Protein AF-0000000078661444 (afdb_homodimer)

Sequence (580 aa):
MQLLGPTSNTFISQRLRLHYVDWGNADKPPLLLVHGGRDHCRSWDWTAEALREDWHIIALDHRGHGDSQWTQDGNYRTMDLVYDVAQLIHQLDLAPVTIVSHSWGANTSLRYAGLFPENVRKIVAIEGLFPTPEREALMKDVPFARRVREFIVEKRKAAGRLPRRYATLEDAYARMKGENPYLTDAQARHLTLHGINRNEDGTFSWKFDPHLNVDGAPYDISTDQRNELWGAITCPTLLLNGADSWAGNPDRNGMAQHFRNAQVVEFENAGHWLHHDQFDRFIATLRDFLMQLLGPTSNTFISQRLRLHYVDWGNADKPPLLLVHGGRDHCRSWDWTAEALREDWHIIALDHRGHGDSQWTQDGNYRTMDLVYDVAQLIHQLDLAPVTIVSHSWGANTSLRYAGLFPENVRKIVAIEGLFPTPEREALMKDVPFARRVREFIVEKRKAAGRLPRRYATLEDAYARMKGENPYLTDAQARHLTLHGINRNEDGTFSWKFDPHLNVDGAPYDISTDQRNELWGAITCPTLLLNGADSWAGNPDRNGMAQHFRNAQVVEFENAGHWLHHDQFDRFIATLRDFL

Structure (mmCIF, N/CA/C/O backbone):
data_AF-0000000078661444-model_v1
#
loop_
_entity.id
_entity.type
_entity.pdbx_description
1 polymer 'Alpha/beta hydrolase'
#
loop_
_atom_site.group_PDB
_atom_site.id
_atom_site.type_symbol
_atom_site.label_atom_id
_atom_site.label_alt_id
_atom_site.label_comp_id
_atom_site.label_asym_id
_atom_site.label_entity_id
_atom_site.label_seq_id
_atom_site.pdbx_PDB_ins_code
_atom_site.Cartn_x
_atom_site.Cartn_y
_atom_site.Cartn_z
_atom_site.occupancy
_atom_site.B_iso_or_equiv
_atom_site.auth_seq_id
_atom_site.auth_comp_id
_atom_site.auth_asym_id
_atom_site.auth_atom_id
_atom_site.pdbx_PDB_model_num
ATOM 1 N N . MET A 1 1 ? 12.898 -42.562 -4.539 1 42.09 1 MET A N 1
ATOM 2 C CA . MET A 1 1 ? 13.211 -41.812 -3.311 1 42.09 1 MET A CA 1
ATOM 3 C C . MET A 1 1 ? 11.945 -41.25 -2.689 1 42.09 1 MET A C 1
ATOM 5 O O . MET A 1 1 ? 11.094 -40.688 -3.398 1 42.09 1 MET A O 1
ATOM 9 N N . GLN A 1 2 ? 11.492 -41.594 -1.511 1 50.75 2 GLN A N 1
ATOM 10 C CA . GLN A 1 2 ? 10.289 -41.156 -0.814 1 50.75 2 GLN A CA 1
ATOM 11 C C . GLN A 1 2 ? 10.219 -39.625 -0.735 1 50.75 2 GLN A C 1
ATOM 13 O O . GLN A 1 2 ? 11.18 -38.969 -0.32 1 50.75 2 GLN A O 1
ATOM 18 N N . LEU A 1 3 ? 9.242 -39.031 -1.426 1 58.25 3 LEU A N 1
ATOM 19 C CA . LEU A 1 3 ? 9.148 -37.594 -1.503 1 58.25 3 LEU A CA 1
ATOM 20 C C . LEU A 1 3 ? 8.945 -37 -0.118 1 58.25 3 LEU A C 1
ATOM 22 O O . LEU A 1 3 ? 7.93 -37.25 0.535 1 58.25 3 LEU A O 1
ATOM 26 N N . LEU A 1 4 ? 9.875 -36.719 0.776 1 59.12 4 LEU A N 1
ATOM 27 C CA . LEU A 1 4 ? 9.742 -36.125 2.094 1 59.12 4 LEU A CA 1
ATOM 28 C C . LEU A 1 4 ? 9.242 -34.688 1.98 1 59.12 4 LEU A C 1
ATOM 30 O O . LEU A 1 4 ? 8.984 -34.031 2.992 1 59.12 4 LEU A O 1
ATOM 34 N N . GLY A 1 5 ? 8.867 -34.281 0.729 1 70.25 5 GLY A N 1
ATOM 35 C CA . GLY A 1 5 ? 8.641 -32.875 0.548 1 70.25 5 GLY A CA 1
ATOM 36 C C . GLY A 1 5 ? 7.258 -32.531 0.019 1 70.25 5 GLY A C 1
ATOM 37 O O . GLY A 1 5 ? 6.418 -33.438 -0.115 1 70.25 5 GLY A O 1
ATOM 38 N N . PRO A 1 6 ? 6.887 -31.312 0.163 1 90.5 6 PRO A N 1
ATOM 39 C CA . PRO A 1 6 ? 7.75 -30.125 0.129 1 90.5 6 PRO A CA 1
ATOM 40 C C . PRO A 1 6 ? 8.133 -29.641 1.523 1 90.5 6 PRO A C 1
ATOM 42 O O . PRO A 1 6 ? 7.434 -29.922 2.498 1 90.5 6 PRO A O 1
ATOM 45 N N . THR A 1 7 ? 9.281 -28.922 1.656 1 93.62 7 THR A N 1
ATOM 46 C CA . THR A 1 7 ? 9.75 -28.328 2.9 1 93.62 7 THR A CA 1
ATOM 47 C C . THR A 1 7 ? 9.273 -26.875 3.012 1 93.62 7 THR A C 1
ATOM 49 O O . THR A 1 7 ? 9.406 -26.094 2.064 1 93.62 7 THR A O 1
ATOM 52 N N . SER A 1 8 ? 8.719 -26.578 4.145 1 95.81 8 SER A N 1
ATOM 53 C CA . SER A 1 8 ? 8.273 -25.219 4.445 1 95.81 8 SER A CA 1
ATOM 54 C C . SER A 1 8 ? 9.453 -24.328 4.801 1 95.81 8 SER A C 1
ATOM 56 O O . SER A 1 8 ? 10.32 -24.719 5.582 1 95.81 8 SER A O 1
ATOM 58 N N . ASN A 1 9 ? 9.516 -23.141 4.172 1 97.06 9 ASN A N 1
ATOM 59 C CA . ASN A 1 9 ? 10.562 -22.141 4.41 1 97.06 9 ASN A CA 1
ATOM 60 C C . ASN A 1 9 ? 9.969 -20.75 4.559 1 97.06 9 ASN A C 1
ATOM 62 O O . ASN A 1 9 ? 8.805 -20.516 4.227 1 97.06 9 ASN A O 1
ATOM 66 N N . THR A 1 10 ? 10.758 -19.891 5.172 1 97.56 10 THR A N 1
ATOM 67 C CA . THR A 1 10 ? 10.359 -18.484 5.312 1 97.56 10 THR A CA 1
ATOM 68 C C . THR A 1 10 ? 11.445 -17.562 4.77 1 97.56 10 THR A C 1
ATOM 70 O O . THR A 1 10 ? 12.617 -17.938 4.695 1 97.56 10 THR A O 1
ATOM 73 N N . PHE A 1 11 ? 11.086 -16.438 4.293 1 97.25 11 PHE A N 1
ATOM 74 C CA . PHE A 1 11 ? 11.984 -15.344 3.93 1 97.25 11 PHE A CA 1
ATOM 75 C C . PHE A 1 11 ? 11.367 -13.992 4.289 1 97.25 11 PHE A C 1
ATOM 77 O O . PHE A 1 11 ? 10.156 -13.891 4.496 1 97.25 11 PHE A O 1
ATOM 84 N N . ILE A 1 12 ? 12.219 -13.016 4.488 1 96.94 12 ILE A N 1
ATOM 85 C CA . ILE A 1 12 ? 11.742 -11.688 4.871 1 96.94 12 ILE A CA 1
ATOM 86 C C . ILE A 1 12 ? 11.695 -10.781 3.645 1 96.94 12 ILE A C 1
ATOM 88 O O . ILE A 1 12 ? 12.656 -10.719 2.877 1 96.94 12 ILE A O 1
ATOM 92 N N . SER A 1 13 ? 10.609 -10.219 3.404 1 96.94 13 SER A N 1
ATOM 93 C CA . SER A 1 13 ? 10.414 -9.211 2.369 1 96.94 13 SER A CA 1
ATOM 94 C C . SER A 1 13 ? 9.633 -8.016 2.908 1 96.94 13 SER A C 1
ATOM 96 O O . SER A 1 13 ? 8.539 -8.172 3.455 1 96.94 13 SER A O 1
ATOM 98 N N . GLN A 1 14 ? 10.211 -6.812 2.779 1 94.25 14 GLN A N 1
ATOM 99 C CA . GLN A 1 14 ? 9.562 -5.59 3.242 1 94.25 14 GLN A CA 1
ATOM 100 C C . GLN A 1 14 ? 9.078 -5.738 4.68 1 94.25 14 GLN A C 1
ATOM 102 O O . GLN A 1 14 ? 7.926 -5.41 4.988 1 94.25 14 GLN A O 1
ATOM 107 N N . ARG A 1 15 ? 9.867 -6.371 5.52 1 93.88 15 ARG A N 1
ATOM 108 C CA . ARG A 1 15 ? 9.719 -6.555 6.961 1 93.88 15 ARG A CA 1
ATOM 109 C C . ARG A 1 15 ? 8.648 -7.594 7.277 1 93.88 15 ARG A C 1
ATOM 111 O O . ARG A 1 15 ? 8.297 -7.793 8.438 1 93.88 15 ARG A O 1
ATOM 118 N N . LEU A 1 16 ? 8.109 -8.234 6.191 1 96.94 16 LEU A N 1
ATOM 119 C CA . LEU A 1 16 ? 7.125 -9.289 6.414 1 96.94 16 LEU A CA 1
ATOM 120 C C . LEU A 1 16 ? 7.773 -10.664 6.344 1 96.94 16 LEU A C 1
ATOM 122 O O . LEU A 1 16 ? 8.633 -10.914 5.492 1 96.94 16 LEU A O 1
ATOM 126 N N . ARG A 1 17 ? 7.391 -11.516 7.262 1 97.56 17 ARG A N 1
ATOM 127 C CA . ARG A 1 17 ? 7.762 -12.922 7.172 1 97.56 17 ARG A CA 1
ATOM 128 C C . ARG A 1 17 ? 6.887 -13.656 6.168 1 97.56 17 ARG A C 1
ATOM 130 O O . ARG A 1 17 ? 5.711 -13.922 6.438 1 97.56 17 ARG A O 1
ATOM 137 N N . LEU A 1 18 ? 7.449 -14.023 4.996 1 98.62 18 LEU A N 1
ATOM 138 C CA . LEU A 1 18 ? 6.695 -14.688 3.938 1 98.62 18 LEU A CA 1
ATOM 139 C C . LEU A 1 18 ? 7.113 -16.141 3.811 1 98.62 18 LEU A C 1
ATOM 141 O O . LEU A 1 18 ? 8.164 -16.547 4.316 1 98.62 18 LEU A O 1
ATOM 145 N N . HIS A 1 19 ? 6.227 -16.891 3.197 1 98.69 19 HIS A N 1
ATOM 146 C CA . HIS A 1 19 ? 6.359 -18.344 3.195 1 98.69 19 HIS A CA 1
ATOM 147 C C . HIS A 1 19 ? 6.512 -18.891 1.777 1 98.69 19 HIS A C 1
ATOM 149 O O . HIS A 1 19 ? 5.941 -18.328 0.834 1 98.69 19 HIS A O 1
ATOM 155 N N . TYR A 1 20 ? 7.352 -19.875 1.601 1 98.5 20 TYR A N 1
ATOM 156 C CA . TYR A 1 20 ? 7.402 -20.688 0.386 1 98.5 20 TYR A CA 1
ATOM 157 C C . TYR A 1 20 ? 7.703 -22.141 0.713 1 98.5 20 TYR A C 1
ATOM 159 O O . TYR A 1 20 ? 8.195 -22.453 1.8 1 98.5 20 TYR A O 1
ATOM 167 N N . VAL A 1 21 ? 7.359 -23.016 -0.177 1 97.88 21 VAL A N 1
ATOM 168 C CA . VAL A 1 21 ? 7.762 -24.406 -0.027 1 97.88 21 VAL A CA 1
ATOM 169 C C . VAL A 1 21 ? 8.797 -24.766 -1.091 1 97.88 21 VAL A C 1
ATOM 171 O O . VAL A 1 21 ? 8.781 -24.219 -2.195 1 97.88 21 VAL A O 1
ATOM 174 N N . ASP A 1 22 ? 9.719 -25.609 -0.732 1 96.88 22 ASP A N 1
ATOM 175 C CA . ASP A 1 22 ? 10.781 -26.125 -1.581 1 96.88 22 ASP A CA 1
ATOM 176 C C . ASP A 1 22 ? 10.609 -27.625 -1.818 1 96.88 22 ASP A C 1
ATOM 178 O O . ASP A 1 22 ? 10.578 -28.406 -0.867 1 96.88 22 ASP A O 1
ATOM 182 N N . TRP A 1 23 ? 10.469 -28.047 -3.074 1 95.56 23 TRP A N 1
ATOM 183 C CA . TRP A 1 23 ? 10.203 -29.438 -3.432 1 95.56 23 TRP A CA 1
ATOM 184 C C . TRP A 1 23 ? 11.508 -30.188 -3.672 1 95.56 23 TRP A C 1
ATOM 186 O O . TRP A 1 23 ? 11.492 -31.344 -4.109 1 95.56 23 TRP A O 1
ATOM 196 N N . GLY A 1 24 ? 12.625 -29.516 -3.422 1 91.06 24 GLY A N 1
ATOM 197 C CA . GLY A 1 24 ? 13.93 -30.141 -3.533 1 91.06 24 GLY A CA 1
ATOM 198 C C . GLY A 1 24 ? 14.492 -30.109 -4.941 1 91.06 24 GLY A C 1
ATOM 199 O O . GLY A 1 24 ? 14.117 -29.25 -5.742 1 91.06 24 GLY A O 1
ATOM 200 N N . ASN A 1 25 ? 15.656 -30.953 -5.176 1 91.44 25 ASN A N 1
ATOM 201 C CA . ASN A 1 25 ? 16.328 -31 -6.469 1 91.44 25 ASN A CA 1
ATOM 202 C C . ASN A 1 25 ? 17.047 -29.688 -6.781 1 91.44 25 ASN A C 1
ATOM 204 O O . ASN A 1 25 ? 16.859 -29.125 -7.855 1 91.44 25 ASN A O 1
ATOM 208 N N . ALA A 1 26 ? 17.875 -29.328 -5.863 1 91.06 26 ALA A N 1
ATOM 209 C CA . ALA A 1 26 ? 18.516 -28.016 -5.914 1 91.06 26 ALA A CA 1
ATOM 210 C C . ALA A 1 26 ? 19.469 -27.922 -7.094 1 91.06 26 ALA A C 1
ATOM 212 O O . ALA A 1 26 ? 19.859 -26.828 -7.5 1 91.06 26 ALA A O 1
ATOM 213 N N . ASP A 1 27 ? 19.797 -29.031 -7.664 1 93.5 27 ASP A N 1
ATOM 214 C CA . ASP A 1 27 ? 20.75 -29.047 -8.773 1 93.5 27 ASP A CA 1
ATOM 215 C C . ASP A 1 27 ? 20.031 -28.859 -10.109 1 93.5 27 ASP A C 1
ATOM 217 O O . ASP A 1 27 ? 20.672 -28.656 -11.141 1 93.5 27 ASP A O 1
ATOM 221 N N . LYS A 1 28 ? 18.75 -29.016 -10.086 1 96.69 28 LYS A N 1
ATOM 222 C CA . LYS A 1 28 ? 17.953 -28.844 -11.297 1 96.69 28 LYS A CA 1
ATOM 223 C C . LYS A 1 28 ? 17.594 -27.375 -11.523 1 96.69 28 LYS A C 1
ATOM 225 O O . LYS A 1 28 ? 17.719 -26.562 -10.609 1 96.69 28 LYS A O 1
ATOM 230 N N . PRO A 1 29 ? 17.25 -27.062 -12.781 1 97.88 29 PRO A N 1
ATOM 231 C CA . PRO A 1 29 ? 16.859 -25.672 -13.055 1 97.88 29 PRO A CA 1
ATOM 232 C C . PRO A 1 29 ? 15.672 -25.219 -12.211 1 97.88 29 PRO A C 1
ATOM 234 O O . PRO A 1 29 ? 14.734 -26 -11.992 1 97.88 29 PRO A O 1
ATOM 237 N N . PRO A 1 30 ? 15.711 -23.969 -11.695 1 98.25 30 PRO A N 1
ATOM 238 C CA . PRO A 1 30 ? 14.641 -23.5 -10.812 1 98.25 30 PRO A CA 1
ATOM 239 C C . PRO A 1 30 ? 13.336 -23.234 -11.562 1 98.25 30 PRO A C 1
ATOM 241 O O . PRO A 1 30 ? 13.359 -22.734 -12.688 1 98.25 30 PRO A O 1
ATOM 244 N N . LEU A 1 31 ? 12.219 -23.656 -11.016 1 98.69 31 LEU A N 1
ATOM 245 C CA . LEU A 1 31 ? 10.852 -23.375 -11.43 1 98.69 31 LEU A CA 1
ATOM 246 C C . LEU A 1 31 ? 10.055 -22.75 -10.289 1 98.69 31 LEU A C 1
ATOM 248 O O . LEU A 1 31 ? 9.875 -23.375 -9.242 1 98.69 31 LEU A O 1
ATOM 252 N N . LEU A 1 32 ? 9.641 -21.484 -10.461 1 98.88 32 LEU A N 1
ATOM 253 C CA . LEU A 1 32 ? 8.844 -20.781 -9.453 1 98.88 32 LEU A CA 1
ATOM 254 C C . LEU A 1 32 ? 7.359 -20.875 -9.781 1 98.88 32 LEU A C 1
ATOM 256 O O . LEU A 1 32 ? 6.938 -20.531 -10.891 1 98.88 32 LEU A O 1
ATOM 260 N N . LEU A 1 33 ? 6.574 -21.406 -8.859 1 98.88 33 LEU A N 1
ATOM 261 C CA . LEU A 1 33 ? 5.121 -21.469 -8.984 1 98.88 33 LEU A CA 1
ATOM 262 C C . LEU A 1 33 ? 4.457 -20.406 -8.125 1 98.88 33 LEU A C 1
ATOM 264 O O . LEU A 1 33 ? 4.715 -20.312 -6.926 1 98.88 33 LEU A O 1
ATOM 268 N N . VAL A 1 34 ? 3.623 -19.547 -8.758 1 98.88 34 VAL A N 1
ATOM 269 C CA . VAL A 1 34 ? 3.021 -18.406 -8.086 1 98.88 34 VAL A CA 1
ATOM 270 C C . VAL A 1 34 ? 1.501 -18.484 -8.195 1 98.88 34 VAL A C 1
ATOM 272 O O . VAL A 1 34 ? 0.947 -18.422 -9.297 1 98.88 34 VAL A O 1
ATOM 275 N N . HIS A 1 35 ? 0.777 -18.531 -7.051 1 98.44 35 HIS A N 1
ATOM 276 C CA . HIS A 1 35 ? -0.667 -18.719 -7.035 1 98.44 35 HIS A CA 1
ATOM 277 C C . HIS A 1 35 ? -1.408 -17.406 -7.156 1 98.44 35 HIS A C 1
ATOM 279 O O . HIS A 1 35 ? -0.79 -16.328 -7.125 1 98.44 35 HIS A O 1
ATOM 285 N N . GLY A 1 36 ? -2.74 -17.5 -7.328 1 97.06 36 GLY A N 1
ATOM 286 C CA . GLY A 1 36 ? -3.588 -16.328 -7.469 1 97.06 36 GLY A CA 1
ATOM 287 C C . GLY A 1 36 ? -4.203 -15.867 -6.16 1 97.06 36 GLY A C 1
ATOM 288 O O . GLY A 1 36 ? -3.785 -16.312 -5.086 1 97.06 36 GLY A O 1
ATOM 289 N N . GLY A 1 37 ? -5.125 -14.93 -6.246 1 95.81 37 GLY A N 1
ATOM 290 C CA . GLY A 1 37 ? -5.777 -14.383 -5.07 1 95.81 37 GLY A CA 1
ATOM 291 C C . GLY A 1 37 ? -6.57 -15.414 -4.289 1 95.81 37 GLY A C 1
ATOM 292 O O . GLY A 1 37 ? -7.254 -16.25 -4.875 1 95.81 37 GLY A O 1
ATOM 293 N N . ARG A 1 38 ? -6.551 -15.344 -2.965 1 94.75 38 ARG A N 1
ATOM 294 C CA . ARG A 1 38 ? -7.297 -16.156 -2.006 1 94.75 38 ARG A CA 1
ATOM 295 C C . ARG A 1 38 ? -6.941 -17.625 -2.143 1 94.75 38 ARG A C 1
ATOM 297 O O . ARG A 1 38 ? -7.777 -18.5 -1.891 1 94.75 38 ARG A O 1
ATOM 304 N N . ASP A 1 39 ? -5.758 -17.859 -2.59 1 96.06 39 ASP A N 1
ATOM 305 C CA . ASP A 1 39 ? -5.203 -19.203 -2.758 1 96.06 39 ASP A CA 1
ATOM 306 C C . ASP A 1 39 ? -3.957 -19.391 -1.894 1 96.06 39 ASP A C 1
ATOM 308 O O . ASP A 1 39 ? -3.74 -18.641 -0.937 1 96.06 39 ASP A O 1
ATOM 312 N N . HIS A 1 40 ? -3.227 -20.484 -2.109 1 97.81 40 HIS A N 1
ATOM 313 C CA . HIS A 1 40 ? -2.016 -20.781 -1.354 1 97.81 40 HIS A CA 1
ATOM 314 C C . HIS A 1 40 ? -1.069 -21.656 -2.162 1 97.81 40 HIS A C 1
ATOM 316 O O . HIS A 1 40 ? -1.472 -22.25 -3.164 1 97.81 40 HIS A O 1
ATOM 322 N N . CYS A 1 41 ? 0.138 -21.781 -1.723 1 98.38 41 CYS A N 1
ATOM 323 C CA . CYS A 1 41 ? 1.189 -22.406 -2.527 1 98.38 41 CYS A CA 1
ATOM 324 C C . CYS A 1 41 ? 0.93 -23.891 -2.723 1 98.38 41 CYS A C 1
ATOM 326 O O . CYS A 1 41 ? 1.334 -24.469 -3.732 1 98.38 41 CYS A O 1
ATOM 328 N N . ARG A 1 42 ? 0.199 -24.531 -1.815 1 96.62 42 ARG A N 1
ATOM 329 C CA . ARG A 1 42 ? -0.041 -25.969 -1.88 1 96.62 42 ARG A CA 1
ATOM 330 C C . ARG A 1 42 ? -1.078 -26.312 -2.945 1 96.62 42 ARG A C 1
ATOM 332 O O . ARG A 1 42 ? -1.332 -27.484 -3.225 1 96.62 42 ARG A O 1
ATOM 339 N N . SER A 1 43 ? -1.62 -25.266 -3.529 1 96.25 43 SER A N 1
ATOM 340 C CA . SER A 1 43 ? -2.51 -25.469 -4.668 1 96.25 43 SER A CA 1
ATOM 341 C C . SER A 1 43 ? -1.738 -25.969 -5.887 1 96.25 43 SER A C 1
ATOM 343 O O . SER A 1 43 ? -2.332 -26.484 -6.836 1 96.25 43 SER A O 1
ATOM 345 N N . TRP A 1 44 ? -0.425 -25.891 -5.816 1 97.31 44 TRP A N 1
ATOM 346 C CA . TRP A 1 44 ? 0.434 -26.297 -6.926 1 97.31 44 TRP A CA 1
ATOM 347 C C . TRP A 1 44 ? 0.969 -27.703 -6.727 1 97.31 44 TRP A C 1
ATOM 349 O O . TRP A 1 44 ? 1.761 -28.203 -7.531 1 97.31 44 TRP A O 1
ATOM 359 N N . ASP A 1 45 ? 0.508 -28.422 -5.711 1 95.69 45 ASP A N 1
ATOM 360 C CA . ASP A 1 45 ? 1.155 -29.672 -5.312 1 95.69 45 ASP A CA 1
ATOM 361 C C . ASP A 1 45 ? 1.133 -30.688 -6.449 1 95.69 45 ASP A C 1
ATOM 363 O O . ASP A 1 45 ? 2.135 -31.359 -6.711 1 95.69 45 ASP A O 1
ATOM 367 N N . TRP A 1 46 ? 0.075 -30.812 -7.164 1 94.81 46 TRP A N 1
ATOM 368 C CA . TRP A 1 46 ? -0.016 -31.781 -8.242 1 94.81 46 TRP A CA 1
ATOM 369 C C . TRP A 1 46 ? 0.905 -31.406 -9.398 1 94.81 46 TRP A C 1
ATOM 371 O O . TRP A 1 46 ? 1.536 -32.281 -10.008 1 94.81 46 TRP A O 1
ATOM 381 N N . THR A 1 47 ? 0.913 -30.109 -9.68 1 96.56 47 THR A N 1
ATOM 382 C CA . THR A 1 47 ? 1.832 -29.625 -10.703 1 96.56 47 THR A CA 1
ATOM 383 C C . THR A 1 47 ? 3.279 -29.875 -10.289 1 96.56 47 THR A C 1
ATOM 385 O O . THR A 1 47 ? 4.086 -30.359 -11.094 1 96.56 47 THR A O 1
ATOM 388 N N . ALA A 1 48 ? 3.58 -29.594 -9.039 1 96.5 48 ALA A N 1
ATOM 389 C CA . ALA A 1 48 ? 4.93 -29.812 -8.523 1 96.5 48 ALA A CA 1
ATOM 390 C C . ALA A 1 48 ? 5.324 -31.281 -8.594 1 96.5 48 ALA A C 1
ATOM 392 O O . 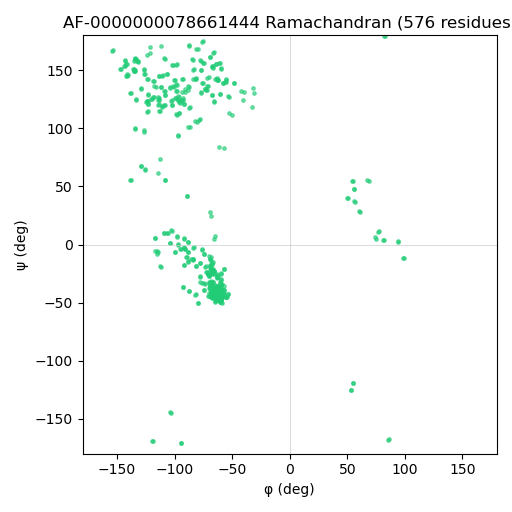ALA A 1 48 ? 6.434 -31.609 -9.023 1 96.5 48 ALA A O 1
ATOM 393 N N . GLU A 1 49 ? 4.445 -32.125 -8.227 1 93.94 49 GLU A N 1
ATOM 394 C CA . GLU A 1 49 ? 4.719 -33.562 -8.266 1 93.94 49 GLU A CA 1
ATOM 395 C C . GLU A 1 49 ? 4.984 -34.031 -9.688 1 93.94 49 GLU A C 1
ATOM 397 O O . GLU A 1 49 ? 5.859 -34.875 -9.914 1 93.94 49 GLU A O 1
ATOM 402 N N . ALA A 1 50 ? 4.262 -33.469 -10.578 1 95.44 50 ALA A N 1
ATOM 403 C CA . ALA A 1 50 ? 4.379 -33.875 -11.977 1 95.44 50 ALA A CA 1
ATOM 404 C C . ALA A 1 50 ? 5.707 -33.406 -12.57 1 95.44 50 ALA A C 1
ATOM 406 O O . ALA A 1 50 ? 6.25 -34.062 -13.469 1 95.44 50 ALA A O 1
ATOM 407 N N . LEU A 1 51 ? 6.293 -32.344 -12.008 1 96.25 51 LEU A N 1
ATOM 408 C CA . LEU A 1 51 ? 7.422 -31.703 -12.688 1 96.25 51 LEU A CA 1
ATOM 409 C C . LEU A 1 51 ? 8.703 -31.844 -11.867 1 96.25 51 LEU A C 1
ATOM 411 O O . LEU A 1 51 ? 9.797 -31.578 -12.367 1 96.25 51 LEU A O 1
ATOM 415 N N . ARG A 1 52 ? 8.633 -32.312 -10.703 1 92.94 52 ARG A N 1
ATOM 416 C CA . ARG A 1 52 ? 9.703 -32.219 -9.719 1 92.94 52 ARG A CA 1
ATOM 417 C C . ARG A 1 52 ? 10.922 -33.031 -10.141 1 92.94 52 ARG A C 1
ATOM 419 O O . ARG A 1 52 ? 12.023 -32.812 -9.617 1 92.94 52 ARG A O 1
ATOM 426 N N . GLU A 1 53 ? 10.781 -33.969 -10.992 1 92.81 53 GLU A N 1
ATOM 427 C CA . GLU A 1 53 ? 11.922 -34.781 -11.398 1 92.81 53 GLU A CA 1
ATOM 428 C C . GLU A 1 53 ? 12.898 -33.969 -12.25 1 92.81 53 GLU A C 1
ATOM 430 O O . GLU A 1 53 ? 14.102 -34.25 -12.242 1 92.81 53 GLU A O 1
ATOM 435 N N . ASP A 1 54 ? 12.469 -33 -12.844 1 95.75 54 ASP A N 1
ATOM 436 C CA . ASP A 1 54 ? 13.297 -32.25 -13.805 1 95.75 54 ASP A CA 1
ATOM 437 C C . ASP A 1 54 ? 13.555 -30.828 -13.336 1 95.75 54 ASP A C 1
ATOM 439 O O . ASP A 1 54 ? 14.344 -30.109 -13.938 1 95.75 54 ASP A O 1
ATOM 443 N N . TRP A 1 55 ? 12.938 -30.438 -12.258 1 97.12 55 TRP A N 1
ATOM 444 C CA . TRP A 1 55 ? 12.992 -29.047 -11.844 1 97.12 55 TRP A CA 1
ATOM 445 C C . TRP A 1 55 ? 13.266 -28.922 -10.352 1 97.12 55 TRP A C 1
ATOM 447 O O . TRP A 1 55 ? 12.906 -29.828 -9.578 1 97.12 55 TRP A O 1
ATOM 457 N N . HIS A 1 56 ? 13.914 -27.875 -9.984 1 96.94 56 HIS A N 1
ATOM 458 C CA . HIS A 1 56 ? 13.898 -27.375 -8.617 1 96.94 56 HIS A CA 1
ATOM 459 C C . HIS A 1 56 ? 12.727 -26.438 -8.383 1 96.94 56 HIS A C 1
ATOM 461 O O . HIS A 1 56 ? 12.789 -25.266 -8.727 1 96.94 56 HIS A O 1
ATOM 467 N N . ILE A 1 57 ? 11.719 -26.984 -7.75 1 97.81 57 ILE A N 1
ATOM 468 C CA . ILE A 1 57 ? 10.445 -26.281 -7.707 1 97.81 57 ILE A CA 1
ATOM 469 C C . ILE A 1 57 ? 10.32 -25.516 -6.391 1 97.81 57 ILE A C 1
ATOM 471 O O . ILE A 1 57 ? 10.469 -26.094 -5.312 1 97.81 57 ILE A O 1
ATOM 475 N N . ILE A 1 58 ? 10.094 -24.219 -6.488 1 98.31 58 ILE A N 1
ATOM 476 C CA . ILE A 1 58 ? 9.758 -23.312 -5.391 1 98.31 58 ILE A CA 1
ATOM 477 C C . ILE A 1 58 ? 8.336 -22.797 -5.574 1 98.31 58 ILE A C 1
ATOM 479 O O . ILE A 1 58 ? 7.973 -22.328 -6.66 1 98.31 58 ILE A O 1
ATOM 483 N N . ALA A 1 59 ? 7.469 -22.938 -4.562 1 98.69 59 ALA A N 1
ATOM 484 C CA . ALA A 1 59 ? 6.125 -22.359 -4.602 1 98.69 59 ALA A CA 1
ATOM 485 C C . ALA A 1 59 ? 5.93 -21.344 -3.486 1 98.69 59 ALA A C 1
ATOM 487 O O . ALA A 1 59 ? 6.086 -21.656 -2.307 1 98.69 59 ALA A O 1
ATOM 488 N N . LEU A 1 60 ? 5.512 -20.172 -3.865 1 98.31 60 LEU A N 1
ATOM 489 C CA . LEU A 1 60 ? 5.441 -19.031 -2.955 1 98.31 60 LEU A CA 1
ATOM 490 C C . LEU A 1 60 ? 4.02 -18.828 -2.449 1 98.31 60 LEU A C 1
ATOM 492 O O . LEU A 1 60 ? 3.055 -19.031 -3.191 1 98.31 60 LEU A O 1
ATOM 496 N N . ASP A 1 61 ? 3.877 -18.453 -1.139 1 98.81 61 ASP A N 1
ATOM 497 C CA . ASP A 1 61 ? 2.65 -17.828 -0.651 1 98.81 61 ASP A CA 1
ATOM 498 C C . ASP A 1 61 ? 2.738 -16.297 -0.727 1 98.81 61 ASP A C 1
ATOM 500 O O . ASP A 1 61 ? 3.615 -15.695 -0.109 1 98.81 61 ASP A O 1
ATOM 504 N N . HIS A 1 62 ? 1.813 -15.703 -1.47 1 98.5 62 HIS A N 1
ATOM 505 C CA . HIS A 1 62 ? 1.746 -14.25 -1.465 1 98.5 62 HIS A CA 1
ATOM 506 C C . HIS A 1 62 ? 1.491 -13.711 -0.06 1 98.5 62 HIS A C 1
ATOM 508 O O . HIS A 1 62 ? 0.878 -14.391 0.766 1 98.5 62 HIS A O 1
ATOM 514 N N . ARG A 1 63 ? 1.983 -12.477 0.197 1 98.44 63 ARG A N 1
ATOM 515 C CA . ARG A 1 63 ? 1.543 -11.805 1.413 1 98.44 63 ARG A CA 1
ATOM 516 C C . ARG A 1 63 ? 0.024 -11.852 1.549 1 98.44 63 ARG A C 1
ATOM 518 O O . ARG A 1 63 ? -0.697 -11.734 0.556 1 98.44 63 ARG A O 1
ATOM 525 N N . GLY A 1 64 ? -0.414 -12.102 2.801 1 97.69 64 GLY A N 1
ATOM 526 C CA . GLY A 1 64 ? -1.846 -12.156 3.051 1 97.69 64 GLY A CA 1
ATOM 527 C C . GLY A 1 64 ? -2.461 -13.492 2.697 1 97.69 64 GLY A C 1
ATOM 528 O O . GLY A 1 64 ? -3.678 -13.672 2.787 1 97.69 64 GLY A O 1
ATOM 529 N N . HIS A 1 65 ? -1.646 -14.461 2.281 1 98.06 65 HIS A N 1
ATOM 530 C CA . HIS A 1 65 ? -2.137 -15.773 1.864 1 98.06 65 HIS A CA 1
ATOM 531 C C . HIS A 1 65 ? -1.34 -16.891 2.521 1 98.06 65 HIS A C 1
ATOM 533 O O . HIS A 1 65 ? -0.177 -16.703 2.885 1 98.06 65 HIS A O 1
ATOM 539 N N . GLY A 1 66 ? -1.97 -18.078 2.604 1 97.81 66 GLY A N 1
ATOM 540 C CA . GLY A 1 66 ? -1.263 -19.25 3.096 1 97.81 66 GLY A CA 1
ATOM 541 C C . GLY A 1 66 ? -0.6 -19.031 4.441 1 97.81 66 GLY A C 1
ATOM 542 O O . GLY A 1 66 ? -1.244 -18.578 5.387 1 97.81 66 GLY A O 1
ATOM 543 N N . ASP A 1 67 ? 0.687 -19.297 4.461 1 97.56 67 ASP A N 1
ATOM 544 C CA . ASP A 1 67 ? 1.4 -19.188 5.73 1 97.56 67 ASP A CA 1
ATOM 545 C C . ASP A 1 67 ? 2.287 -17.953 5.758 1 97.56 67 ASP A C 1
ATOM 547 O O . ASP A 1 67 ? 3.154 -17.812 6.621 1 97.56 67 ASP A O 1
ATOM 551 N N . SER A 1 68 ? 2.074 -17.094 4.711 1 98.5 68 SER A N 1
ATOM 552 C CA . SER A 1 68 ? 2.721 -15.781 4.73 1 98.5 68 SER A CA 1
ATOM 553 C C . SER A 1 68 ? 2.004 -14.828 5.676 1 98.5 68 SER A C 1
ATOM 555 O O . SER A 1 68 ? 0.788 -14.922 5.855 1 98.5 68 SER A O 1
ATOM 557 N N . GLN A 1 69 ? 2.773 -13.938 6.219 1 98.06 69 GLN A N 1
ATOM 558 C CA . GLN A 1 69 ? 2.215 -12.922 7.105 1 98.06 69 GLN A CA 1
ATOM 559 C C . GLN A 1 69 ? 1.242 -12.016 6.355 1 98.06 69 GLN A C 1
ATOM 561 O O . GLN A 1 69 ? 1.447 -11.719 5.18 1 98.06 69 GLN A O 1
ATOM 566 N N . TRP A 1 70 ? 0.201 -11.68 7.055 1 96.44 70 TRP A N 1
ATOM 567 C CA . TRP A 1 70 ? -0.725 -10.664 6.562 1 96.44 70 TRP A CA 1
ATOM 568 C C . TRP A 1 70 ? -0.193 -9.258 6.84 1 96.44 70 TRP A C 1
ATOM 570 O O . TRP A 1 70 ? 0.525 -9.047 7.82 1 96.44 70 TRP A O 1
ATOM 580 N N . THR A 1 71 ? -0.436 -8.344 5.902 1 95.69 71 THR A N 1
ATOM 581 C CA . THR A 1 71 ? -0.142 -6.953 6.242 1 95.69 71 THR A CA 1
ATOM 582 C C . THR A 1 71 ? -1.023 -6.48 7.395 1 95.69 71 THR A C 1
ATOM 584 O O . THR A 1 71 ? -2.203 -6.836 7.469 1 95.69 71 THR A O 1
ATOM 587 N N . GLN A 1 72 ? -0.437 -5.68 8.242 1 94.31 72 GLN A N 1
ATOM 588 C CA . GLN A 1 72 ? -1.172 -5.223 9.422 1 94.31 72 GLN A CA 1
ATOM 589 C C . GLN A 1 72 ? -2.305 -4.277 9.023 1 94.31 72 GLN A C 1
ATOM 591 O O . GLN A 1 72 ? -3.369 -4.285 9.648 1 94.31 72 GLN A O 1
ATOM 596 N N . ASP A 1 73 ? -2.107 -3.484 7.961 1 94 73 ASP A N 1
ATOM 597 C CA . ASP A 1 73 ? -3.094 -2.469 7.605 1 94 73 ASP A CA 1
ATOM 598 C C . ASP A 1 73 ? -4.121 -3.021 6.617 1 94 73 ASP A C 1
ATOM 600 O O . ASP A 1 73 ? -5.051 -2.316 6.223 1 94 73 ASP A O 1
ATOM 604 N N . GLY A 1 74 ? -3.951 -4.23 6.172 1 92.88 74 GLY A N 1
ATOM 605 C CA . GLY A 1 74 ? -4.926 -4.863 5.301 1 92.88 74 GLY A CA 1
ATOM 606 C C . GLY A 1 74 ? -4.844 -4.383 3.863 1 92.88 74 GLY A C 1
ATOM 607 O O . GLY A 1 74 ? -5.754 -4.621 3.07 1 92.88 74 GLY A O 1
ATOM 608 N N . ASN A 1 75 ? -3.779 -3.656 3.551 1 94.12 75 ASN A N 1
ATOM 609 C CA . ASN A 1 75 ? -3.594 -3.195 2.18 1 94.12 75 ASN A CA 1
ATOM 610 C C . ASN A 1 75 ? -2.666 -4.121 1.398 1 94.12 75 ASN A C 1
ATOM 612 O O . ASN A 1 75 ? -1.57 -4.445 1.862 1 94.12 75 ASN A O 1
ATOM 616 N N . TYR A 1 76 ? -3.131 -4.574 0.231 1 94.81 76 TYR A N 1
ATOM 617 C CA . TYR A 1 76 ? -2.361 -5.461 -0.635 1 94.81 76 TYR A CA 1
ATOM 618 C C . TYR A 1 76 ? -2.271 -4.902 -2.049 1 94.81 76 TYR A C 1
ATOM 620 O O . TYR A 1 76 ? -3.156 -5.137 -2.875 1 94.81 76 TYR A O 1
ATOM 628 N N . ARG A 1 77 ? -1.177 -4.242 -2.322 1 94.06 77 ARG A N 1
ATOM 629 C CA . ARG A 1 77 ? -0.955 -3.691 -3.654 1 94.06 77 ARG A CA 1
ATOM 630 C C . ARG A 1 77 ? -0.181 -4.672 -4.531 1 94.06 77 ARG A C 1
ATOM 632 O O . ARG A 1 77 ? 0.743 -5.336 -4.059 1 94.06 77 ARG A O 1
ATOM 639 N N . THR A 1 78 ? -0.565 -4.699 -5.809 1 95.88 78 THR A N 1
ATOM 640 C CA . THR A 1 78 ? 0.085 -5.641 -6.715 1 95.88 78 THR A CA 1
ATOM 641 C C . THR A 1 78 ? 1.587 -5.375 -6.785 1 95.88 78 THR A C 1
ATOM 643 O O . THR A 1 78 ? 2.389 -6.312 -6.781 1 95.88 78 THR A O 1
ATOM 646 N N . MET A 1 79 ? 1.972 -4.129 -6.777 1 96.56 79 MET A N 1
ATOM 647 C CA . MET A 1 79 ? 3.387 -3.803 -6.926 1 96.56 79 MET A CA 1
ATOM 648 C C . MET A 1 79 ? 4.172 -4.191 -5.68 1 96.56 79 MET A C 1
ATOM 650 O O . MET A 1 79 ? 5.383 -4.414 -5.746 1 96.56 79 MET A O 1
ATOM 654 N N . ASP A 1 80 ? 3.518 -4.258 -4.516 1 96.12 80 ASP A N 1
ATOM 655 C CA . ASP A 1 80 ? 4.188 -4.777 -3.326 1 96.12 80 ASP A CA 1
ATOM 656 C C . ASP A 1 80 ? 4.438 -6.281 -3.449 1 96.12 80 ASP A C 1
ATOM 658 O O . ASP A 1 80 ? 5.445 -6.789 -2.959 1 96.12 80 ASP A O 1
ATOM 662 N N . LEU A 1 81 ? 3.477 -6.965 -4.09 1 97.56 81 LEU A N 1
ATOM 663 C CA . LEU A 1 81 ? 3.662 -8.391 -4.355 1 97.56 81 LEU A CA 1
ATOM 664 C C . LEU A 1 81 ? 4.801 -8.609 -5.344 1 97.56 81 LEU A C 1
ATOM 666 O O . LEU A 1 81 ? 5.547 -9.586 -5.227 1 97.56 81 LEU A O 1
ATOM 670 N N . VAL A 1 82 ? 4.891 -7.707 -6.332 1 98.31 82 VAL A N 1
ATOM 671 C CA . VAL A 1 82 ? 5.984 -7.785 -7.293 1 98.31 82 VAL A CA 1
ATOM 672 C C . VAL A 1 82 ? 7.324 -7.691 -6.562 1 98.31 82 VAL A C 1
ATOM 674 O O . VAL A 1 82 ? 8.25 -8.445 -6.859 1 98.31 82 VAL A O 1
ATOM 677 N N . TYR A 1 83 ? 7.406 -6.766 -5.602 1 97.56 83 TYR A N 1
ATOM 678 C CA . TYR A 1 83 ? 8.609 -6.645 -4.785 1 97.56 83 TYR A CA 1
ATOM 679 C C . TYR A 1 83 ? 8.914 -7.949 -4.062 1 97.56 83 TYR A C 1
ATOM 681 O O . TYR A 1 83 ? 10.078 -8.352 -3.963 1 97.56 83 TYR A O 1
ATOM 689 N N . ASP A 1 84 ? 7.887 -8.609 -3.523 1 98.56 84 ASP A N 1
ATOM 690 C CA . ASP A 1 84 ? 8.07 -9.859 -2.793 1 98.56 84 ASP A CA 1
ATOM 691 C C . ASP A 1 84 ? 8.641 -10.945 -3.699 1 98.56 84 ASP A C 1
ATOM 693 O O . ASP A 1 84 ? 9.531 -11.703 -3.289 1 98.56 84 ASP A O 1
ATOM 697 N N . VAL A 1 85 ? 8.141 -11.008 -4.922 1 98.81 85 VAL A N 1
ATOM 698 C CA . VAL A 1 85 ? 8.656 -11.969 -5.887 1 98.81 85 VAL A CA 1
ATOM 699 C C . VAL A 1 85 ? 10.117 -11.664 -6.199 1 98.81 85 VAL A C 1
ATOM 701 O O . VAL A 1 85 ? 10.969 -12.562 -6.207 1 98.81 85 VAL A O 1
ATOM 704 N N . ALA A 1 86 ? 10.414 -10.391 -6.434 1 98.56 86 ALA A N 1
ATOM 705 C CA . ALA A 1 86 ? 11.781 -9.961 -6.703 1 98.56 86 ALA A CA 1
ATOM 706 C C . ALA A 1 86 ? 12.719 -10.352 -5.559 1 98.56 86 ALA A C 1
ATOM 708 O O . ALA A 1 86 ? 13.828 -10.82 -5.793 1 98.56 86 ALA A O 1
ATOM 709 N N . GLN A 1 87 ? 12.203 -10.164 -4.355 1 98.06 87 GLN A N 1
ATOM 710 C CA . GLN A 1 87 ? 13.016 -10.438 -3.174 1 98.06 87 GLN A CA 1
ATOM 711 C C . GLN A 1 87 ? 13.281 -11.93 -3.027 1 98.06 87 GLN A C 1
ATOM 713 O O . GLN A 1 87 ? 14.391 -12.344 -2.682 1 98.06 87 GLN A O 1
ATOM 718 N N . LEU A 1 88 ? 12.266 -12.758 -3.266 1 98.56 88 LEU A N 1
ATOM 719 C CA . LEU A 1 88 ? 12.43 -14.211 -3.182 1 98.56 88 LEU A CA 1
ATOM 720 C C . LEU A 1 88 ? 13.477 -14.695 -4.18 1 98.56 88 LEU A C 1
ATOM 722 O O . LEU A 1 88 ? 14.391 -15.438 -3.816 1 98.56 88 LEU A O 1
ATOM 726 N N . ILE A 1 89 ? 13.344 -14.25 -5.434 1 98.5 89 ILE A N 1
ATOM 727 C CA . ILE A 1 89 ? 14.242 -14.672 -6.504 1 98.5 89 ILE A CA 1
ATOM 728 C C . ILE A 1 89 ? 15.664 -14.227 -6.191 1 98.5 89 ILE A C 1
ATOM 730 O O . ILE A 1 89 ? 16.625 -14.984 -6.391 1 98.5 89 ILE A O 1
ATOM 734 N N . HIS A 1 90 ? 15.773 -13.008 -5.664 1 97.31 90 HIS A N 1
ATOM 735 C CA . HIS A 1 90 ? 17.078 -12.461 -5.297 1 97.31 90 HIS A CA 1
ATOM 736 C C . HIS A 1 90 ? 17.703 -13.266 -4.16 1 97.31 90 HIS A C 1
ATOM 738 O O . HIS A 1 90 ? 18.859 -13.68 -4.258 1 97.31 90 HIS A O 1
ATOM 744 N N . GLN A 1 91 ? 16.984 -13.516 -3.115 1 96.44 91 GLN A N 1
ATOM 745 C CA . GLN A 1 91 ? 17.5 -14.133 -1.902 1 96.44 91 GLN A CA 1
ATOM 746 C C . GLN A 1 91 ? 17.875 -15.594 -2.146 1 96.44 91 GLN A C 1
ATOM 748 O O . GLN A 1 91 ? 18.844 -16.094 -1.571 1 96.44 91 GLN A O 1
ATOM 753 N N . LEU A 1 92 ? 17.156 -16.312 -3.029 1 97.31 92 LEU A N 1
ATOM 754 C CA . LEU A 1 92 ? 17.406 -17.719 -3.271 1 97.31 92 LEU A CA 1
ATOM 755 C C . LEU A 1 92 ? 18.297 -17.922 -4.5 1 97.31 92 LEU A C 1
ATOM 757 O O . LEU A 1 92 ? 18.547 -19.047 -4.906 1 97.31 92 LEU A O 1
ATOM 761 N N . ASP A 1 93 ? 18.672 -16.781 -5.113 1 96.94 93 ASP A N 1
ATOM 762 C CA . ASP A 1 93 ? 19.531 -16.812 -6.297 1 96.94 93 ASP A CA 1
ATOM 763 C C . ASP A 1 93 ? 18.938 -17.70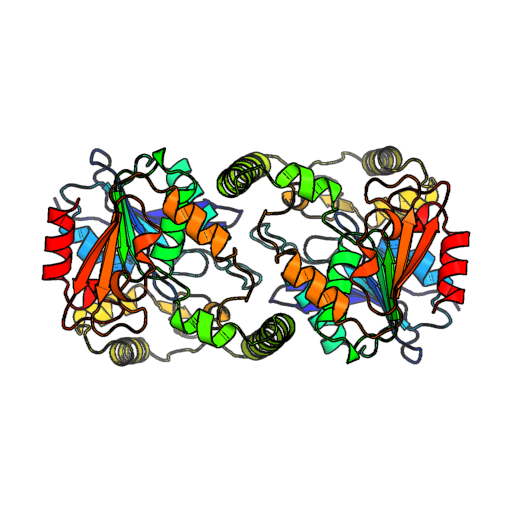3 -7.379 1 96.94 93 ASP A C 1
ATOM 765 O O . ASP A 1 93 ? 19.594 -18.609 -7.879 1 96.94 93 ASP A O 1
ATOM 769 N N . LEU A 1 94 ? 17.688 -17.438 -7.762 1 97.88 94 LEU A N 1
ATOM 770 C CA . LEU A 1 94 ? 16.969 -18.312 -8.68 1 97.88 94 LEU A CA 1
ATOM 771 C C . LEU A 1 94 ? 17.156 -17.859 -10.125 1 97.88 94 LEU A C 1
ATOM 773 O O . LEU A 1 94 ? 16.891 -18.625 -11.055 1 97.88 94 LEU A O 1
ATOM 777 N N . ALA A 1 95 ? 17.578 -16.672 -10.414 1 97.81 95 ALA A N 1
ATOM 778 C CA . ALA A 1 95 ? 17.625 -16.109 -11.758 1 97.81 95 ALA A CA 1
ATOM 779 C C . ALA A 1 95 ? 18.719 -16.75 -12.602 1 97.81 95 ALA A C 1
ATOM 781 O O . ALA A 1 95 ? 19.797 -17.078 -12.086 1 97.81 95 ALA A O 1
ATOM 782 N N . PRO A 1 96 ? 18.578 -16.969 -13.828 1 98.31 96 PRO A N 1
ATOM 783 C CA . PRO A 1 96 ? 17.297 -16.828 -14.523 1 98.31 96 PRO A CA 1
ATOM 784 C C . PRO A 1 96 ? 16.328 -17.953 -14.172 1 98.31 96 PRO A C 1
ATOM 786 O O . PRO A 1 96 ? 16.703 -19.125 -14.133 1 98.31 96 PRO A O 1
ATOM 789 N N . VAL A 1 97 ? 15.102 -17.594 -13.875 1 98.75 97 VAL A N 1
ATOM 790 C CA . VAL A 1 97 ? 14.109 -18.531 -13.359 1 98.75 97 VAL A CA 1
ATOM 791 C C . VAL A 1 97 ? 12.992 -18.719 -14.383 1 98.75 97 VAL A C 1
ATOM 793 O O . VAL A 1 97 ? 12.727 -17.828 -15.188 1 98.75 97 VAL A O 1
ATOM 796 N N . THR A 1 98 ? 12.453 -19.938 -14.453 1 98.88 98 THR A N 1
ATOM 797 C CA . THR A 1 98 ? 11.188 -20.172 -15.133 1 98.88 98 THR A CA 1
ATOM 798 C C . THR A 1 98 ? 10.016 -19.984 -14.164 1 98.88 98 THR A C 1
ATOM 800 O O . THR A 1 98 ? 10.07 -20.422 -13.016 1 98.88 98 THR A O 1
ATOM 803 N N . ILE A 1 99 ? 8.961 -19.297 -14.617 1 98.94 99 ILE A N 1
ATOM 804 C CA . ILE A 1 99 ? 7.84 -18.984 -13.727 1 98.94 99 ILE A CA 1
ATOM 805 C C . ILE A 1 99 ? 6.547 -19.531 -14.32 1 98.94 99 ILE A C 1
ATOM 807 O O . ILE A 1 99 ? 6.273 -19.344 -15.508 1 98.94 99 ILE A O 1
ATOM 811 N N . VAL A 1 100 ? 5.785 -20.266 -13.578 1 98.94 100 VAL A N 1
ATOM 812 C CA . VAL A 1 100 ? 4.398 -20.625 -13.852 1 98.94 100 VAL A CA 1
ATOM 813 C C . VAL A 1 100 ? 3.479 -19.984 -12.82 1 98.94 100 VAL A C 1
ATOM 815 O O . VAL A 1 100 ? 3.66 -20.172 -11.609 1 98.94 100 VAL A O 1
ATOM 818 N N . SER A 1 101 ? 2.529 -19.234 -13.297 1 98.88 101 SER A N 1
ATOM 819 C CA . SER A 1 101 ? 1.771 -18.375 -12.391 1 98.88 101 SER A CA 1
ATOM 820 C C . SER A 1 101 ? 0.303 -18.297 -12.797 1 98.88 101 SER A C 1
ATOM 822 O O . SER A 1 101 ? -0.033 -18.484 -13.969 1 98.88 101 SER A O 1
ATOM 824 N N . HIS A 1 102 ? -0.53 -18.031 -11.805 1 98.44 102 HIS A N 1
ATOM 825 C CA . HIS A 1 102 ? -1.973 -18.047 -12.016 1 98.44 102 HIS A CA 1
ATOM 826 C C . HIS A 1 102 ? -2.617 -16.766 -11.5 1 98.44 102 HIS A C 1
ATOM 828 O O . HIS A 1 102 ? -2.318 -16.312 -10.391 1 98.44 102 HIS A O 1
ATOM 834 N N . SER A 1 103 ? -3.506 -16.172 -12.297 1 97.44 103 SER A N 1
ATOM 835 C CA . SER A 1 103 ? -4.398 -15.094 -11.898 1 97.44 103 SER A CA 1
ATOM 836 C C . SER A 1 103 ? -3.619 -13.922 -11.312 1 97.44 103 SER A C 1
ATOM 838 O O . SER A 1 103 ? -2.717 -13.383 -11.961 1 97.44 103 SER A O 1
ATOM 840 N N . TRP A 1 104 ? -3.842 -13.539 -10.047 1 96.75 104 TRP A N 1
ATOM 841 C CA . TRP A 1 104 ? -3.115 -12.438 -9.422 1 96.75 104 TRP A CA 1
ATOM 842 C C . TRP A 1 104 ? -1.617 -12.719 -9.398 1 96.75 104 TRP A C 1
ATOM 844 O O . TRP A 1 104 ? -0.806 -11.805 -9.555 1 96.75 104 TRP A O 1
ATOM 854 N N . GLY A 1 105 ? -1.297 -13.984 -9.227 1 98.31 105 GLY A N 1
ATOM 855 C CA . GLY A 1 105 ? 0.102 -14.375 -9.312 1 98.31 105 GLY A CA 1
ATOM 856 C C . GLY A 1 105 ? 0.693 -14.172 -10.695 1 98.31 105 GLY A C 1
ATOM 857 O O . GLY A 1 105 ? 1.855 -13.781 -10.828 1 98.31 105 GLY A O 1
ATOM 858 N N . ALA A 1 106 ? -0.113 -14.445 -11.703 1 98.62 106 ALA A N 1
ATOM 859 C CA . ALA A 1 106 ? 0.331 -14.211 -13.078 1 98.62 106 ALA A CA 1
ATOM 860 C C . ALA A 1 106 ? 0.494 -12.719 -13.352 1 98.62 106 ALA A C 1
ATOM 862 O O . ALA A 1 106 ? 1.466 -12.305 -13.984 1 98.62 106 ALA A O 1
ATOM 863 N N . ASN A 1 107 ? -0.492 -11.938 -12.883 1 97.75 107 ASN A N 1
ATOM 864 C CA . ASN A 1 107 ? -0.396 -10.484 -12.992 1 97.75 107 ASN A CA 1
ATOM 865 C C . ASN A 1 107 ? 0.891 -9.961 -12.359 1 97.75 107 ASN A C 1
ATOM 867 O O . ASN A 1 107 ? 1.61 -9.172 -12.977 1 97.75 107 ASN A O 1
ATOM 871 N N . THR A 1 108 ? 1.212 -10.43 -11.227 1 98.31 108 THR A N 1
ATOM 872 C CA . THR A 1 108 ? 2.402 -10.07 -10.469 1 98.31 108 THR A CA 1
ATOM 873 C C . THR A 1 108 ? 3.666 -10.531 -11.188 1 98.31 108 THR A C 1
ATOM 875 O O . THR A 1 108 ? 4.609 -9.75 -11.359 1 98.31 108 THR A O 1
ATOM 878 N N . SER A 1 109 ? 3.643 -11.742 -11.664 1 98.88 109 SER A N 1
ATOM 879 C CA . SER A 1 109 ? 4.82 -12.352 -12.281 1 98.88 109 SER A CA 1
ATOM 880 C C . SER A 1 109 ? 5.156 -11.688 -13.609 1 98.88 109 SER A C 1
ATOM 882 O O . SER A 1 109 ? 6.328 -11.539 -13.961 1 98.88 109 SER A O 1
ATOM 884 N N . LEU A 1 110 ? 4.141 -11.336 -14.375 1 98.75 110 LEU A N 1
ATOM 885 C CA . LEU A 1 110 ? 4.371 -10.648 -15.641 1 98.75 110 LEU A CA 1
ATOM 886 C C . LEU A 1 110 ? 5 -9.281 -15.414 1 98.75 110 LEU A C 1
ATOM 888 O O . LEU A 1 110 ? 5.883 -8.867 -16.172 1 98.75 110 LEU A O 1
ATOM 892 N N . ARG A 1 111 ? 4.543 -8.602 -14.391 1 98.56 111 ARG A N 1
ATOM 893 C CA . ARG A 1 111 ? 5.16 -7.324 -14.047 1 98.56 111 ARG A CA 1
ATOM 894 C C . ARG A 1 111 ? 6.621 -7.512 -13.648 1 98.56 111 ARG A C 1
ATOM 896 O O . ARG A 1 111 ? 7.488 -6.742 -14.07 1 98.56 111 ARG A O 1
ATOM 903 N N . TYR A 1 112 ? 6.895 -8.547 -12.898 1 98.81 112 TYR A N 1
ATOM 904 C CA . TYR A 1 112 ? 8.273 -8.844 -12.516 1 98.81 112 TYR A CA 1
ATOM 905 C C . TYR A 1 112 ? 9.133 -9.109 -13.75 1 98.81 112 TYR A C 1
ATOM 907 O O . TYR A 1 112 ? 10.234 -8.57 -13.875 1 98.81 112 TYR A O 1
ATOM 915 N N . ALA A 1 113 ? 8.602 -9.922 -14.625 1 98.81 113 ALA A N 1
ATOM 916 C CA . ALA A 1 113 ? 9.344 -10.289 -15.828 1 98.81 113 ALA A CA 1
ATOM 917 C C . ALA A 1 113 ? 9.648 -9.062 -16.688 1 98.81 113 ALA A C 1
ATOM 919 O O . ALA A 1 113 ? 10.688 -8.992 -17.344 1 98.81 113 ALA A O 1
ATOM 920 N N . GLY A 1 114 ? 8.711 -8.141 -16.703 1 98.44 114 GLY A N 1
ATOM 921 C CA . GLY A 1 114 ? 8.938 -6.898 -17.438 1 98.44 114 GLY A CA 1
ATOM 922 C C . GLY A 1 114 ? 9.977 -6.004 -16.781 1 98.44 114 GLY A C 1
ATOM 923 O O . GLY A 1 114 ? 10.695 -5.277 -17.469 1 98.44 114 GLY A O 1
ATOM 924 N N . LEU A 1 115 ? 10.07 -6.023 -15.469 1 98.38 115 LEU A N 1
ATOM 925 C CA . LEU A 1 115 ? 11.023 -5.219 -14.719 1 98.38 115 LEU A CA 1
ATOM 926 C C . LEU A 1 115 ? 12.43 -5.789 -14.844 1 98.38 115 LEU A C 1
ATOM 928 O O . LEU A 1 115 ? 13.406 -5.039 -14.922 1 98.38 115 LEU A O 1
ATOM 932 N N . PHE A 1 116 ? 12.531 -7.121 -14.828 1 98.31 116 PHE A N 1
ATOM 933 C CA . PHE A 1 116 ? 13.805 -7.82 -14.852 1 98.31 116 PHE A CA 1
ATOM 934 C C . PHE A 1 116 ? 13.82 -8.883 -15.945 1 98.31 116 PHE A C 1
ATOM 936 O O . PHE A 1 116 ? 13.961 -10.07 -15.664 1 98.31 116 PHE A O 1
ATOM 943 N N . PRO A 1 117 ? 13.789 -8.414 -17.219 1 98.19 117 PRO A N 1
ATOM 944 C CA . PRO A 1 117 ? 13.656 -9.375 -18.312 1 98.19 117 PRO A CA 1
ATOM 945 C C . PRO A 1 117 ? 14.805 -10.383 -18.344 1 98.19 117 PRO A C 1
ATOM 947 O O . PRO A 1 117 ? 14.609 -11.531 -18.75 1 98.19 117 PRO A O 1
ATOM 950 N N . GLU A 1 118 ? 15.945 -10.047 -17.828 1 98.19 118 GLU A N 1
ATOM 951 C CA . GLU A 1 118 ? 17.109 -10.914 -17.859 1 98.19 118 GLU A CA 1
ATOM 952 C C . GLU A 1 118 ? 17.016 -12.016 -16.812 1 98.19 118 GLU A C 1
ATOM 954 O O . GLU A 1 118 ? 17.75 -13.008 -16.875 1 98.19 118 GLU A O 1
ATOM 959 N N . ASN A 1 119 ? 16.141 -11.875 -15.859 1 98.69 119 ASN A N 1
ATOM 960 C CA . ASN A 1 119 ? 16.047 -12.812 -14.742 1 98.69 119 ASN A CA 1
ATOM 961 C C . ASN A 1 119 ? 15.062 -13.938 -15.023 1 98.69 119 ASN A C 1
ATOM 963 O O . ASN A 1 119 ? 14.883 -14.836 -14.195 1 98.69 119 ASN A O 1
ATOM 967 N N . VAL A 1 120 ? 14.383 -13.953 -16.156 1 98.81 120 VAL A N 1
ATOM 968 C CA . VAL A 1 120 ? 13.328 -14.93 -16.406 1 98.81 120 VAL A CA 1
ATOM 969 C C . VAL A 1 120 ? 13.625 -15.703 -17.688 1 98.81 120 VAL A C 1
ATOM 971 O O . VAL A 1 120 ? 13.82 -15.102 -18.75 1 98.81 120 VAL A O 1
ATOM 974 N N . ARG A 1 121 ? 13.688 -17.016 -17.562 1 98.56 121 ARG A N 1
ATOM 975 C CA . ARG A 1 121 ? 13.969 -17.875 -18.703 1 98.56 121 ARG A CA 1
ATOM 976 C C . ARG A 1 121 ? 12.727 -18.094 -19.562 1 98.56 121 ARG A C 1
ATOM 978 O O . ARG A 1 121 ? 12.797 -18.016 -20.781 1 98.56 121 ARG A O 1
ATOM 985 N N . LYS A 1 122 ? 11.648 -18.453 -19.016 1 98.75 122 LYS A N 1
ATOM 986 C CA . LYS A 1 122 ? 10.32 -18.641 -19.578 1 98.75 122 LYS A CA 1
ATOM 987 C C . LYS A 1 122 ? 9.234 -18.281 -18.578 1 98.75 122 LYS A C 1
ATOM 989 O O . LYS A 1 122 ? 9.445 -18.391 -17.359 1 98.75 122 LYS A O 1
ATOM 994 N N . ILE A 1 123 ? 8.086 -17.844 -19.078 1 98.81 123 ILE A N 1
ATOM 995 C CA . ILE A 1 123 ? 7.004 -17.516 -18.156 1 98.81 123 ILE A CA 1
ATOM 996 C C . ILE A 1 123 ? 5.676 -18.016 -18.719 1 98.81 123 ILE A C 1
ATOM 998 O O . ILE A 1 123 ? 5.41 -17.891 -19.922 1 98.81 123 ILE A O 1
ATOM 1002 N N . VAL A 1 124 ? 4.992 -18.688 -17.891 1 98.88 124 VAL A N 1
ATOM 1003 C CA . VAL A 1 124 ? 3.619 -19.109 -18.156 1 98.88 124 VAL A CA 1
ATOM 1004 C C . VAL A 1 124 ? 2.656 -18.328 -17.281 1 98.88 124 VAL A C 1
ATOM 1006 O O . VAL A 1 124 ? 2.766 -18.359 -16.047 1 98.88 124 VAL A O 1
ATOM 1009 N N . ALA A 1 125 ? 1.782 -17.625 -17.875 1 98.75 125 ALA A N 1
ATOM 1010 C CA . ALA A 1 125 ? 0.755 -16.859 -17.188 1 98.75 125 ALA A CA 1
ATOM 1011 C C . ALA A 1 125 ? -0.636 -17.422 -17.453 1 98.75 125 ALA A C 1
ATOM 1013 O O . ALA A 1 125 ? -1.111 -17.391 -18.594 1 98.75 125 ALA A O 1
ATOM 1014 N N . ILE A 1 126 ? -1.24 -17.922 -16.391 1 98.5 126 ILE A N 1
ATOM 1015 C CA . ILE A 1 126 ? -2.58 -18.5 -16.453 1 98.5 126 ILE A CA 1
ATOM 1016 C C . ILE A 1 126 ? -3.607 -17.469 -15.992 1 98.5 126 ILE A C 1
ATOM 1018 O O . ILE A 1 126 ? -3.643 -17.109 -14.812 1 98.5 126 ILE A O 1
ATOM 1022 N N . GLU A 1 127 ? -4.43 -16.984 -16.844 1 96.81 127 GLU A N 1
ATOM 1023 C CA . GLU A 1 127 ? -5.531 -16.109 -16.469 1 96.81 127 GLU A CA 1
ATOM 1024 C C . GLU A 1 127 ? -5.023 -14.883 -15.703 1 96.81 127 GLU A C 1
ATOM 1026 O O . GLU A 1 127 ? -5.555 -14.531 -14.648 1 96.81 127 GLU A O 1
ATOM 1031 N N . GLY A 1 128 ? -3.938 -14.203 -16.25 1 96.44 128 GLY A N 1
ATOM 1032 C CA . GLY A 1 128 ? -3.262 -13.219 -15.414 1 96.44 128 GLY A CA 1
ATOM 1033 C C . GLY A 1 128 ? -3.342 -11.812 -15.969 1 96.44 128 GLY A C 1
ATOM 1034 O O . GLY A 1 128 ? -2.703 -10.891 -15.453 1 96.44 128 GLY A O 1
ATOM 1035 N N . LEU A 1 129 ? -4.098 -11.609 -17.062 1 95.88 129 LEU A N 1
ATOM 1036 C CA . LEU A 1 129 ? -4.113 -10.312 -17.719 1 95.88 129 LEU A CA 1
ATOM 1037 C C . LEU A 1 129 ? -5.32 -9.492 -17.266 1 95.88 129 LEU A C 1
ATOM 1039 O O . LEU A 1 129 ? -6.426 -9.672 -17.781 1 95.88 129 LEU A O 1
ATOM 1043 N N . PHE A 1 130 ? -5.102 -8.648 -16.25 1 88.81 130 PHE A N 1
ATOM 1044 C CA . PHE A 1 130 ? -6.125 -7.77 -15.695 1 88.81 130 PHE A CA 1
ATOM 1045 C C . PHE A 1 130 ? -5.59 -6.355 -15.523 1 88.81 130 PHE A C 1
ATOM 1047 O O . PHE A 1 130 ? -4.383 -6.156 -15.375 1 88.81 130 PHE A O 1
ATOM 1054 N N . PRO A 1 131 ? -6.531 -5.504 -15.484 1 88.56 131 PRO A N 1
ATOM 1055 C CA . PRO A 1 131 ? -7.965 -5.613 -15.773 1 88.56 131 PRO A CA 1
ATOM 1056 C C . PRO A 1 131 ? -8.25 -5.891 -17.25 1 88.56 131 PRO A C 1
ATOM 1058 O O . PRO A 1 131 ? -7.453 -5.52 -18.109 1 88.56 131 PRO A O 1
ATOM 1061 N N . THR A 1 132 ? -9.391 -6.531 -17.484 1 90.12 132 THR A N 1
ATOM 1062 C CA . THR A 1 132 ? -9.781 -6.824 -18.859 1 90.12 132 THR A CA 1
ATOM 1063 C C . THR A 1 132 ? -10.266 -5.562 -19.562 1 90.12 132 THR A C 1
ATOM 1065 O O . THR A 1 132 ? -10.695 -4.605 -18.922 1 90.12 132 THR A O 1
ATOM 1068 N N . PRO A 1 133 ? -10.164 -5.598 -20.891 1 89.25 133 PRO A N 1
ATOM 1069 C CA . PRO A 1 133 ? -10.688 -4.445 -21.641 1 89.25 133 PRO A CA 1
ATOM 1070 C C . PRO A 1 133 ? -12.164 -4.188 -21.344 1 89.25 133 PRO A C 1
ATOM 1072 O O . PRO A 1 133 ? -12.602 -3.033 -21.328 1 89.25 133 PRO A O 1
ATOM 1075 N N . GLU A 1 134 ? -12.883 -5.223 -21.156 1 87.62 134 GLU A N 1
ATOM 1076 C CA . GLU A 1 134 ? -14.297 -5.082 -20.828 1 87.62 134 GLU A CA 1
ATOM 1077 C C . GLU A 1 134 ? -14.492 -4.324 -19.516 1 87.62 134 GLU A C 1
ATOM 1079 O O . GLU A 1 134 ? -15.328 -3.428 -19.422 1 87.62 134 GLU A O 1
ATOM 1084 N N . ARG A 1 135 ? -13.727 -4.688 -18.594 1 87 135 ARG A N 1
ATOM 1085 C CA . ARG A 1 135 ? -13.812 -4.016 -17.297 1 87 135 ARG A CA 1
ATOM 1086 C C . ARG A 1 135 ? -13.359 -2.564 -17.406 1 87 135 ARG A C 1
ATOM 1088 O O . ARG A 1 135 ? -13.953 -1.673 -16.797 1 87 135 ARG A O 1
ATOM 1095 N N . GLU A 1 136 ? -12.32 -2.369 -18.109 1 87.69 136 GLU A N 1
ATOM 1096 C CA . GLU A 1 136 ? -11.82 -1.01 -18.312 1 87.69 136 GLU A CA 1
ATOM 1097 C C . GLU A 1 136 ? -12.875 -0.136 -19 1 87.69 136 GLU A C 1
ATOM 1099 O O . GLU A 1 136 ? -13.039 1.032 -18.641 1 87.69 136 GLU A O 1
ATOM 1104 N N . ALA A 1 137 ? -13.531 -0.762 -19.938 1 88.75 137 ALA A N 1
ATOM 1105 C CA . ALA A 1 137 ? -14.578 -0.037 -20.656 1 88.75 137 ALA A CA 1
ATOM 1106 C C . ALA A 1 137 ? -15.727 0.336 -19.734 1 88.75 137 ALA A C 1
ATOM 1108 O O . ALA A 1 137 ? -16.297 1.427 -19.844 1 88.75 137 ALA A O 1
ATOM 1109 N N . LEU A 1 138 ? -16.016 -0.477 -18.828 1 87.19 138 LEU A N 1
ATOM 1110 C CA . LEU A 1 138 ? -17.094 -0.244 -17.875 1 87.19 138 LEU A CA 1
ATOM 1111 C C . LEU A 1 138 ? -16.734 0.881 -16.906 1 87.19 138 LEU A C 1
ATOM 1113 O O . LEU A 1 138 ? -17.609 1.626 -16.469 1 87.19 138 LEU A O 1
ATOM 1117 N N . MET A 1 139 ? -15.453 1.034 -16.719 1 87.5 139 MET A N 1
ATOM 1118 C CA . MET A 1 139 ? -15.016 1.993 -15.703 1 87.5 139 MET A CA 1
ATOM 1119 C C . MET A 1 139 ? -14.609 3.314 -16.344 1 87.5 139 MET A C 1
ATOM 1121 O O . MET A 1 139 ? -14.375 4.301 -15.648 1 87.5 139 MET A O 1
ATOM 1125 N N . LYS A 1 140 ? -14.594 3.297 -17.641 1 85.25 140 LYS A N 1
ATOM 1126 C CA . LYS A 1 140 ? -14.055 4.43 -18.375 1 85.25 140 LYS A CA 1
ATOM 1127 C C . LYS A 1 140 ? -14.812 5.715 -18.062 1 85.25 140 LYS A C 1
ATOM 1129 O O . LYS A 1 140 ? -14.211 6.789 -17.953 1 85.25 140 LYS A O 1
ATOM 1134 N N . ASP A 1 141 ? -16.094 5.582 -17.75 1 89.38 141 ASP A N 1
ATOM 1135 C CA . ASP A 1 141 ? -16.906 6.789 -17.562 1 89.38 141 ASP A CA 1
ATOM 1136 C C . ASP A 1 141 ? -17.172 7.055 -16.094 1 89.38 141 ASP A C 1
ATOM 1138 O O . ASP A 1 141 ? -17.859 8.008 -15.734 1 89.38 141 ASP A O 1
ATOM 1142 N N . VAL A 1 142 ? -16.641 6.238 -15.258 1 91.75 142 VAL A N 1
ATOM 1143 C CA . VAL A 1 142 ? -16.781 6.465 -13.828 1 91.75 142 VAL A CA 1
ATOM 1144 C C . VAL A 1 142 ? -15.672 7.379 -13.328 1 91.75 142 VAL A C 1
ATOM 1146 O O . VAL A 1 142 ? -14.492 7.035 -13.414 1 91.75 142 VAL A O 1
ATOM 1149 N N . PRO A 1 143 ? -16.078 8.547 -12.82 1 93.19 143 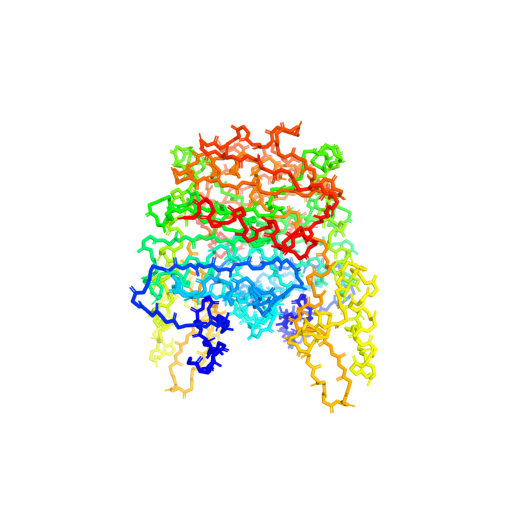PRO A N 1
ATOM 1150 C CA . PRO A 1 143 ? -15.055 9.469 -12.32 1 93.19 143 PRO A CA 1
ATOM 1151 C C . PRO A 1 143 ? -14.148 8.836 -11.273 1 93.19 143 PRO A C 1
ATOM 1153 O O . PRO A 1 143 ? -14.625 8.062 -10.43 1 93.19 143 PRO A O 1
ATOM 1156 N N . PHE A 1 144 ? -12.914 9.109 -11.328 1 94.56 144 PHE A N 1
ATOM 1157 C CA . PHE A 1 144 ? -11.914 8.555 -10.422 1 94.56 144 PHE A CA 1
ATOM 1158 C C . PHE A 1 144 ? -12.305 8.789 -8.969 1 94.56 144 PHE A C 1
ATOM 1160 O O . PHE A 1 144 ? -12.227 7.879 -8.141 1 94.56 144 PHE A O 1
ATOM 1167 N N . ALA A 1 145 ? -12.781 9.977 -8.695 1 95.94 145 ALA A N 1
ATOM 1168 C CA . ALA A 1 145 ? -13.172 10.328 -7.328 1 95.94 145 ALA A CA 1
ATOM 1169 C C . ALA A 1 145 ? -14.273 9.391 -6.82 1 95.94 145 ALA A C 1
ATOM 1171 O O . ALA A 1 145 ? -14.25 8.977 -5.664 1 95.94 145 ALA A O 1
ATOM 1172 N N . ARG A 1 146 ? -15.234 9.125 -7.684 1 95 146 ARG A N 1
ATOM 1173 C CA . ARG A 1 146 ? -16.312 8.227 -7.301 1 95 146 ARG A CA 1
ATOM 1174 C C . ARG A 1 146 ? -15.797 6.828 -6.996 1 95 146 ARG A C 1
ATOM 1176 O O . ARG A 1 146 ? -16.203 6.207 -6.016 1 95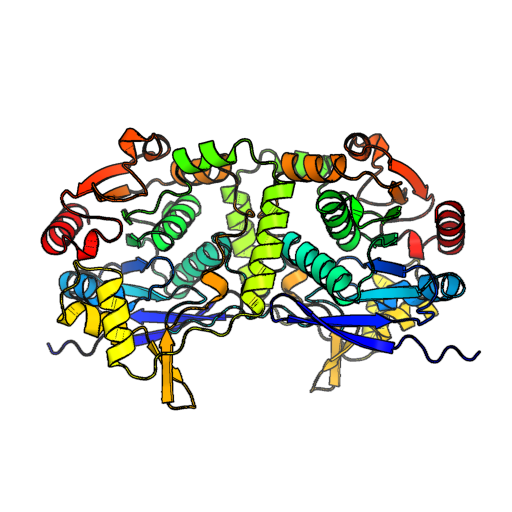 146 ARG A O 1
ATOM 1183 N N . ARG A 1 147 ? -14.867 6.336 -7.832 1 94.38 147 ARG A N 1
ATOM 1184 C CA . ARG A 1 147 ? -14.281 5.02 -7.613 1 94.38 147 ARG A CA 1
ATOM 1185 C C . ARG A 1 147 ? -13.594 4.945 -6.258 1 94.38 147 ARG A C 1
ATOM 1187 O O . ARG A 1 147 ? -13.742 3.963 -5.527 1 94.38 147 ARG A O 1
ATOM 1194 N N . VAL A 1 148 ? -12.844 5.965 -5.914 1 96.69 148 VAL A N 1
ATOM 1195 C CA . VAL A 1 148 ? -12.094 5.992 -4.66 1 96.69 148 VAL A CA 1
ATOM 1196 C C . VAL A 1 148 ? -13.062 6.082 -3.482 1 96.69 148 VAL A C 1
ATOM 1198 O O . VAL A 1 148 ? -12.906 5.371 -2.486 1 96.69 148 VAL A O 1
ATOM 1201 N N . ARG A 1 149 ? -14.109 6.918 -3.561 1 96.38 149 ARG A N 1
ATOM 1202 C CA . ARG A 1 149 ? -15.102 7.039 -2.49 1 96.38 149 ARG A CA 1
ATOM 1203 C C . ARG A 1 149 ? -15.789 5.707 -2.229 1 96.38 149 ARG A C 1
ATOM 1205 O O . ARG A 1 149 ? -15.969 5.312 -1.075 1 96.38 149 ARG A O 1
ATOM 1212 N N . GLU A 1 150 ? -16.188 5.09 -3.34 1 94.19 150 GLU A N 1
ATOM 1213 C CA . GLU A 1 150 ? -16.859 3.797 -3.213 1 94.19 150 GLU A CA 1
ATOM 1214 C C . GLU A 1 150 ? -15.93 2.764 -2.566 1 94.19 150 GLU A C 1
ATOM 1216 O O . GLU A 1 150 ? -16.375 1.956 -1.748 1 94.19 150 GLU A O 1
ATOM 1221 N N . PHE A 1 151 ? -14.695 2.834 -2.939 1 94.81 151 PHE A N 1
ATOM 1222 C CA . PHE A 1 151 ? -13.719 1.93 -2.342 1 94.81 151 PHE A CA 1
ATOM 1223 C C . PHE A 1 151 ? -13.602 2.174 -0.843 1 94.81 151 PHE A C 1
ATOM 1225 O O . PHE A 1 151 ? -13.586 1.227 -0.054 1 94.81 151 PHE A O 1
ATOM 1232 N N . ILE A 1 152 ? -13.5 3.424 -0.393 1 95.12 152 ILE A N 1
ATOM 1233 C CA . ILE A 1 152 ? -13.375 3.785 1.016 1 95.12 152 ILE A CA 1
ATOM 1234 C C . ILE A 1 152 ? -14.594 3.281 1.786 1 95.12 152 ILE A C 1
ATOM 1236 O O . ILE A 1 152 ? -14.461 2.699 2.865 1 95.12 152 ILE A O 1
ATOM 1240 N N . VAL A 1 153 ? -15.758 3.402 1.217 1 92.88 153 VAL A N 1
ATOM 1241 C CA . VAL A 1 153 ? -17 2.975 1.854 1 92.88 153 VAL A CA 1
ATOM 1242 C C . VAL A 1 153 ? -17.016 1.454 1.999 1 92.88 153 VAL A C 1
ATOM 1244 O O . VAL A 1 153 ? -17.359 0.927 3.057 1 92.88 153 VAL A O 1
ATOM 1247 N N . GLU A 1 154 ? -16.609 0.781 0.91 1 92.44 154 GLU A N 1
ATOM 1248 C CA . GLU A 1 154 ? -16.578 -0.678 0.937 1 92.44 154 GLU A CA 1
ATOM 1249 C C . GLU A 1 154 ? -15.594 -1.191 1.975 1 92.44 154 GLU A C 1
ATOM 1251 O O . GLU A 1 154 ? -15.875 -2.158 2.686 1 92.44 154 GLU A O 1
ATOM 1256 N N . LYS A 1 155 ? -14.453 -0.573 2.01 1 93.12 155 LYS A N 1
ATOM 1257 C CA . LYS A 1 155 ? -13.43 -0.979 2.969 1 93.12 155 LYS A CA 1
ATOM 1258 C C . LYS A 1 155 ? -13.906 -0.761 4.402 1 93.12 155 LYS A C 1
ATOM 1260 O O . LYS A 1 155 ? -13.68 -1.603 5.273 1 93.12 155 LYS A O 1
ATOM 1265 N N . ARG A 1 156 ? -14.531 0.34 4.676 1 91.19 156 ARG A N 1
ATOM 1266 C CA . ARG A 1 156 ? -15.078 0.639 5.996 1 91.19 156 ARG A CA 1
ATOM 1267 C C . ARG A 1 156 ? -16.109 -0.408 6.41 1 91.19 156 ARG A C 1
ATOM 1269 O O . ARG A 1 156 ? -16.109 -0.87 7.551 1 91.19 156 ARG A O 1
ATOM 1276 N N . LYS A 1 157 ? -16.938 -0.774 5.469 1 89.69 157 LYS A N 1
ATOM 1277 C CA . LYS A 1 157 ? -17.969 -1.787 5.738 1 89.69 157 LYS A CA 1
ATOM 1278 C C . LYS A 1 157 ? -17.328 -3.135 6.059 1 89.69 157 LYS A C 1
ATOM 1280 O O . LYS A 1 157 ? -17.797 -3.855 6.941 1 89.69 157 LYS A O 1
ATOM 1285 N N . ALA A 1 158 ? -16.312 -3.416 5.348 1 88.75 158 ALA A N 1
ATOM 1286 C CA . ALA A 1 158 ? -15.633 -4.703 5.516 1 88.75 158 ALA A CA 1
ATOM 1287 C C . ALA A 1 158 ? -14.938 -4.785 6.875 1 88.75 158 ALA A C 1
ATOM 1289 O O . ALA A 1 158 ? -14.797 -5.871 7.438 1 88.75 158 ALA A O 1
ATOM 1290 N N . ALA A 1 159 ? -14.469 -3.699 7.379 1 85.69 159 ALA A N 1
ATOM 1291 C CA . ALA A 1 159 ? -13.758 -3.656 8.648 1 85.69 159 ALA A CA 1
ATOM 1292 C C . ALA A 1 159 ? -14.664 -4.078 9.805 1 85.69 159 ALA A C 1
ATOM 1294 O O . ALA A 1 159 ? -14.188 -4.566 10.828 1 85.69 159 ALA A O 1
ATOM 1295 N N . GLY A 1 160 ? -15.938 -3.908 9.625 1 81 160 GLY A N 1
ATOM 1296 C CA . GLY A 1 160 ? -16.891 -4.262 10.672 1 81 160 GLY A CA 1
ATOM 1297 C C . GLY A 1 160 ? -17.344 -5.707 10.602 1 81 160 GLY A C 1
ATOM 1298 O O . GLY A 1 160 ? -18.016 -6.195 11.508 1 81 160 GLY A O 1
ATOM 1299 N N . ARG A 1 161 ? -16.875 -6.344 9.508 1 79.88 161 ARG A N 1
ATOM 1300 C CA . ARG A 1 161 ? -17.344 -7.711 9.305 1 79.88 161 ARG A CA 1
ATOM 1301 C C . ARG A 1 161 ? -16.406 -8.711 9.969 1 79.88 161 ARG A C 1
ATOM 1303 O O . ARG A 1 161 ? -15.188 -8.539 9.945 1 79.88 161 ARG A O 1
ATOM 1310 N N . LEU A 1 162 ? -16.984 -9.656 10.672 1 77.69 162 LEU A N 1
ATOM 1311 C CA . LEU A 1 162 ? -16.188 -10.75 11.211 1 77.69 162 LEU A CA 1
ATOM 1312 C C . LEU A 1 162 ? -15.828 -11.75 10.117 1 77.69 162 LEU A C 1
ATOM 1314 O O . LEU A 1 162 ? -16.641 -12.023 9.227 1 77.69 162 LEU A O 1
ATOM 1318 N N . PRO A 1 163 ? -14.594 -12.25 10.117 1 77.75 163 PRO A N 1
ATOM 1319 C CA . PRO A 1 163 ? -14.266 -13.297 9.148 1 77.75 163 PRO A CA 1
ATOM 1320 C C . PRO A 1 163 ? -15.203 -14.5 9.234 1 77.75 163 PRO A C 1
ATOM 1322 O O . PRO A 1 163 ? -15.68 -14.836 10.32 1 77.75 163 PRO A O 1
ATOM 1325 N N . ARG A 1 164 ? -15.477 -15.016 8.039 1 84.44 164 ARG A N 1
ATOM 1326 C CA . ARG A 1 164 ? -16.281 -16.219 8.031 1 84.44 164 ARG A CA 1
ATOM 1327 C C . ARG A 1 164 ? -15.594 -17.359 8.781 1 84.44 164 ARG A C 1
ATOM 1329 O O . ARG A 1 164 ? -14.398 -17.594 8.586 1 84.44 164 ARG A O 1
ATOM 1336 N N . ARG A 1 165 ? -16.281 -18.016 9.719 1 91.38 165 ARG A N 1
ATOM 1337 C CA . ARG A 1 165 ? -15.805 -19.156 10.484 1 91.38 165 ARG A CA 1
ATOM 1338 C C . ARG A 1 165 ? -16.641 -20.406 10.195 1 91.38 165 ARG A C 1
ATOM 1340 O O . ARG A 1 165 ? -17.859 -20.312 10.047 1 91.38 165 ARG A O 1
ATOM 1347 N N . TYR A 1 166 ? -15.914 -21.453 10.031 1 94 166 TYR A N 1
ATOM 1348 C CA . TYR A 1 166 ? -16.562 -22.734 9.82 1 94 166 TYR A CA 1
ATOM 1349 C C . TYR A 1 166 ? -16.5 -23.594 11.078 1 94 166 TYR A C 1
ATOM 1351 O O . TYR A 1 166 ? -15.438 -23.734 11.688 1 94 166 TYR A O 1
ATOM 1359 N N . ALA A 1 167 ? -17.594 -24.203 11.406 1 94.5 167 ALA A N 1
ATOM 1360 C CA . ALA A 1 167 ? -17.672 -24.984 12.633 1 94.5 167 ALA A CA 1
ATOM 1361 C C . ALA A 1 167 ? -16.828 -26.25 12.516 1 94.5 167 ALA A C 1
ATOM 1363 O O . ALA A 1 167 ? -16.25 -26.719 13.5 1 94.5 167 ALA A O 1
ATOM 1364 N N . THR A 1 168 ? -16.844 -26.797 11.359 1 93.25 168 THR A N 1
ATOM 1365 C CA . THR A 1 168 ? -16.109 -28.031 11.156 1 93.25 168 THR A CA 1
ATOM 1366 C C . THR A 1 168 ? -15.297 -27.969 9.867 1 93.25 168 THR A C 1
ATOM 1368 O O . THR A 1 168 ? -15.57 -27.156 8.992 1 93.25 168 THR A O 1
ATOM 1371 N N . LEU A 1 169 ? -14.352 -28.828 9.859 1 91.75 169 LEU A N 1
ATOM 1372 C CA . LEU A 1 169 ? -13.562 -28.953 8.641 1 91.75 169 LEU A CA 1
ATOM 1373 C C . LEU A 1 169 ? -14.453 -29.359 7.465 1 91.75 169 LEU A C 1
ATOM 1375 O O . LEU A 1 169 ? -14.227 -28.922 6.332 1 91.75 169 LEU A O 1
ATOM 1379 N N . GLU A 1 170 ? -15.375 -30.125 7.734 1 92.44 170 GLU A N 1
ATOM 1380 C CA . GLU A 1 170 ? -16.312 -30.578 6.715 1 92.44 170 GLU A CA 1
ATOM 1381 C C . GLU A 1 170 ? -17.094 -29.422 6.125 1 92.44 170 GLU A C 1
ATOM 1383 O O . GLU A 1 170 ? -17.422 -29.422 4.934 1 92.44 170 GLU A O 1
ATOM 1388 N N . ASP A 1 171 ? -17.391 -28.5 6.949 1 93.19 171 ASP A N 1
ATOM 1389 C CA . ASP A 1 171 ? -18.078 -27.312 6.465 1 93.19 171 ASP A CA 1
ATOM 1390 C C . ASP A 1 171 ? -17.203 -26.531 5.48 1 93.19 171 ASP A C 1
ATOM 1392 O O . ASP A 1 171 ? -17.703 -26.031 4.465 1 93.19 171 ASP A O 1
ATOM 1396 N N . ALA A 1 172 ? -15.984 -26.438 5.824 1 92.12 172 ALA A N 1
ATOM 1397 C CA . ALA A 1 172 ? -15.039 -25.75 4.953 1 92.12 172 ALA A CA 1
ATOM 1398 C C . ALA A 1 172 ? -14.852 -26.5 3.641 1 92.12 172 ALA A C 1
ATOM 1400 O O . ALA A 1 172 ? -14.805 -25.891 2.568 1 92.12 172 ALA A O 1
ATOM 1401 N N . TYR A 1 173 ? -14.805 -27.75 3.785 1 90.56 173 TYR A N 1
ATOM 1402 C CA . TYR A 1 173 ? -14.711 -28.625 2.611 1 90.56 173 TYR A CA 1
ATOM 1403 C C . TYR A 1 173 ? -15.906 -28.422 1.688 1 90.56 173 TYR A C 1
ATOM 1405 O O . TYR A 1 173 ? -15.742 -28.312 0.47 1 90.56 173 TYR A O 1
ATOM 1413 N N . ALA A 1 174 ? -17.062 -28.375 2.242 1 90.31 174 ALA A N 1
ATOM 1414 C CA . ALA A 1 174 ? -18.297 -28.188 1.471 1 90.31 174 ALA A CA 1
ATOM 1415 C C . ALA A 1 174 ? -18.281 -26.859 0.734 1 90.31 174 ALA A C 1
ATOM 1417 O O . ALA A 1 174 ? -18.719 -26.766 -0.415 1 90.31 174 ALA A O 1
ATOM 1418 N N . ARG A 1 175 ? -17.812 -25.906 1.414 1 89.12 175 ARG A N 1
ATOM 1419 C CA . ARG A 1 175 ? -17.688 -24.594 0.79 1 89.12 175 ARG A CA 1
ATOM 1420 C C . ARG A 1 175 ? -16.734 -24.641 -0.397 1 89.12 175 ARG A C 1
ATOM 1422 O O . ARG A 1 175 ? -17.031 -24.078 -1.453 1 89.12 175 ARG A O 1
ATOM 1429 N N . MET A 1 176 ? -15.562 -25.25 -0.195 1 88.31 176 MET A N 1
ATOM 1430 C CA . MET A 1 176 ? -14.57 -25.391 -1.26 1 88.31 176 MET A CA 1
ATOM 1431 C C . MET A 1 176 ? -15.172 -26.094 -2.469 1 88.31 176 MET A C 1
ATOM 1433 O O . MET A 1 176 ? -15.039 -25.625 -3.6 1 88.31 176 MET A O 1
ATOM 1437 N N . LYS A 1 177 ? -15.883 -27.125 -2.24 1 86.62 177 LYS A N 1
ATOM 1438 C CA . LYS A 1 177 ? -16.5 -27.906 -3.305 1 86.62 177 LYS A CA 1
ATOM 1439 C C . LYS A 1 177 ? -17.609 -27.109 -4 1 86.62 177 LYS A C 1
ATOM 1441 O O . LYS A 1 177 ? -17.797 -27.234 -5.211 1 86.62 177 LYS A O 1
ATOM 1446 N N . GLY A 1 178 ? -18.312 -26.328 -3.217 1 84.25 178 GLY A N 1
ATOM 1447 C CA . GLY A 1 178 ? -19.359 -25.5 -3.768 1 84.25 178 GLY A CA 1
ATOM 1448 C C . GLY A 1 178 ? -18.859 -24.406 -4.676 1 84.25 178 GLY A C 1
ATOM 1449 O O . GLY A 1 178 ? -19.531 -24.016 -5.633 1 84.25 178 GLY A O 1
ATOM 1450 N N . GLU A 1 179 ? -17.672 -23.875 -4.395 1 80.25 179 GLU A N 1
ATOM 1451 C CA . GLU A 1 179 ? -17.094 -22.781 -5.164 1 80.25 179 GLU A CA 1
ATOM 1452 C C . GLU A 1 179 ? -16.531 -23.266 -6.496 1 80.25 179 GLU A C 1
ATOM 1454 O O . GLU A 1 179 ? -16.516 -22.531 -7.48 1 80.25 179 GLU A O 1
ATOM 1459 N N . ASN A 1 180 ? -16.016 -24.469 -6.566 1 78.56 180 ASN A N 1
ATOM 1460 C CA . ASN A 1 180 ? -15.477 -25.062 -7.789 1 78.56 180 ASN A CA 1
ATOM 1461 C C . ASN A 1 180 ? -15.953 -26.5 -7.973 1 78.56 180 ASN A C 1
ATOM 1463 O O . ASN A 1 180 ? -15.312 -27.438 -7.484 1 78.56 180 ASN A O 1
ATOM 1467 N N . PRO A 1 181 ? -16.922 -26.656 -8.781 1 78.56 181 PRO A N 1
ATOM 1468 C CA . PRO A 1 181 ? -17.516 -27.984 -8.93 1 78.56 181 PRO A CA 1
ATOM 1469 C C . PRO A 1 181 ? -16.625 -28.938 -9.734 1 78.56 181 PRO A C 1
ATOM 1471 O O . PRO A 1 181 ? -16.875 -30.156 -9.758 1 78.56 181 PRO A O 1
ATOM 1474 N N . TYR A 1 182 ? -15.57 -28.484 -10.328 1 79.75 182 TYR A N 1
ATOM 1475 C CA . TYR A 1 182 ? -14.703 -29.328 -11.133 1 79.75 182 TYR A CA 1
ATOM 1476 C C . TYR A 1 182 ? -13.688 -30.062 -10.258 1 79.75 182 TYR A C 1
ATOM 1478 O O . TYR A 1 182 ? -13.055 -31.016 -10.711 1 79.75 182 TYR A O 1
ATOM 1486 N N . LEU A 1 183 ? -13.609 -29.641 -9.055 1 84.38 183 LEU A N 1
ATOM 1487 C CA . LEU A 1 183 ? -12.641 -30.281 -8.164 1 84.38 183 LEU A CA 1
ATOM 1488 C C . LEU A 1 183 ? -13.117 -31.672 -7.75 1 84.38 183 LEU A C 1
ATOM 1490 O O . LEU A 1 183 ? -14.297 -31.859 -7.438 1 84.38 183 LEU A O 1
ATOM 1494 N N . THR A 1 184 ? -12.234 -32.594 -7.832 1 86.31 184 THR A N 1
ATOM 1495 C CA . THR A 1 184 ? -12.531 -33.875 -7.203 1 86.31 184 THR A CA 1
ATOM 1496 C C . THR A 1 184 ? -12.617 -33.719 -5.688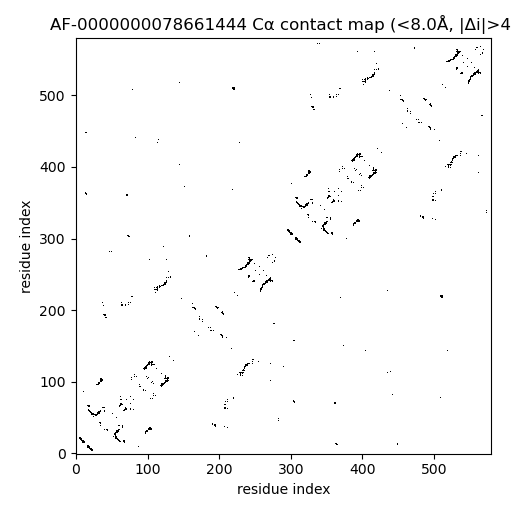 1 86.31 184 THR A C 1
ATOM 1498 O O . THR A 1 184 ? -12.156 -32.719 -5.129 1 86.31 184 THR A O 1
ATOM 1501 N N . ASP A 1 185 ? -13.164 -34.75 -5.066 1 89.31 185 ASP A N 1
ATOM 1502 C CA . ASP A 1 185 ? -13.234 -34.75 -3.607 1 89.31 185 ASP A CA 1
ATOM 1503 C C . ASP A 1 185 ? -11.836 -34.688 -2.99 1 89.31 185 ASP A C 1
ATOM 1505 O O . ASP A 1 185 ? -11.609 -33.969 -2.023 1 89.31 185 ASP A O 1
ATOM 1509 N N . ALA A 1 186 ? -10.977 -35.438 -3.588 1 89.12 186 ALA A N 1
ATOM 1510 C CA . ALA A 1 186 ? -9.609 -35.5 -3.08 1 89.12 186 ALA A CA 1
ATOM 1511 C C . ALA A 1 186 ? -8.922 -34.125 -3.236 1 89.12 186 ALA A C 1
ATOM 1513 O O . ALA A 1 186 ? -8.203 -33.688 -2.338 1 89.12 186 ALA A O 1
ATOM 1514 N N . GLN A 1 187 ? -9.148 -33.469 -4.301 1 88.31 187 GLN A N 1
ATOM 1515 C CA . GLN A 1 187 ? -8.562 -32.156 -4.551 1 88.31 187 GLN A CA 1
ATOM 1516 C C . GLN A 1 187 ? -9.125 -31.125 -3.582 1 88.31 187 GLN A C 1
ATOM 1518 O O . GLN A 1 187 ? -8.367 -30.359 -2.986 1 88.31 187 GLN A O 1
ATOM 1523 N N . ALA A 1 188 ? -10.383 -31.156 -3.447 1 90.81 188 ALA A N 1
ATOM 1524 C CA . ALA A 1 188 ? -11.039 -30.203 -2.555 1 90.81 188 ALA A CA 1
ATOM 1525 C C . ALA A 1 188 ? -10.562 -30.391 -1.116 1 90.81 188 ALA A C 1
ATOM 1527 O O . ALA A 1 188 ? -10.344 -29.406 -0.402 1 90.81 188 ALA A O 1
ATOM 1528 N N . ARG A 1 189 ? -10.438 -31.609 -0.779 1 91.25 189 ARG A N 1
ATOM 1529 C CA . ARG A 1 189 ? -9.977 -31.891 0.575 1 91.25 189 ARG A CA 1
ATOM 1530 C C . ARG A 1 189 ? -8.539 -31.422 0.773 1 91.25 189 ARG A C 1
ATOM 1532 O O . ARG A 1 189 ? -8.211 -30.812 1.801 1 91.25 189 ARG A O 1
ATOM 1539 N N . HIS A 1 190 ? -7.711 -31.703 -0.186 1 92.31 190 HIS A N 1
ATOM 1540 C CA . HIS A 1 190 ? -6.316 -31.281 -0.119 1 92.31 190 HIS A CA 1
ATOM 1541 C C . HIS A 1 190 ? -6.207 -29.75 -0.027 1 92.31 190 HIS A C 1
ATOM 1543 O O . HIS A 1 190 ? -5.484 -29.234 0.827 1 92.31 190 HIS A O 1
ATOM 1549 N N . LEU A 1 191 ? -6.914 -29.062 -0.858 1 92.62 191 LEU A N 1
ATOM 1550 C CA . LEU A 1 191 ? -6.887 -27.609 -0.885 1 92.62 191 LEU A CA 1
ATOM 1551 C C . LEU A 1 191 ? -7.41 -27.031 0.425 1 92.62 191 LEU A C 1
ATOM 1553 O O . LEU A 1 191 ? -6.867 -26.047 0.939 1 92.62 191 LEU A O 1
ATOM 1557 N N . THR A 1 192 ? -8.445 -27.656 0.978 1 93.38 192 THR A N 1
ATOM 1558 C CA . THR A 1 192 ? -9.047 -27.188 2.221 1 93.38 192 THR A CA 1
ATOM 1559 C C . THR A 1 192 ? -8.094 -27.391 3.393 1 93.38 192 THR A C 1
ATOM 1561 O O . THR A 1 192 ? -7.848 -26.469 4.172 1 93.38 192 THR A O 1
ATOM 1564 N N . LEU A 1 193 ? -7.504 -28.562 3.434 1 92.19 193 LEU A N 1
ATOM 1565 C CA . LEU A 1 193 ? -6.637 -28.922 4.547 1 92.19 193 LEU A CA 1
ATOM 1566 C C . LEU A 1 193 ? -5.434 -27.984 4.625 1 92.19 193 LEU A C 1
ATOM 1568 O O . LEU A 1 193 ? -5.008 -27.609 5.715 1 92.19 193 LEU A O 1
ATOM 1572 N N . HIS A 1 194 ? -4.926 -27.625 3.506 1 94.06 194 HIS A N 1
ATOM 1573 C CA . HIS A 1 194 ? -3.727 -26.797 3.484 1 94.06 194 HIS A CA 1
ATOM 1574 C C . HIS A 1 194 ? -4.082 -25.312 3.471 1 94.06 194 HIS A C 1
ATOM 1576 O O . HIS A 1 194 ? -3.217 -24.469 3.672 1 94.06 194 HIS A O 1
ATOM 1582 N N . GLY A 1 195 ? -5.32 -25.016 3.268 1 95.19 195 GLY A N 1
ATOM 1583 C CA . GLY A 1 195 ? -5.73 -23.625 3.125 1 95.19 195 GLY A CA 1
ATOM 1584 C C . GLY A 1 195 ? -6.527 -23.109 4.312 1 95.19 195 GLY A C 1
ATOM 1585 O O . GLY A 1 195 ? -7.125 -22.031 4.25 1 95.19 195 GLY A O 1
ATOM 1586 N N . ILE A 1 196 ? -6.57 -23.922 5.418 1 94.12 196 ILE A N 1
ATOM 1587 C CA . ILE A 1 196 ? -7.434 -23.516 6.527 1 94.12 196 ILE A CA 1
ATOM 1588 C C . ILE A 1 196 ? -6.625 -23.469 7.82 1 94.12 196 ILE A C 1
ATOM 1590 O O . ILE A 1 196 ? -5.621 -24.188 7.957 1 94.12 196 ILE A O 1
ATOM 1594 N N . ASN A 1 197 ? -7.008 -22.547 8.672 1 92.31 197 ASN A N 1
ATOM 1595 C CA . ASN A 1 197 ? -6.516 -22.484 10.047 1 92.31 197 ASN A CA 1
ATOM 1596 C C . ASN A 1 197 ? -7.582 -22.922 11.039 1 92.31 197 ASN A C 1
ATOM 1598 O O . ASN A 1 197 ? -8.773 -22.688 10.836 1 92.31 197 ASN A O 1
ATOM 1602 N N . ARG A 1 198 ? -7.105 -23.516 12.062 1 92.06 198 ARG A N 1
ATOM 1603 C CA . ARG A 1 198 ? -7.984 -23.75 13.211 1 92.06 198 ARG A CA 1
ATOM 1604 C C . ARG A 1 198 ? -7.875 -22.609 14.219 1 92.06 198 ARG A C 1
ATOM 1606 O O . ARG A 1 198 ? -6.789 -22.328 14.727 1 92.06 198 ARG A O 1
ATOM 1613 N N . ASN A 1 199 ? -9.008 -22.078 14.516 1 92 199 ASN A N 1
ATOM 1614 C CA . ASN A 1 199 ? -9.047 -20.953 15.438 1 92 199 ASN A CA 1
ATOM 1615 C C . ASN A 1 199 ? -8.984 -21.406 16.891 1 92 199 ASN A C 1
ATOM 1617 O O . ASN A 1 199 ? -9.109 -22.594 17.172 1 92 199 ASN A O 1
ATOM 1621 N N . GLU A 1 200 ? -8.781 -20.453 17.766 1 91.62 200 GLU A N 1
ATOM 1622 C CA . GLU A 1 200 ? -8.656 -20.734 19.188 1 91.62 200 GLU A CA 1
ATOM 1623 C C . GLU A 1 200 ? -9.922 -21.391 19.734 1 91.62 200 GLU A C 1
ATOM 1625 O O . GLU A 1 200 ? -9.852 -22.219 20.656 1 91.62 200 GLU A O 1
ATOM 1630 N N . ASP A 1 201 ? -11.016 -21.047 19.219 1 92.62 201 ASP A N 1
ATOM 1631 C CA . ASP A 1 201 ? -12.281 -21.578 19.734 1 92.62 201 ASP A CA 1
ATOM 1632 C C . ASP A 1 201 ? -12.641 -22.891 19.047 1 92.62 201 ASP A C 1
ATOM 1634 O O . ASP A 1 201 ? -13.75 -23.406 19.219 1 92.62 201 ASP A O 1
ATOM 1638 N N . GLY A 1 202 ? -11.742 -23.359 18.141 1 91.31 202 GLY A N 1
ATOM 1639 C CA . GLY A 1 202 ? -11.938 -24.641 17.5 1 91.31 202 GLY A CA 1
ATOM 1640 C C . GLY A 1 202 ? -12.539 -24.531 16.109 1 91.31 202 GLY A C 1
ATOM 1641 O O . GLY A 1 202 ? -12.539 -25.484 15.344 1 91.31 202 GLY A O 1
ATOM 1642 N N . THR A 1 203 ? -13.023 -23.312 15.766 1 93.56 203 THR A N 1
ATOM 1643 C CA . THR A 1 203 ? -13.562 -23.094 14.43 1 93.56 203 THR A CA 1
ATOM 1644 C C . THR A 1 203 ? -12.445 -22.969 13.398 1 93.56 203 THR A C 1
ATOM 1646 O O . THR A 1 203 ? -11.266 -23.078 13.75 1 93.56 203 THR A O 1
ATOM 1649 N N . PHE A 1 204 ? -12.883 -22.891 12.109 1 94 204 PHE A N 1
ATOM 1650 C CA . PHE A 1 204 ? -11.898 -22.844 11.039 1 94 204 PHE A CA 1
ATOM 1651 C C . PHE A 1 204 ? -12.086 -21.594 10.188 1 94 204 PHE A C 1
ATOM 1653 O O . PHE A 1 204 ? -13.211 -21.141 9.984 1 94 204 PHE A O 1
ATOM 1660 N N . SER A 1 205 ? -10.992 -21.016 9.75 1 94.88 205 SER A N 1
ATOM 1661 C CA . SER A 1 205 ? -10.992 -19.891 8.812 1 94.88 205 SER A CA 1
ATOM 1662 C C . SER A 1 205 ? -9.945 -20.094 7.715 1 94.88 205 SER A C 1
ATOM 1664 O O . SER A 1 205 ? -8.938 -20.75 7.93 1 94.88 205 SER A O 1
ATOM 1666 N N . TRP A 1 206 ? -10.234 -19.578 6.613 1 94.38 206 TRP A N 1
ATOM 1667 C CA . TRP A 1 206 ? -9.305 -19.672 5.492 1 94.38 206 TRP A CA 1
ATOM 1668 C C . TRP A 1 206 ? -8.008 -18.938 5.797 1 94.38 206 TRP A C 1
ATOM 1670 O O . TRP A 1 206 ? -8 -17.953 6.543 1 94.38 206 TRP A O 1
ATOM 1680 N N . LYS A 1 207 ? -6.922 -19.359 5.129 1 95.56 207 LYS A N 1
ATOM 1681 C CA . LYS A 1 207 ? -5.59 -18.797 5.305 1 95.56 207 LYS A CA 1
ATOM 1682 C C . LYS A 1 207 ? -5.355 -17.625 4.355 1 95.56 207 LYS A C 1
ATOM 1684 O O . LYS A 1 207 ? -4.312 -17.547 3.707 1 95.56 207 LYS A O 1
ATOM 1689 N N . PHE A 1 208 ? -6.281 -16.812 4.188 1 95.25 208 PHE A N 1
ATOM 1690 C CA . PHE A 1 208 ? -6.059 -15.531 3.527 1 95.25 208 PHE A CA 1
ATOM 1691 C C . PHE A 1 208 ? -6.758 -14.406 4.281 1 95.25 208 PHE A C 1
ATOM 1693 O O . PHE A 1 208 ? -7.754 -14.641 4.969 1 95.25 208 PHE A O 1
ATOM 1700 N N . ASP A 1 209 ? -6.203 -13.227 4.184 1 94.56 209 ASP A N 1
ATOM 1701 C CA . ASP A 1 209 ? -6.73 -12.047 4.859 1 94.56 209 ASP A CA 1
ATOM 1702 C C . ASP A 1 209 ? -8.102 -11.664 4.305 1 94.56 209 ASP A C 1
ATOM 1704 O O . ASP A 1 209 ? -8.25 -11.438 3.104 1 94.56 209 ASP A O 1
ATOM 1708 N N . PRO A 1 210 ? -9.141 -11.578 5.125 1 91.75 210 PRO A N 1
ATOM 1709 C CA . PRO A 1 210 ? -10.477 -11.203 4.66 1 91.75 210 PRO A CA 1
ATOM 1710 C C . PRO A 1 210 ? -10.5 -9.852 3.953 1 91.75 210 PRO A C 1
ATOM 1712 O O . PRO A 1 210 ? -11.406 -9.578 3.166 1 91.75 210 PRO A O 1
ATOM 1715 N N . HIS A 1 211 ? -9.508 -8.984 4.184 1 91.5 211 HIS A N 1
ATOM 1716 C CA . HIS A 1 211 ? -9.453 -7.695 3.51 1 91.5 211 HIS A CA 1
ATOM 1717 C C . HIS A 1 211 ? -9.188 -7.859 2.018 1 91.5 211 HIS A C 1
ATOM 1719 O O . HIS A 1 211 ? -9.406 -6.934 1.236 1 91.5 211 HIS A O 1
ATOM 1725 N N . LEU A 1 212 ? -8.727 -9.016 1.656 1 92.44 212 LEU A N 1
ATOM 1726 C CA . LEU A 1 212 ? -8.508 -9.312 0.245 1 92.44 212 LEU A CA 1
ATOM 1727 C C . LEU A 1 212 ? -9.836 -9.414 -0.5 1 92.44 212 LEU A C 1
ATOM 1729 O O . LEU A 1 212 ? -9.859 -9.406 -1.732 1 92.44 212 LEU A O 1
ATOM 1733 N N . ASN A 1 213 ? -10.906 -9.453 0.25 1 86.88 213 ASN A N 1
ATOM 1734 C CA . ASN A 1 213 ? -12.234 -9.555 -0.349 1 86.88 213 ASN A CA 1
ATOM 1735 C C . ASN A 1 213 ? -12.742 -8.195 -0.824 1 86.88 213 ASN A C 1
ATOM 1737 O O . ASN A 1 213 ? -13.719 -8.117 -1.566 1 86.88 213 ASN A O 1
ATOM 1741 N N . VAL A 1 214 ? -12.141 -7.133 -0.303 1 83.56 214 VAL A N 1
ATOM 1742 C CA . VAL A 1 214 ? -12.57 -5.801 -0.72 1 83.56 214 VAL A CA 1
ATOM 1743 C C . VAL A 1 214 ? -11.93 -5.449 -2.062 1 83.56 214 VAL A C 1
ATOM 1745 O O . VAL A 1 214 ? -10.727 -5.629 -2.246 1 83.56 214 VAL A O 1
ATOM 1748 N N . ASP A 1 215 ? -12.719 -5.492 -3.145 1 65.44 215 ASP A N 1
ATOM 1749 C CA . ASP A 1 215 ? -12.32 -5.285 -4.531 1 65.44 215 ASP A CA 1
ATOM 1750 C C . ASP A 1 215 ? -11.156 -4.305 -4.625 1 65.44 215 ASP A C 1
ATOM 1752 O O . ASP A 1 215 ? -11.148 -3.271 -3.955 1 65.44 215 ASP A O 1
ATOM 1756 N N . GLY A 1 216 ? -10.172 -4.629 -5.312 1 71.75 216 GLY A N 1
ATOM 1757 C CA . GLY A 1 216 ? -8.867 -4.043 -5.586 1 71.75 216 GLY A CA 1
ATOM 1758 C C . GLY A 1 216 ? -8.883 -2.527 -5.59 1 71.75 216 GLY A C 1
ATOM 1759 O O . GLY A 1 216 ? -9.695 -1.913 -6.289 1 71.75 216 GLY A O 1
ATOM 1760 N N . ALA A 1 217 ? -8.133 -1.923 -4.699 1 79.06 217 ALA A N 1
ATOM 1761 C CA . ALA A 1 217 ? -7.898 -0.482 -4.629 1 79.06 217 ALA A CA 1
ATOM 1762 C C . ALA A 1 217 ? -7.727 0.116 -6.02 1 79.06 217 ALA A C 1
ATOM 1764 O O . ALA A 1 217 ? -7.082 -0.482 -6.887 1 79.06 217 ALA A O 1
ATOM 1765 N N . PRO A 1 218 ? -8.461 1.201 -6.246 1 87.62 218 PRO A N 1
ATOM 1766 C CA . PRO A 1 218 ? -8.336 1.842 -7.559 1 87.62 218 PRO A CA 1
ATOM 1767 C C . PRO A 1 218 ? -6.969 2.49 -7.766 1 87.62 218 PRO A C 1
ATOM 1769 O O . PRO A 1 218 ? -6.859 3.5 -8.469 1 87.62 218 PRO A O 1
ATOM 1772 N N . TYR A 1 219 ? -6.031 1.918 -7.004 1 87.5 219 TYR A N 1
ATOM 1773 C CA . TYR A 1 219 ? -4.695 2.502 -7.027 1 87.5 219 TYR A CA 1
ATOM 1774 C C . TYR A 1 219 ? -3.693 1.55 -7.668 1 87.5 219 TYR A C 1
ATOM 1776 O O . TYR A 1 219 ? -3.066 0.741 -6.98 1 87.5 219 TYR A O 1
ATOM 1784 N N . ASP A 1 220 ? -3.693 1.368 -8.883 1 90.56 220 ASP A N 1
ATOM 1785 C CA . ASP A 1 220 ? -2.695 0.548 -9.562 1 90.56 220 ASP A CA 1
ATOM 1786 C C . ASP A 1 220 ? -1.944 1.357 -10.617 1 90.56 220 ASP A C 1
ATOM 1788 O O . ASP A 1 220 ? -2.264 2.523 -10.859 1 90.56 220 ASP A O 1
ATOM 1792 N N . ILE A 1 221 ? -0.883 0.719 -11.125 1 93.81 221 ILE A N 1
ATOM 1793 C CA . ILE A 1 221 ? -0.163 1.383 -12.211 1 93.81 221 ILE A CA 1
ATOM 1794 C C . ILE A 1 221 ? -1.095 1.58 -13.398 1 93.81 221 ILE A C 1
ATOM 1796 O O . ILE A 1 221 ? -2.113 0.896 -13.523 1 93.81 221 ILE A O 1
ATOM 1800 N N . SER A 1 222 ? -0.806 2.529 -14.219 1 91.62 222 SER A N 1
ATOM 1801 C CA . SER A 1 222 ? -1.663 2.836 -15.359 1 91.62 222 SER A CA 1
ATOM 1802 C C . SER A 1 222 ? -1.621 1.72 -16.406 1 91.62 222 SER A C 1
ATOM 1804 O O . SER A 1 222 ? -0.697 0.903 -16.406 1 91.62 222 SER A O 1
ATOM 1806 N N . THR A 1 223 ? -2.602 1.71 -17.25 1 91.94 223 THR A N 1
ATOM 1807 C CA . THR A 1 223 ? -2.65 0.764 -18.359 1 91.94 223 THR A CA 1
ATOM 1808 C C . THR A 1 223 ? -1.404 0.887 -19.234 1 91.94 223 THR A C 1
ATOM 1810 O O . THR A 1 223 ? -0.83 -0.121 -19.656 1 91.94 223 THR A O 1
ATOM 1813 N N . ASP A 1 224 ? -0.97 2.107 -19.438 1 92.5 224 ASP A N 1
ATOM 1814 C CA . ASP A 1 224 ? 0.216 2.342 -20.266 1 92.5 224 ASP A CA 1
ATOM 1815 C C . ASP A 1 224 ? 1.463 1.754 -19.609 1 92.5 224 ASP A C 1
ATOM 1817 O O . ASP A 1 224 ? 2.305 1.158 -20.281 1 92.5 224 ASP A O 1
ATOM 1821 N N . GLN A 1 225 ? 1.567 1.962 -18.344 1 94.81 225 GLN A N 1
ATOM 1822 C CA . GLN A 1 225 ? 2.703 1.419 -17.594 1 94.81 225 GLN A CA 1
ATOM 1823 C C . GLN A 1 225 ? 2.691 -0.107 -17.609 1 94.81 225 GLN A C 1
ATOM 1825 O O . GLN A 1 225 ? 3.738 -0.739 -17.781 1 94.81 225 GLN A O 1
ATOM 1830 N N . ARG A 1 226 ? 1.539 -0.71 -17.438 1 95.75 226 ARG A N 1
ATOM 1831 C CA . ARG A 1 226 ? 1.391 -2.16 -17.516 1 95.75 226 ARG A CA 1
ATOM 1832 C C . ARG A 1 226 ? 1.809 -2.691 -18.875 1 95.75 226 ARG A C 1
ATOM 1834 O O . ARG A 1 226 ? 2.57 -3.658 -18.969 1 95.75 226 ARG A O 1
ATOM 1841 N N . ASN A 1 227 ? 1.312 -2.02 -19.922 1 95.94 227 ASN A N 1
ATOM 1842 C CA . ASN A 1 227 ? 1.653 -2.418 -21.281 1 95.94 227 ASN A CA 1
ATOM 1843 C C . ASN A 1 227 ? 3.15 -2.285 -21.547 1 95.94 227 ASN A C 1
ATOM 1845 O O . ASN A 1 227 ? 3.74 -3.121 -22.234 1 95.94 227 ASN A O 1
ATOM 1849 N N . GLU A 1 228 ? 3.697 -1.231 -21 1 96.25 228 GLU A N 1
ATOM 1850 C CA . GLU A 1 228 ? 5.141 -1.045 -21.125 1 96.25 228 GLU A CA 1
ATOM 1851 C C . GLU A 1 228 ? 5.902 -2.207 -20.5 1 96.25 228 GLU A C 1
ATOM 1853 O O . GLU A 1 228 ? 6.871 -2.705 -21.062 1 96.25 228 GLU A O 1
ATOM 1858 N N . LEU A 1 229 ? 5.465 -2.629 -19.344 1 97.75 229 LEU A N 1
ATOM 1859 C CA . LEU A 1 229 ? 6.109 -3.756 -18.672 1 97.75 229 LEU A CA 1
ATOM 1860 C C . LEU A 1 229 ? 5.945 -5.035 -19.484 1 97.75 229 LEU A C 1
ATOM 1862 O O . LEU A 1 229 ? 6.902 -5.793 -19.656 1 97.75 229 LEU A O 1
ATOM 1866 N N . TRP A 1 230 ? 4.762 -5.281 -20 1 98.12 230 TRP A N 1
ATOM 1867 C CA . TRP A 1 230 ? 4.527 -6.469 -20.812 1 98.12 230 TRP A CA 1
ATOM 1868 C C . TRP A 1 230 ? 5.418 -6.457 -22.062 1 98.12 230 TRP A C 1
ATOM 1870 O O . TRP A 1 230 ? 6 -7.484 -22.422 1 98.12 230 TRP A O 1
ATOM 1880 N N . GLY A 1 231 ? 5.566 -5.316 -22.656 1 97.94 231 GLY A N 1
ATOM 1881 C CA . GLY A 1 231 ? 6.387 -5.168 -23.844 1 97.94 231 GLY A CA 1
ATOM 1882 C C . GLY A 1 231 ? 7.867 -5.352 -23.578 1 97.94 231 GLY A C 1
ATOM 1883 O O . GLY A 1 231 ? 8.641 -5.629 -24.5 1 97.94 231 GLY A O 1
ATOM 1884 N N . ALA A 1 232 ? 8.273 -5.203 -22.344 1 97.94 232 ALA A N 1
ATOM 1885 C CA . ALA A 1 232 ? 9.68 -5.305 -21.953 1 97.94 232 ALA A CA 1
ATOM 1886 C C . ALA A 1 232 ? 10.078 -6.758 -21.719 1 97.94 232 ALA A C 1
ATOM 1888 O O . ALA A 1 232 ? 11.266 -7.074 -21.625 1 97.94 232 ALA A O 1
ATOM 1889 N N . ILE A 1 233 ? 9.094 -7.668 -21.625 1 98.44 233 ILE A N 1
ATOM 1890 C CA . ILE A 1 233 ? 9.383 -9.086 -21.438 1 98.44 233 ILE A CA 1
ATOM 1891 C C . ILE A 1 233 ? 10.055 -9.648 -22.688 1 98.44 233 ILE A C 1
ATOM 1893 O O . ILE A 1 233 ? 9.539 -9.5 -23.797 1 98.44 233 ILE A O 1
ATOM 1897 N N . THR A 1 234 ? 11.211 -10.328 -22.469 1 98.25 234 THR A N 1
ATOM 1898 C CA . THR A 1 234 ? 11.969 -10.789 -23.625 1 98.25 234 THR A CA 1
ATOM 1899 C C . THR A 1 234 ? 11.945 -12.312 -23.719 1 98.25 234 THR A C 1
ATOM 1901 O O . THR A 1 234 ? 12.273 -12.891 -24.75 1 98.25 234 THR A O 1
ATOM 1904 N N . CYS A 1 235 ? 11.633 -13.008 -22.656 1 98.31 235 CYS A N 1
ATOM 1905 C CA . CYS A 1 235 ? 11.648 -14.461 -22.641 1 98.31 235 CYS A CA 1
ATOM 1906 C C . CYS A 1 235 ? 10.414 -15.031 -23.344 1 98.31 235 CYS A C 1
ATOM 1908 O O . CYS A 1 235 ? 9.414 -14.328 -23.5 1 98.31 235 CYS A O 1
ATOM 1910 N N . PRO A 1 236 ? 10.516 -16.328 -23.812 1 98.69 236 PRO A N 1
ATOM 1911 C CA . PRO A 1 236 ? 9.289 -16.984 -24.281 1 98.69 236 PRO A CA 1
ATOM 1912 C C . PRO A 1 236 ? 8.156 -16.938 -23.266 1 98.69 236 PRO A C 1
ATOM 1914 O O . PRO A 1 236 ? 8.375 -17.219 -22.078 1 98.69 236 PRO A O 1
ATOM 1917 N N . THR A 1 237 ? 6.984 -16.453 -23.688 1 98.81 237 THR A N 1
ATOM 1918 C CA . THR A 1 237 ? 5.824 -16.25 -22.828 1 98.81 237 THR A CA 1
ATOM 1919 C C . THR A 1 237 ? 4.633 -17.078 -23.312 1 98.81 237 THR A C 1
ATOM 1921 O O . THR A 1 237 ? 4.301 -17.047 -24.5 1 98.81 237 THR A O 1
ATOM 1924 N N . LEU A 1 238 ? 4.098 -17.875 -22.453 1 98.88 238 LEU A N 1
ATOM 1925 C CA . LEU A 1 238 ? 2.895 -18.641 -22.734 1 98.88 238 LEU A CA 1
ATOM 1926 C C . LEU A 1 238 ? 1.715 -18.125 -21.906 1 98.88 238 LEU A C 1
ATOM 1928 O O . LEU A 1 238 ? 1.777 -18.078 -20.688 1 98.88 238 LEU A O 1
ATOM 1932 N N . LEU A 1 239 ? 0.662 -17.656 -22.578 1 98.69 239 LEU A N 1
ATOM 1933 C CA . LEU A 1 239 ? -0.58 -17.203 -21.953 1 98.69 239 LEU A CA 1
ATOM 1934 C C . LEU A 1 239 ? -1.667 -18.266 -22.094 1 98.69 239 LEU A C 1
ATOM 1936 O O . LEU A 1 239 ? -2.023 -18.672 -23.203 1 98.69 239 LEU A O 1
ATOM 1940 N N . LEU A 1 240 ? -2.154 -18.734 -20.938 1 98.69 240 LEU A N 1
ATOM 1941 C CA . LEU A 1 240 ? -3.193 -19.766 -20.938 1 98.69 240 LEU A CA 1
ATOM 1942 C C . LEU A 1 240 ? -4.516 -19.188 -20.422 1 98.69 240 LEU A C 1
ATOM 1944 O O . LEU A 1 240 ? -4.535 -18.422 -19.469 1 98.69 240 LEU A O 1
ATOM 1948 N N . ASN A 1 241 ? -5.562 -19.5 -21.078 1 97.5 241 ASN A N 1
ATOM 1949 C CA . ASN A 1 241 ? -6.883 -19.062 -20.656 1 97.5 241 ASN A CA 1
ATOM 1950 C C . ASN A 1 241 ? -7.934 -20.156 -20.844 1 97.5 241 ASN A C 1
ATOM 1952 O O . ASN A 1 241 ? -7.801 -20.984 -21.75 1 97.5 241 ASN A O 1
ATOM 1956 N N . GLY A 1 242 ? -8.875 -20.188 -19.953 1 96 242 GLY A N 1
ATOM 1957 C CA . GLY A 1 242 ? -10.023 -21.062 -20.109 1 96 242 GLY A CA 1
ATOM 1958 C C . GLY A 1 242 ? -11.109 -20.484 -21 1 96 242 GLY A C 1
ATOM 1959 O O . GLY A 1 242 ? -11.422 -19.297 -20.906 1 96 242 GLY A O 1
ATOM 1960 N N . ALA A 1 243 ? -11.711 -21.344 -21.781 1 95.38 243 ALA A N 1
ATOM 1961 C CA . ALA A 1 243 ? -12.75 -20.891 -22.703 1 95.38 243 ALA A CA 1
ATOM 1962 C C . ALA A 1 243 ? -13.977 -20.391 -21.953 1 95.38 243 ALA A C 1
ATOM 1964 O O . ALA A 1 243 ? -14.703 -19.516 -22.438 1 95.38 243 ALA A O 1
ATOM 1965 N N . ASP A 1 244 ? -14.141 -20.859 -20.781 1 91.25 244 ASP A N 1
ATOM 1966 C CA . ASP A 1 244 ? -15.32 -20.516 -19.984 1 91.25 244 ASP A CA 1
ATOM 1967 C C . ASP A 1 244 ? -14.977 -19.469 -18.922 1 91.25 244 ASP A C 1
ATOM 1969 O O . ASP A 1 244 ? -15.758 -19.25 -18 1 91.25 244 ASP A O 1
ATOM 1973 N N . SER A 1 245 ? -13.828 -18.906 -19.062 1 91.94 245 SER A N 1
ATOM 1974 C CA . SER A 1 245 ? -13.375 -17.969 -18.031 1 91.94 245 SER A CA 1
ATOM 1975 C C . SER A 1 245 ? -13.938 -16.562 -18.281 1 91.94 245 SER A C 1
ATOM 1977 O O . SER A 1 245 ? -14.094 -16.141 -19.422 1 91.94 245 SER A O 1
ATOM 1979 N N . TRP A 1 246 ? -14.125 -15.828 -17.203 1 87.56 246 TRP A N 1
ATOM 1980 C CA . TRP A 1 246 ? -14.57 -14.438 -17.266 1 87.56 246 TRP A CA 1
ATOM 1981 C C . TRP A 1 246 ? -13.461 -13.531 -17.781 1 87.56 246 TRP A C 1
ATOM 1983 O O . TRP A 1 246 ? -13.719 -12.414 -18.219 1 87.56 246 TRP A O 1
ATOM 1993 N N . ALA A 1 247 ? -12.148 -13.898 -17.672 1 88.5 247 ALA A N 1
ATOM 1994 C CA . ALA A 1 247 ? -11.016 -13.07 -18.062 1 88.5 247 ALA A CA 1
ATOM 1995 C C . ALA A 1 247 ? -10.922 -12.945 -19.578 1 88.5 247 ALA A C 1
ATOM 1997 O O . ALA A 1 247 ? -10.352 -11.984 -20.094 1 88.5 247 ALA A O 1
ATOM 1998 N N . GLY A 1 248 ? -11.453 -13.914 -20.297 1 88.38 248 GLY A N 1
ATOM 1999 C CA . GLY A 1 248 ? -11.492 -13.875 -21.75 1 88.38 248 GLY A CA 1
ATOM 2000 C C . GLY A 1 248 ? -10.203 -14.32 -22.391 1 88.38 248 GLY A C 1
ATOM 2001 O O . GLY A 1 248 ? -9.25 -14.695 -21.703 1 88.38 248 GLY A O 1
ATOM 2002 N N . ASN A 1 249 ? -10.164 -14.328 -23.719 1 95.81 249 ASN A N 1
ATOM 2003 C CA . ASN A 1 249 ? -9.016 -14.734 -24.531 1 95.81 249 ASN A CA 1
ATOM 2004 C C . ASN A 1 249 ? -8.141 -13.547 -24.906 1 95.81 249 ASN A C 1
ATOM 2006 O O . ASN A 1 249 ? -8.609 -12.609 -25.562 1 95.81 249 ASN A O 1
ATOM 2010 N N . PRO A 1 250 ? -6.852 -13.648 -24.562 1 96.56 250 PRO A N 1
ATOM 2011 C CA . PRO A 1 250 ? -5.965 -12.5 -24.766 1 96.56 250 PRO A CA 1
ATOM 2012 C C . PRO A 1 250 ? -5.812 -12.125 -26.234 1 96.56 250 PRO A C 1
ATOM 2014 O O . PRO A 1 250 ? -5.531 -10.969 -26.562 1 96.56 250 PRO A O 1
ATOM 2017 N N . ASP A 1 251 ? -5.965 -13.086 -27.141 1 96.19 251 ASP A N 1
ATOM 2018 C CA . ASP A 1 251 ? -5.922 -12.773 -28.562 1 96.19 251 ASP A CA 1
ATOM 2019 C C . ASP A 1 251 ? -7.164 -11.992 -29 1 96.19 251 ASP A C 1
ATOM 2021 O O . ASP A 1 251 ? -7.059 -10.984 -29.703 1 96.19 251 ASP A O 1
ATOM 2025 N N . ARG A 1 252 ? -8.258 -12.43 -28.547 1 95.56 252 ARG A N 1
ATOM 2026 C CA . ARG A 1 252 ? -9.531 -11.859 -28.969 1 95.56 252 ARG A CA 1
ATOM 2027 C C . ARG A 1 252 ? -9.758 -10.492 -28.328 1 95.56 252 ARG A C 1
ATOM 2029 O O . ARG A 1 252 ? -10.352 -9.602 -28.938 1 95.56 252 ARG A O 1
ATOM 2036 N N . ASN A 1 253 ? -9.305 -10.289 -27.156 1 93.69 253 ASN A N 1
ATOM 2037 C CA . ASN A 1 253 ? -9.586 -9.016 -26.5 1 93.69 253 ASN A CA 1
ATOM 2038 C C . ASN A 1 253 ? -8.445 -8.016 -26.703 1 93.69 253 ASN A C 1
ATOM 2040 O O . ASN A 1 253 ? -8.484 -6.906 -26.172 1 93.69 253 ASN A O 1
ATOM 2044 N N . GLY A 1 254 ? -7.379 -8.461 -27.344 1 94.38 254 GLY A N 1
ATOM 2045 C CA . GLY A 1 254 ? -6.344 -7.539 -27.797 1 94.38 254 GLY A CA 1
ATOM 2046 C C . GLY A 1 254 ? -5.207 -7.391 -26.797 1 94.38 254 GLY A C 1
ATOM 2047 O O . GLY A 1 254 ? -4.25 -6.66 -27.047 1 94.38 254 GLY A O 1
ATOM 2048 N N . MET A 1 255 ? -5.215 -8.117 -25.688 1 96.44 255 MET A N 1
ATOM 2049 C CA . MET A 1 255 ? -4.203 -7.922 -24.656 1 96.44 255 MET A CA 1
ATOM 2050 C C . MET A 1 255 ? -2.889 -8.594 -25.047 1 96.44 255 MET A C 1
ATOM 2052 O O . MET A 1 255 ? -1.812 -8.117 -24.688 1 96.44 255 MET A O 1
ATOM 2056 N N . ALA A 1 256 ? -2.938 -9.648 -25.859 1 97.38 256 ALA A N 1
ATOM 2057 C CA . ALA A 1 256 ? -1.746 -10.398 -26.25 1 97.38 256 ALA A CA 1
ATOM 2058 C C . ALA A 1 256 ? -0.825 -9.547 -27.125 1 97.38 256 ALA A C 1
ATOM 2060 O O . ALA A 1 256 ? 0.385 -9.781 -27.172 1 97.38 256 ALA A O 1
ATOM 2061 N N . GLN A 1 257 ? -1.326 -8.508 -27.781 1 96.88 257 GLN A N 1
ATOM 2062 C CA . GLN A 1 257 ? -0.56 -7.703 -28.719 1 96.88 257 GLN A CA 1
ATOM 2063 C C . GLN A 1 257 ? 0.508 -6.883 -28 1 96.88 257 GLN A C 1
ATOM 2065 O O . GLN A 1 257 ? 1.433 -6.367 -28.625 1 96.88 257 GLN A O 1
ATOM 2070 N N . HIS A 1 258 ? 0.369 -6.738 -26.719 1 97.12 258 HIS A N 1
ATOM 2071 C CA . HIS A 1 258 ? 1.295 -5.906 -25.953 1 97.12 258 HIS A CA 1
ATOM 2072 C C . HIS A 1 258 ? 2.551 -6.684 -25.578 1 97.12 258 HIS A C 1
ATOM 2074 O O . HIS A 1 258 ? 3.479 -6.121 -24.984 1 97.12 258 HIS A O 1
ATOM 2080 N N . PHE A 1 259 ? 2.609 -7.992 -25.938 1 98.31 259 PHE A N 1
ATOM 2081 C CA . PHE A 1 259 ? 3.768 -8.836 -25.656 1 98.31 259 PHE A CA 1
ATOM 2082 C C . PHE A 1 259 ? 4.613 -9.016 -26.922 1 98.31 259 PHE A C 1
ATOM 2084 O O . PHE A 1 259 ? 4.086 -9 -28.031 1 98.31 259 PHE A O 1
ATOM 2091 N N . ARG A 1 260 ? 5.934 -9.281 -26.703 1 95.94 260 ARG A N 1
ATOM 2092 C CA . ARG A 1 260 ? 6.867 -9.477 -27.812 1 95.94 260 ARG A CA 1
ATOM 2093 C C . ARG A 1 260 ? 6.793 -10.898 -28.344 1 95.94 260 ARG A C 1
ATOM 2095 O O . ARG A 1 260 ? 6.875 -11.125 -29.562 1 95.94 260 ARG A O 1
ATOM 2102 N N . ASN A 1 261 ? 6.738 -11.812 -27.422 1 92.31 261 ASN A N 1
ATOM 2103 C CA . ASN A 1 261 ? 6.887 -13.227 -27.734 1 92.31 261 ASN A CA 1
ATOM 2104 C C . ASN A 1 261 ? 5.887 -14.086 -26.969 1 92.31 261 ASN A C 1
ATOM 2106 O O . ASN A 1 261 ? 6.27 -15.031 -26.281 1 92.31 261 ASN A O 1
ATOM 2110 N N . ALA A 1 262 ? 4.586 -13.75 -27.141 1 97.75 262 ALA A N 1
ATOM 2111 C CA . ALA A 1 262 ? 3.621 -14.5 -26.344 1 97.75 262 ALA A CA 1
ATOM 2112 C C . ALA A 1 262 ? 2.807 -15.453 -27.219 1 97.75 262 ALA A C 1
ATOM 2114 O O . ALA A 1 262 ? 2.4 -15.086 -28.312 1 97.75 262 ALA A O 1
ATOM 2115 N N . GLN A 1 263 ? 2.707 -16.656 -26.781 1 98.06 263 GLN A N 1
ATOM 2116 C CA . GLN A 1 263 ? 1.78 -17.625 -27.344 1 98.06 263 GLN A CA 1
ATOM 2117 C C . GLN A 1 263 ? 0.541 -17.781 -26.469 1 98.06 263 GLN A C 1
ATOM 2119 O O . GLN A 1 263 ? 0.643 -17.812 -25.234 1 98.06 263 GLN A O 1
ATOM 2124 N N . VAL A 1 264 ? -0.606 -17.812 -27.172 1 98.44 264 VAL A N 1
ATOM 2125 C CA . VAL A 1 264 ? -1.859 -17.969 -26.438 1 98.44 264 VAL A CA 1
ATOM 2126 C C . VAL A 1 264 ? -2.439 -19.359 -26.672 1 98.44 264 VAL A C 1
ATOM 2128 O O . VAL A 1 264 ? -2.518 -19.812 -27.812 1 98.44 264 VAL A O 1
ATOM 2131 N N . VAL A 1 265 ? -2.766 -20.047 -25.625 1 98.5 265 VAL A N 1
ATOM 2132 C CA . VAL A 1 265 ? -3.439 -21.344 -25.703 1 98.5 265 VAL A CA 1
ATOM 2133 C C . VAL A 1 265 ? -4.73 -21.312 -24.891 1 98.5 265 VAL A C 1
ATOM 2135 O O . VAL A 1 265 ? -4.711 -21.016 -23.703 1 98.5 265 VAL A O 1
ATOM 2138 N N . GLU A 1 266 ? -5.836 -21.594 -25.516 1 98.06 266 GLU A N 1
ATOM 2139 C CA . GLU A 1 266 ? -7.137 -21.641 -24.844 1 98.06 266 GLU A CA 1
ATOM 2140 C C . GLU A 1 266 ? -7.512 -23.078 -24.484 1 98.06 266 GLU A C 1
ATOM 2142 O O . GLU A 1 266 ? -7.344 -24 -25.281 1 98.06 266 GLU A O 1
ATOM 2147 N N . PHE A 1 267 ? -7.93 -23.297 -23.297 1 97.56 267 PHE A N 1
ATOM 2148 C CA . PHE A 1 267 ? -8.391 -24.594 -22.797 1 97.56 267 PHE A CA 1
ATOM 2149 C C . PHE A 1 267 ? -9.906 -24.703 -22.891 1 97.56 267 PHE A C 1
ATOM 2151 O O . PHE A 1 267 ? -10.617 -24 -22.156 1 97.56 267 PHE A O 1
ATOM 2158 N N . GLU A 1 268 ? -10.375 -25.578 -23.734 1 95.25 268 GLU A N 1
ATOM 2159 C CA . GLU A 1 268 ? -11.805 -25.844 -23.766 1 95.25 268 GLU A CA 1
ATOM 2160 C C . GLU A 1 268 ? -12.281 -26.531 -22.5 1 95.25 268 GLU A C 1
ATOM 2162 O O . GLU A 1 268 ? -11.5 -27.203 -21.812 1 95.25 268 GLU A O 1
ATOM 2167 N N . ASN A 1 269 ? -13.516 -26.344 -22.141 1 92.19 269 ASN A N 1
ATOM 2168 C CA . ASN A 1 269 ? -14.125 -26.953 -20.969 1 92.19 269 ASN A CA 1
ATOM 2169 C C . ASN A 1 269 ? -13.352 -26.609 -19.688 1 92.19 269 ASN A C 1
ATOM 2171 O O . ASN A 1 269 ? -13.055 -27.5 -18.891 1 92.19 269 ASN A O 1
ATOM 2175 N N . ALA A 1 270 ? -12.875 -25.438 -19.641 1 93.19 270 ALA A N 1
ATOM 2176 C CA . ALA A 1 270 ? -12.141 -24.969 -18.469 1 93.19 270 ALA A CA 1
ATOM 2177 C C . ALA A 1 270 ? -12.477 -23.516 -18.156 1 93.19 270 ALA A C 1
ATOM 2179 O O . ALA A 1 270 ? -12.719 -22.719 -19.062 1 93.19 270 ALA A O 1
ATOM 2180 N N . GLY A 1 271 ? -12.508 -23.188 -16.953 1 91.75 271 GLY A N 1
ATOM 2181 C CA . GLY A 1 271 ? -12.734 -21.828 -16.484 1 91.75 271 GLY A CA 1
ATOM 2182 C C . GLY A 1 271 ? -11.461 -21.141 -16.016 1 91.75 271 GLY A C 1
ATOM 2183 O O . GLY A 1 271 ? -10.398 -21.328 -16.609 1 91.75 271 GLY A O 1
ATOM 2184 N N . HIS A 1 272 ? -11.633 -20.297 -14.969 1 92.38 272 HIS A N 1
ATOM 2185 C CA . HIS A 1 272 ? -10.531 -19.469 -14.469 1 92.38 272 HIS A CA 1
ATOM 2186 C C . HIS A 1 272 ? -9.422 -20.344 -13.875 1 92.38 272 HIS A C 1
ATOM 2188 O O . HIS A 1 272 ? -8.266 -19.922 -13.812 1 92.38 272 HIS A O 1
ATOM 2194 N N . TRP A 1 273 ? -9.727 -21.578 -13.453 1 92.62 273 TRP A N 1
ATOM 2195 C CA . TRP A 1 273 ? -8.773 -22.516 -12.867 1 92.62 273 TRP A CA 1
ATOM 2196 C C . TRP A 1 273 ? -8.461 -23.656 -13.828 1 92.62 273 TRP A C 1
ATOM 2198 O O . TRP A 1 273 ? -8.523 -24.828 -13.453 1 92.62 273 TRP A O 1
ATOM 2208 N N . LEU A 1 274 ? -8.047 -23.266 -14.961 1 94.19 274 LEU A N 1
ATOM 2209 C CA . LEU A 1 274 ? -7.914 -24.234 -16.047 1 94.19 274 LEU A CA 1
ATOM 2210 C C . LEU A 1 274 ? -6.879 -25.297 -15.695 1 94.19 274 LEU A C 1
ATOM 2212 O O . LEU A 1 274 ? -6.984 -26.438 -16.141 1 94.19 274 LEU A O 1
ATOM 2216 N N . HIS A 1 275 ? -5.832 -25 -14.844 1 93.75 275 HIS A N 1
ATOM 2217 C CA . HIS A 1 275 ? -4.773 -25.953 -14.508 1 93.75 275 HIS A CA 1
ATOM 2218 C C . HIS A 1 275 ? -5.289 -27.047 -13.57 1 93.75 275 HIS A C 1
ATOM 2220 O O . HIS A 1 275 ? -4.645 -28.078 -13.406 1 93.75 275 HIS A O 1
ATOM 2226 N N . HIS A 1 276 ? -6.422 -26.75 -12.922 1 90.12 276 HIS A N 1
ATOM 2227 C CA . HIS A 1 276 ? -7.102 -27.797 -12.164 1 90.12 276 HIS A CA 1
ATOM 2228 C C . HIS A 1 276 ? -8.164 -28.5 -13.008 1 90.12 276 HIS A C 1
ATOM 2230 O O . HIS A 1 276 ? -8.305 -29.719 -12.945 1 90.12 276 HIS A O 1
ATOM 2236 N N . ASP A 1 277 ? -8.836 -27.766 -13.852 1 89.44 277 ASP A N 1
ATOM 2237 C CA . ASP A 1 277 ? -9.961 -28.266 -14.633 1 89.44 277 ASP A CA 1
ATOM 2238 C C . ASP A 1 277 ? -9.492 -29.25 -15.695 1 89.44 277 ASP A C 1
ATOM 2240 O O . ASP A 1 277 ? -10.164 -30.25 -15.961 1 89.44 277 ASP A O 1
ATOM 2244 N N . GLN A 1 278 ? -8.406 -28.922 -16.312 1 93.44 278 GLN A N 1
ATOM 2245 C CA . GLN A 1 278 ? -7.809 -29.75 -17.359 1 93.44 278 GLN A CA 1
ATOM 2246 C C . GLN A 1 278 ? -6.352 -30.062 -17.047 1 93.44 278 GLN A C 1
ATOM 2248 O O . GLN A 1 278 ? -5.457 -29.75 -17.828 1 93.44 278 GLN A O 1
ATOM 2253 N N . PHE A 1 279 ? -6.223 -30.812 -15.922 1 94.69 279 PHE A N 1
ATOM 2254 C CA . PHE A 1 279 ? -4.895 -30.984 -15.336 1 94.69 279 PHE A CA 1
ATOM 2255 C C . PHE A 1 279 ? -3.965 -31.703 -16.297 1 94.69 279 PHE A C 1
ATOM 2257 O O . PHE A 1 279 ? -2.836 -31.266 -16.531 1 94.69 279 PHE A O 1
ATOM 2264 N N . ASP A 1 280 ? -4.402 -32.844 -16.922 1 95.81 280 ASP A N 1
ATOM 2265 C CA . ASP A 1 280 ? -3.545 -33.625 -17.797 1 95.81 280 ASP A CA 1
ATOM 2266 C C . ASP A 1 280 ? -3.115 -32.812 -19.016 1 95.81 280 ASP A C 1
ATOM 2268 O O . ASP A 1 280 ? -1.942 -32.844 -19.391 1 95.81 280 ASP A O 1
ATOM 2272 N N . ARG A 1 281 ? -4.07 -32.156 -19.562 1 97.44 281 ARG A N 1
ATOM 2273 C CA . ARG A 1 281 ? -3.75 -31.297 -20.703 1 97.44 281 ARG A CA 1
ATOM 2274 C C . ARG A 1 281 ? -2.807 -30.172 -20.312 1 97.44 281 ARG A C 1
ATOM 2276 O O . ARG A 1 281 ? -1.901 -29.812 -21.062 1 97.44 281 ARG A O 1
ATOM 2283 N N . PHE A 1 282 ? -3.072 -29.641 -19.172 1 98 282 PHE A N 1
ATOM 2284 C CA . PHE A 1 282 ? -2.234 -28.562 -18.656 1 98 282 PHE A CA 1
ATOM 2285 C C . PHE A 1 282 ? -0.791 -29.031 -18.516 1 98 282 PHE A C 1
ATOM 2287 O O . PHE A 1 282 ? 0.133 -28.375 -19 1 98 282 PHE A O 1
ATOM 2294 N N . ILE A 1 283 ? -0.544 -30.188 -17.859 1 98.19 283 ILE A N 1
ATOM 2295 C CA . ILE A 1 283 ? 0.802 -30.703 -17.641 1 98.19 283 ILE A CA 1
ATOM 2296 C C . ILE A 1 283 ? 1.468 -31 -18.969 1 98.19 283 ILE A C 1
ATOM 2298 O O . ILE A 1 283 ? 2.648 -30.703 -19.172 1 98.19 283 ILE A O 1
ATOM 2302 N N . ALA A 1 284 ? 0.744 -31.516 -19.922 1 98.38 284 ALA A N 1
ATOM 2303 C CA . ALA A 1 284 ? 1.286 -31.781 -21.25 1 98.38 284 ALA A CA 1
ATOM 2304 C C . ALA A 1 284 ? 1.727 -30.484 -21.922 1 98.38 284 ALA A C 1
ATOM 2306 O O . ALA A 1 284 ? 2.811 -30.422 -22.516 1 98.38 284 ALA A O 1
ATOM 2307 N N . THR A 1 285 ? 0.865 -29.5 -21.812 1 98.44 285 THR A N 1
ATOM 2308 C CA . THR A 1 285 ? 1.162 -28.188 -22.391 1 98.44 285 THR A CA 1
ATOM 2309 C C . THR A 1 285 ? 2.414 -27.594 -21.75 1 98.44 285 THR A C 1
ATOM 2311 O O . THR A 1 285 ? 3.264 -27.031 -22.453 1 98.44 285 THR A O 1
ATOM 2314 N N . LEU A 1 286 ? 2.527 -27.719 -20.422 1 98.31 286 LEU A N 1
ATOM 2315 C CA . LEU A 1 286 ? 3.697 -27.188 -19.719 1 98.31 286 LEU A CA 1
ATOM 2316 C C . LEU A 1 286 ? 4.965 -27.906 -20.172 1 98.31 286 LEU A C 1
ATOM 2318 O O . LEU A 1 286 ? 5.98 -27.266 -20.453 1 98.31 286 LEU A O 1
ATOM 2322 N N . ARG A 1 287 ? 4.93 -29.234 -20.281 1 97.88 287 ARG A N 1
ATOM 2323 C CA . ARG A 1 287 ? 6.102 -30.016 -20.656 1 97.88 287 ARG A CA 1
ATOM 2324 C C . ARG A 1 287 ? 6.578 -29.656 -22.062 1 97.88 287 ARG A C 1
ATOM 2326 O O . ARG A 1 287 ? 7.785 -29.609 -22.312 1 97.88 287 ARG A O 1
ATOM 2333 N N . ASP A 1 288 ? 5.645 -29.391 -22.938 1 97.88 288 ASP A N 1
ATOM 2334 C CA . ASP A 1 288 ? 5.984 -29 -24.312 1 97.88 288 ASP A CA 1
ATOM 2335 C C . ASP A 1 288 ? 6.656 -27.641 -24.344 1 97.88 288 ASP A C 1
ATOM 2337 O O . ASP A 1 288 ? 7.543 -27.391 -25.172 1 97.88 288 ASP A O 1
ATOM 2341 N N . PHE A 1 289 ? 6.254 -26.766 -23.5 1 98.31 289 PHE A N 1
ATOM 2342 C CA . PHE A 1 289 ? 6.688 -25.375 -23.531 1 98.31 289 PHE A CA 1
ATOM 2343 C C . PHE A 1 289 ? 7.977 -25.188 -22.734 1 98.31 289 PHE A C 1
ATOM 2345 O O . PHE A 1 289 ? 8.844 -24.391 -23.125 1 98.31 289 PHE A O 1
ATOM 2352 N N . LEU A 1 290 ? 8.094 -25.859 -21.562 1 96.5 290 LEU A N 1
ATOM 2353 C CA . LEU A 1 290 ? 9.18 -25.609 -20.625 1 96.5 290 LEU A CA 1
ATOM 2354 C C . LEU A 1 290 ? 10.484 -26.234 -21.141 1 96.5 290 LEU A C 1
ATOM 2356 O O . LEU A 1 290 ? 11.562 -25.719 -20.875 1 96.5 290 LEU A O 1
ATOM 2360 N N . MET B 1 1 ? -7.336 30.344 31.859 1 42.22 1 MET B N 1
ATOM 2361 C CA . MET B 1 1 ? -7.574 28.922 32.125 1 42.22 1 MET B CA 1
ATOM 2362 C C . MET B 1 1 ? -6.352 28.094 31.734 1 42.22 1 MET B C 1
ATOM 2364 O O . MET B 1 1 ? -5.727 28.344 30.703 1 42.22 1 MET B O 1
ATOM 2368 N N . GLN B 1 2 ? -5.645 27.422 32.656 1 50.53 2 GLN B N 1
ATOM 2369 C CA . GLN B 1 2 ? -4.445 26.609 32.438 1 50.53 2 GLN B CA 1
ATOM 2370 C C . GLN B 1 2 ? -4.641 25.609 31.312 1 50.53 2 GLN B C 1
ATOM 2372 O O . GLN B 1 2 ? -5.629 24.875 31.281 1 50.53 2 GLN B O 1
ATOM 2377 N N . LEU B 1 3 ? -3.943 25.828 30.219 1 59.81 3 LEU B N 1
ATOM 2378 C CA . LEU B 1 3 ? -4.094 24.969 29.047 1 59.81 3 LEU B CA 1
ATOM 2379 C C . LEU B 1 3 ? -3.797 23.516 29.406 1 59.81 3 LEU B C 1
ATOM 2381 O O . LEU B 1 3 ? -2.666 23.188 29.781 1 59.81 3 LEU B O 1
ATOM 2385 N N . LEU B 1 4 ? -4.641 22.641 29.953 1 60.78 4 LEU B N 1
ATOM 2386 C CA . LEU B 1 4 ? -4.438 21.234 30.297 1 60.78 4 LEU B CA 1
ATOM 2387 C C . LEU B 1 4 ? -4.215 20.391 29.047 1 60.78 4 LEU B C 1
ATOM 2389 O O . LEU B 1 4 ? -3.904 19.203 29.141 1 60.78 4 LEU B O 1
ATOM 2393 N N . GLY B 1 5 ? -4.145 21.078 27.906 1 72.12 5 GLY B N 1
ATOM 2394 C CA . GLY B 1 5 ? -4.109 20.297 26.672 1 72.12 5 GLY B CA 1
ATOM 2395 C C . GLY B 1 5 ? -2.865 20.562 25.844 1 72.12 5 GLY B C 1
ATOM 2396 O O . GLY B 1 5 ? -1.941 21.234 26.297 1 72.12 5 GLY B O 1
ATOM 2397 N N . PRO B 1 6 ? -2.645 19.688 24.938 1 90.94 6 PRO B N 1
ATOM 2398 C CA . PRO B 1 6 ? -3.646 18.859 24.25 1 90.94 6 PRO B CA 1
ATOM 2399 C C . PRO B 1 6 ? -3.76 17.453 24.828 1 90.94 6 PRO B C 1
ATOM 2401 O O . PRO B 1 6 ? -2.822 16.969 25.469 1 90.94 6 PRO B O 1
ATOM 2404 N N . THR B 1 7 ? -4.934 16.812 24.656 1 93.81 7 THR B N 1
ATOM 2405 C CA . THR B 1 7 ? -5.168 15.43 25.094 1 93.81 7 THR B CA 1
ATOM 2406 C C . THR B 1 7 ? -4.836 14.445 23.969 1 93.81 7 THR B C 1
ATOM 2408 O O . THR B 1 7 ? -5.258 14.641 22.828 1 93.81 7 THR B O 1
ATOM 2411 N N . SER B 1 8 ? -4.078 13.453 24.344 1 95.94 8 SER B N 1
ATOM 2412 C CA . SER B 1 8 ? -3.727 12.383 23.422 1 95.94 8 SER B CA 1
ATOM 2413 C C . SER B 1 8 ? -4.883 11.406 23.234 1 95.94 8 SER B C 1
ATOM 2415 O O . SER B 1 8 ? -5.504 10.984 24.219 1 95.94 8 SER B O 1
ATOM 2417 N N . ASN B 1 9 ? -5.203 11.102 21.969 1 97.06 9 ASN B N 1
ATOM 2418 C CA . ASN B 1 9 ? -6.262 10.164 21.609 1 97.06 9 ASN B CA 1
ATOM 2419 C C . ASN B 1 9 ? -5.809 9.188 20.531 1 97.06 9 ASN B C 1
ATOM 2421 O O . ASN B 1 9 ? -4.785 9.414 19.875 1 97.06 9 ASN B O 1
ATOM 2425 N N . THR B 1 10 ? -6.52 8.078 20.438 1 97.56 10 THR B N 1
ATOM 2426 C CA . THR B 1 10 ? -6.254 7.098 19.406 1 97.56 10 THR B CA 1
ATOM 2427 C C . THR B 1 10 ? -7.523 6.781 18.625 1 97.56 10 THR B C 1
ATOM 2429 O O . THR B 1 10 ? -8.633 6.957 19.125 1 97.56 10 THR B O 1
ATOM 2432 N N . PHE B 1 11 ? -7.398 6.438 17.406 1 97.25 11 PHE B N 1
ATOM 2433 C CA . PHE B 1 11 ? -8.469 5.895 16.562 1 97.25 11 PHE B CA 1
ATOM 2434 C C . PHE B 1 11 ? -7.934 4.805 15.648 1 97.25 11 PHE B C 1
ATOM 2436 O O . PHE B 1 11 ? -6.727 4.707 15.422 1 97.25 11 PHE B O 1
ATOM 2443 N N . ILE B 1 12 ? -8.812 3.928 15.227 1 96.88 12 ILE B N 1
ATOM 2444 C CA . ILE B 1 12 ? -8.406 2.818 14.375 1 96.88 12 ILE B CA 1
ATOM 2445 C C . ILE B 1 12 ? -8.734 3.141 12.914 1 96.88 12 ILE B C 1
ATOM 2447 O O . ILE B 1 12 ? -9.852 3.576 12.609 1 96.88 12 ILE B O 1
ATOM 2451 N N . SER B 1 13 ? -7.809 3.057 12.102 1 96.94 13 SER B N 1
ATOM 2452 C CA . SER B 1 13 ? -7.957 3.184 10.656 1 96.94 13 SER B CA 1
ATOM 2453 C C . SER B 1 13 ? -7.203 2.076 9.922 1 96.94 13 SER B C 1
ATOM 2455 O O . SER B 1 13 ? -6.008 1.881 10.141 1 96.94 13 SER B O 1
ATOM 2457 N N . GLN B 1 14 ? -7.91 1.335 9.07 1 94.25 14 GLN B N 1
ATOM 2458 C CA . GLN B 1 14 ? -7.301 0.257 8.305 1 94.25 14 GLN B CA 1
ATOM 2459 C C . GLN B 1 14 ? -6.488 -0.669 9.203 1 94.25 14 GLN B C 1
ATOM 2461 O O . GLN B 1 14 ? -5.34 -1 8.891 1 94.25 14 GLN B O 1
ATOM 2466 N N . ARG B 1 15 ? -7 -0.958 10.375 1 93.69 15 ARG B N 1
ATOM 2467 C CA . ARG B 1 15 ? -6.516 -1.899 11.383 1 93.69 15 ARG B CA 1
ATOM 2468 C C . ARG B 1 15 ? -5.293 -1.346 12.102 1 93.69 15 ARG B C 1
ATOM 2470 O O . ARG B 1 15 ? -4.656 -2.053 12.891 1 93.69 15 ARG B O 1
ATOM 2477 N N . LEU B 1 16 ? -4.953 -0.064 11.805 1 96.81 16 LEU B N 1
ATOM 2478 C CA . LEU B 1 16 ? -3.838 0.568 12.5 1 96.81 16 LEU B CA 1
ATOM 2479 C C . LEU B 1 16 ? -4.34 1.455 13.633 1 96.81 16 LEU B C 1
ATOM 2481 O O . LEU B 1 16 ? -5.344 2.156 13.484 1 96.81 16 LEU B O 1
ATOM 2485 N N . ARG B 1 17 ? -3.664 1.378 14.742 1 97.56 17 ARG B N 1
ATOM 2486 C CA . ARG B 1 17 ? -3.893 2.332 15.82 1 97.56 17 ARG B CA 1
ATOM 2487 C C . ARG B 1 17 ? -3.195 3.658 15.539 1 97.56 17 ARG B C 1
ATOM 2489 O O . ARG B 1 17 ? -1.97 3.754 15.633 1 97.56 17 ARG B O 1
ATOM 2496 N N . LEU B 1 18 ? -3.969 4.699 15.203 1 98.62 18 LEU B N 1
ATOM 2497 C CA . LEU B 1 18 ? -3.412 6.004 14.867 1 98.62 18 LEU B CA 1
ATOM 2498 C C . LEU B 1 18 ? -3.689 7.02 15.969 1 98.62 18 LEU B C 1
ATOM 2500 O O . LEU B 1 18 ? -4.555 6.801 16.812 1 98.62 18 LEU B O 1
ATOM 2504 N N . HIS B 1 19 ? -2.891 8.062 15.953 1 98.75 19 HIS B N 1
ATOM 2505 C CA . HIS B 1 19 ? -2.867 9.008 17.062 1 98.75 19 HIS B CA 1
ATOM 2506 C C . HIS B 1 19 ? -3.287 10.398 16.609 1 98.75 19 HIS B C 1
ATOM 2508 O O . HIS B 1 19 ? -3.006 10.805 15.484 1 98.75 19 HIS B O 1
ATOM 2514 N N . TYR B 1 20 ? -4.039 11.094 17.422 1 98.5 20 TYR B N 1
ATOM 2515 C CA . TYR B 1 20 ? -4.281 12.523 17.281 1 98.5 20 TYR B CA 1
ATOM 2516 C C . TYR B 1 20 ? -4.344 13.211 18.641 1 98.5 20 TYR B C 1
ATOM 2518 O O . TYR B 1 20 ? -4.539 12.555 19.672 1 98.5 20 TYR B O 1
ATOM 2526 N N . VAL B 1 21 ? -4.121 14.477 18.656 1 97.94 21 VAL B N 1
ATOM 2527 C CA . VAL B 1 21 ? -4.328 15.242 19.875 1 97.94 21 VAL B CA 1
ATOM 2528 C C . VAL B 1 21 ? -5.535 16.156 19.719 1 97.94 21 VAL B C 1
ATOM 2530 O O . VAL B 1 21 ? -5.824 16.625 18.609 1 97.94 21 VAL B O 1
ATOM 2533 N N . ASP B 1 22 ? -6.254 16.359 20.781 1 97 22 ASP B N 1
ATOM 2534 C CA . ASP B 1 22 ? -7.426 17.219 20.875 1 97 22 ASP B CA 1
ATOM 2535 C C . ASP B 1 22 ? -7.156 18.406 21.812 1 97 22 ASP B C 1
ATOM 2537 O O . ASP B 1 22 ? -6.824 18.203 22.984 1 97 22 ASP B O 1
ATOM 2541 N N . TRP B 1 23 ? -7.262 19.625 21.312 1 95.75 23 TRP B N 1
ATOM 2542 C CA . TRP B 1 23 ? -6.938 20.828 22.062 1 95.75 23 TRP B CA 1
ATOM 2543 C C . TRP B 1 23 ? -8.172 21.375 22.766 1 95.75 23 TRP B C 1
ATOM 2545 O O . TRP B 1 23 ? -8.125 22.469 23.344 1 95.75 23 TRP B O 1
ATOM 2555 N N . GLY B 1 24 ? -9.273 20.641 22.688 1 91.19 24 GLY B N 1
ATOM 2556 C CA . GLY B 1 24 ? -10.492 21 23.391 1 91.19 24 GLY B CA 1
ATOM 2557 C C . GLY B 1 24 ? -11.367 21.953 22.609 1 91.19 24 GLY B C 1
ATOM 2558 O O . GLY B 1 24 ? -11.289 22.016 21.375 1 91.19 24 GLY B O 1
ATOM 2559 N N . ASN B 1 25 ? -12.445 22.578 23.359 1 91.56 25 ASN B N 1
ATOM 2560 C CA . ASN B 1 25 ? -13.391 23.5 22.75 1 91.56 25 ASN B CA 1
ATOM 2561 C C . ASN B 1 25 ? -14.297 22.797 21.734 1 91.56 25 ASN B C 1
ATOM 2563 O O . ASN B 1 25 ? -14.43 23.234 20.594 1 91.56 25 ASN B O 1
ATOM 2567 N N . ALA B 1 26 ? -14.922 21.797 22.25 1 91.25 26 ALA B N 1
ATOM 2568 C CA . ALA B 1 26 ? -15.688 20.891 21.375 1 91.25 26 ALA B CA 1
ATOM 2569 C C . ALA B 1 26 ? -16.906 21.609 20.797 1 91.25 26 ALA B C 1
ATOM 2571 O O . ALA B 1 26 ? -17.5 21.141 19.812 1 91.25 26 ALA B O 1
ATOM 2572 N N . ASP B 1 27 ? -17.234 22.719 21.344 1 93.88 27 ASP B N 1
ATOM 2573 C CA . ASP B 1 27 ? -18.406 23.453 20.875 1 93.88 27 ASP B CA 1
ATOM 2574 C C . ASP B 1 27 ? -18.047 24.406 19.734 1 93.88 27 ASP B C 1
ATOM 2576 O O . ASP B 1 27 ? -18.922 24.969 19.078 1 93.88 27 ASP B O 1
ATOM 2580 N N . LYS B 1 28 ? -16.781 24.625 19.562 1 96.75 28 LYS B N 1
ATOM 2581 C CA . LYS B 1 28 ? -16.297 25.5 18.484 1 96.75 28 LYS B CA 1
ATOM 2582 C C . LYS B 1 28 ? -16.172 24.734 17.172 1 96.75 28 LYS B C 1
ATOM 2584 O O . LYS B 1 28 ? -16.172 23.5 17.172 1 96.75 28 LYS B O 1
ATOM 2589 N N . PRO B 1 29 ? -16.172 25.5 16.062 1 97.94 29 PRO B N 1
ATOM 2590 C CA . PRO B 1 29 ? -15.992 24.828 14.781 1 97.94 29 PRO B CA 1
ATOM 2591 C C . PRO B 1 29 ? -14.695 24.031 14.695 1 97.94 29 PRO B C 1
ATOM 2593 O O . PRO B 1 29 ? -13.656 24.484 15.195 1 97.94 29 PRO B O 1
ATOM 2596 N N . PRO B 1 30 ? -14.742 22.812 14.102 1 98.31 30 PRO B N 1
ATOM 2597 C CA . PRO B 1 30 ? -13.555 21.969 14.047 1 98.31 30 PRO B CA 1
ATOM 2598 C C . PRO B 1 30 ? -12.492 22.484 13.086 1 98.31 30 PRO B C 1
ATOM 2600 O O . PRO B 1 30 ? -12.828 22.984 12.008 1 98.31 30 PRO B O 1
ATOM 2603 N N . LEU B 1 31 ? -11.25 22.469 13.477 1 98.75 31 LEU B N 1
ATOM 2604 C CA . LEU B 1 31 ? -10.055 22.75 12.688 1 98.75 31 LEU B CA 1
ATOM 2605 C C . LEU B 1 31 ? -9.078 21.578 12.758 1 98.75 31 LEU B C 1
ATOM 2607 O O . LEU B 1 31 ? -8.609 21.219 13.836 1 98.75 31 LEU B O 1
ATOM 2611 N N . LEU B 1 32 ? -8.852 20.906 11.609 1 98.88 32 LEU B N 1
ATOM 2612 C CA . LEU B 1 32 ? -7.926 19.781 11.531 1 98.88 32 LEU B CA 1
ATOM 2613 C C . LEU B 1 32 ? -6.551 20.234 11.055 1 98.88 32 LEU B C 1
ATOM 2615 O O . LEU B 1 32 ? -6.438 20.875 10.008 1 98.88 32 LEU B O 1
ATOM 2619 N N . LEU B 1 33 ? -5.527 19.984 11.852 1 98.88 33 LEU B N 1
ATOM 2620 C CA . LEU B 1 33 ? -4.141 20.266 11.484 1 98.88 33 LEU B CA 1
ATOM 2621 C C . LEU B 1 33 ? -3.42 19 11.07 1 98.88 33 LEU B C 1
ATOM 2623 O O . LEU B 1 33 ? -3.404 18.016 11.812 1 98.88 33 LEU B O 1
ATOM 2627 N N . VAL B 1 34 ? -2.846 19 9.844 1 98.88 34 VAL B N 1
ATOM 2628 C CA . VAL B 1 34 ? -2.232 17.812 9.273 1 98.88 34 VAL B CA 1
ATOM 2629 C C . VAL B 1 34 ? -0.778 18.094 8.914 1 98.88 34 VAL B C 1
ATOM 2631 O O . VAL B 1 34 ? -0.501 18.938 8.055 1 98.88 34 VAL B O 1
ATOM 2634 N N . HIS B 1 35 ? 0.192 17.344 9.5 1 98.44 35 HIS B N 1
ATOM 2635 C CA . HIS B 1 35 ? 1.614 17.609 9.328 1 98.44 35 HIS B CA 1
ATOM 2636 C C . HIS B 1 35 ? 2.164 16.906 8.086 1 98.44 35 HIS B C 1
ATOM 2638 O O . HIS B 1 35 ? 1.458 16.125 7.453 1 98.44 35 HIS B O 1
ATOM 2644 N N . GLY B 1 36 ? 3.418 17.234 7.738 1 97.12 36 GLY B N 1
ATOM 2645 C CA . GLY B 1 36 ? 4.082 16.672 6.582 1 97.12 36 GLY B CA 1
ATOM 2646 C C . GLY B 1 36 ? 4.934 15.453 6.918 1 97.12 36 GLY B C 1
ATOM 2647 O O . GLY B 1 36 ? 4.816 14.898 8.008 1 97.12 36 GLY B O 1
ATOM 2648 N N . GLY B 1 37 ? 5.707 15.008 5.949 1 95.94 37 GLY B N 1
ATOM 2649 C CA . GLY B 1 37 ? 6.551 13.836 6.125 1 95.94 37 GLY B CA 1
ATOM 2650 C C . GLY B 1 37 ? 7.605 14.016 7.199 1 95.94 37 GLY B C 1
ATOM 2651 O O . GLY B 1 37 ? 8.219 15.078 7.305 1 95.94 37 GLY B O 1
ATOM 2652 N N . ARG B 1 38 ? 7.887 12.984 7.984 1 94.88 38 ARG B N 1
ATOM 2653 C CA . ARG B 1 38 ? 8.914 12.883 9.016 1 94.88 38 ARG B CA 1
ATOM 2654 C C . ARG B 1 38 ? 8.695 13.922 10.109 1 94.88 38 ARG B C 1
ATOM 2656 O O . ARG B 1 38 ? 9.656 14.414 10.711 1 94.88 38 ARG B O 1
ATOM 2663 N N . ASP B 1 39 ? 7.469 14.266 10.281 1 96.12 39 ASP B N 1
ATOM 2664 C CA . ASP B 1 39 ? 7.031 15.219 11.297 1 96.12 39 ASP B CA 1
ATOM 2665 C C . ASP B 1 39 ? 6.047 14.57 12.266 1 96.12 39 ASP B C 1
ATOM 2667 O O . ASP B 1 39 ? 5.984 13.344 12.367 1 96.12 39 ASP B O 1
ATOM 2671 N N . HIS B 1 40 ? 5.402 15.367 13.109 1 97.81 40 HIS B N 1
ATOM 2672 C CA . HIS B 1 40 ? 4.434 14.875 14.086 1 97.81 40 HIS B CA 1
ATOM 2673 C C . HIS B 1 40 ? 3.43 15.953 14.461 1 97.81 40 HIS B C 1
ATOM 2675 O O . HIS B 1 40 ? 3.654 17.141 14.188 1 97.81 40 HIS B O 1
ATOM 2681 N N . CYS B 1 41 ? 2.375 15.586 15.109 1 98.44 41 CYS B N 1
ATOM 2682 C CA . CYS B 1 41 ? 1.238 16.484 15.305 1 98.44 41 CYS B CA 1
ATOM 2683 C C . CYS B 1 41 ? 1.606 17.625 16.234 1 98.44 41 CYS B C 1
ATOM 2685 O O . CYS B 1 41 ? 1.044 18.719 16.125 1 98.44 41 CYS B O 1
ATOM 2687 N N . ARG B 1 42 ? 2.594 17.453 17.109 1 96.69 42 ARG B N 1
ATOM 2688 C CA . ARG B 1 42 ? 2.969 18.469 18.094 1 96.69 42 ARG B CA 1
ATOM 2689 C C . ARG B 1 42 ? 3.762 19.594 17.438 1 96.69 42 ARG B C 1
ATOM 2691 O O . ARG B 1 42 ? 4.07 20.609 18.078 1 96.69 42 ARG B O 1
ATOM 2698 N N . SER B 1 43 ? 4.035 19.406 16.156 1 96.31 43 SER B N 1
ATOM 2699 C CA . SER B 1 43 ? 4.652 20.484 15.398 1 96.31 43 SER B CA 1
ATOM 2700 C C . SER B 1 43 ? 3.678 21.641 15.188 1 96.31 43 SER B C 1
ATOM 2702 O O . SER B 1 43 ? 4.086 22.75 14.836 1 96.31 43 SER B O 1
ATOM 2704 N N . TRP B 1 44 ? 2.424 21.391 15.477 1 97.44 44 TRP B N 1
ATOM 2705 C CA . TRP B 1 44 ? 1.379 22.391 15.273 1 97.44 44 TRP B CA 1
ATOM 2706 C C . TRP B 1 44 ? 1.057 23.125 16.578 1 97.44 44 TRP B C 1
ATOM 2708 O O . TRP B 1 44 ? 0.157 23.953 16.625 1 97.44 44 TRP B O 1
ATOM 2718 N N . ASP B 1 45 ? 1.81 22.875 17.641 1 95.88 45 ASP B N 1
ATOM 2719 C CA . ASP B 1 45 ? 1.408 23.328 18.969 1 95.88 45 ASP B CA 1
ATOM 2720 C C . ASP B 1 45 ? 1.273 24.859 19.016 1 95.88 45 ASP B C 1
ATOM 2722 O O . ASP B 1 45 ? 0.313 25.375 19.578 1 95.88 45 ASP B O 1
ATOM 2726 N N . TRP B 1 46 ? 2.15 25.578 18.422 1 95.06 46 TRP B N 1
ATOM 2727 C CA . TRP B 1 46 ? 2.092 27.047 18.453 1 95.06 46 TRP B CA 1
ATOM 2728 C C . TRP B 1 46 ? 0.896 27.562 17.656 1 95.06 46 TRP B C 1
ATOM 2730 O O . TRP B 1 46 ? 0.237 28.516 18.062 1 95.06 46 TRP B O 1
ATOM 2740 N N . THR B 1 47 ? 0.677 26.922 16.516 1 96.81 47 THR B N 1
ATOM 2741 C CA . THR B 1 47 ? -0.5 27.266 15.734 1 96.81 47 THR B CA 1
ATOM 2742 C C . THR B 1 47 ? -1.778 26.969 16.516 1 96.81 47 THR B C 1
ATOM 2744 O O . THR B 1 47 ? -2.693 27.797 16.547 1 96.81 47 THR B O 1
ATOM 2747 N N . ALA B 1 48 ? -1.812 25.812 17.141 1 96.62 48 ALA B N 1
ATOM 2748 C CA . ALA B 1 48 ? -2.977 25.422 17.938 1 96.62 48 ALA B CA 1
ATOM 2749 C C . ALA B 1 48 ? -3.221 26.406 19.078 1 96.62 48 ALA B C 1
ATOM 2751 O O . ALA B 1 48 ? -4.355 26.828 19.312 1 96.62 48 ALA B O 1
ATOM 2752 N N . GLU B 1 49 ? -2.191 26.781 19.734 1 94.19 49 GLU B N 1
ATOM 2753 C CA . GLU B 1 49 ? -2.312 27.719 20.844 1 94.19 49 GLU B CA 1
ATOM 2754 C C . GLU B 1 49 ? -2.842 29.062 20.375 1 94.19 49 GLU B C 1
ATOM 2756 O O . GLU B 1 49 ? -3.652 29.703 21.047 1 94.19 49 GLU B O 1
ATOM 2761 N N . ALA B 1 50 ? -2.4 29.438 19.234 1 95.56 50 ALA B N 1
ATOM 2762 C CA . ALA B 1 50 ? -2.793 30.734 18.688 1 95.56 50 ALA B CA 1
ATOM 2763 C C . ALA B 1 50 ? -4.266 30.75 18.281 1 95.56 50 ALA B C 1
ATOM 2765 O O . ALA B 1 50 ? -4.926 31.781 18.328 1 95.56 50 ALA B O 1
ATOM 2766 N N . LEU B 1 51 ? -4.816 29.547 17.953 1 96.31 51 LEU B N 1
ATOM 2767 C CA . LEU B 1 51 ? -6.133 29.531 17.328 1 96.31 51 LEU B CA 1
ATOM 2768 C C . LEU B 1 51 ? -7.164 28.875 18.234 1 96.31 51 LEU B C 1
ATOM 2770 O O . LEU B 1 51 ? -8.367 28.938 17.969 1 96.31 51 LEU B O 1
ATOM 2774 N N . ARG B 1 52 ? -6.789 28.328 19.312 1 93 52 ARG B N 1
ATOM 2775 C CA . ARG B 1 52 ? -7.613 27.406 20.078 1 93 52 ARG B CA 1
ATOM 2776 C C . ARG B 1 52 ? -8.805 28.125 20.703 1 93 52 ARG B C 1
ATOM 2778 O O . ARG B 1 52 ? -9.773 27.484 21.125 1 93 52 ARG B O 1
ATOM 2785 N N . GLU B 1 53 ? -8.758 29.391 20.859 1 92.94 53 GLU B N 1
ATOM 2786 C CA . GLU B 1 53 ? -9.867 30.109 21.469 1 92.94 53 GLU B CA 1
ATOM 2787 C C . GLU B 1 53 ? -11.094 30.109 20.562 1 92.94 53 GLU B C 1
ATOM 2789 O O . GLU B 1 53 ? -12.227 30.156 21.047 1 92.94 53 GLU B O 1
ATOM 2794 N N . ASP B 1 54 ? -10.922 29.953 19.359 1 95.88 54 ASP B N 1
ATOM 2795 C CA . ASP B 1 54 ? -12.023 30.109 18.422 1 95.88 54 ASP B CA 1
ATOM 2796 C C . ASP B 1 54 ? -12.312 28.781 17.688 1 95.88 54 ASP B C 1
ATOM 2798 O O . ASP B 1 54 ? -13.297 28.672 16.953 1 95.88 54 ASP B O 1
ATOM 2802 N N . TRP B 1 55 ? -11.5 27.797 17.922 1 97.25 55 TRP B N 1
ATOM 2803 C CA . TRP B 1 55 ? -11.609 26.562 17.156 1 97.25 55 TRP B CA 1
ATOM 2804 C C . TRP B 1 55 ? -11.539 25.344 18.078 1 97.25 55 TRP B C 1
ATOM 2806 O O . TRP B 1 55 ? -10.922 25.391 19.141 1 97.25 55 TRP B O 1
ATOM 2816 N N . HIS B 1 56 ? -12.195 24.312 17.656 1 97.06 56 HIS B N 1
ATOM 2817 C CA . HIS B 1 56 ? -11.922 22.969 18.156 1 97.06 56 HIS B CA 1
ATOM 2818 C C . HIS B 1 56 ? -10.828 22.297 17.328 1 97.06 56 HIS B C 1
ATOM 2820 O O . HIS B 1 56 ? -11.094 21.75 16.25 1 97.06 56 HIS B O 1
ATOM 2826 N N . ILE B 1 57 ? -9.656 22.297 17.875 1 97.88 57 ILE B N 1
ATOM 2827 C CA . ILE B 1 57 ? -8.484 21.922 17.078 1 97.88 57 ILE B CA 1
ATOM 2828 C C . ILE B 1 57 ? -8.148 20.453 17.312 1 97.88 57 ILE B C 1
ATOM 2830 O O . ILE B 1 57 ? -7.98 20.016 18.453 1 97.88 57 ILE B O 1
ATOM 2834 N N . ILE B 1 58 ? -8.086 19.703 16.234 1 98.38 58 ILE B N 1
ATOM 2835 C CA . ILE B 1 58 ? -7.605 18.328 16.172 1 98.38 58 ILE B CA 1
ATOM 2836 C C . ILE B 1 58 ? -6.328 18.266 15.336 1 98.38 58 ILE B C 1
ATOM 2838 O O . ILE B 1 58 ? -6.281 18.797 14.234 1 98.38 58 ILE B O 1
ATOM 2842 N N . ALA B 1 59 ? -5.246 17.688 15.875 1 98.69 59 ALA B N 1
ATOM 2843 C CA . ALA B 1 59 ? -4.016 17.484 15.117 1 98.69 59 ALA B CA 1
ATOM 2844 C C . ALA B 1 59 ? -3.682 15.992 15.008 1 98.69 59 ALA B C 1
ATOM 2846 O O . ALA B 1 59 ? -3.531 15.312 16.016 1 98.69 59 ALA B O 1
ATOM 2847 N N . LEU B 1 60 ? -3.48 15.555 13.805 1 98.31 60 LEU B N 1
ATOM 2848 C CA . LEU B 1 60 ? -3.326 14.133 13.5 1 98.31 60 LEU B CA 1
ATOM 2849 C C . LEU B 1 60 ? -1.854 13.773 13.336 1 98.31 60 LEU B C 1
ATOM 2851 O O . LEU B 1 60 ? -1.073 14.562 12.797 1 98.31 60 LEU B O 1
ATOM 2855 N N . ASP B 1 61 ? -1.459 12.57 13.844 1 98.81 61 ASP B N 1
ATOM 2856 C CA . ASP B 1 61 ? -0.226 11.922 13.406 1 98.81 61 ASP B CA 1
ATOM 2857 C C . ASP B 1 61 ? -0.491 10.969 12.242 1 98.81 61 ASP B C 1
ATOM 2859 O O . ASP B 1 61 ? -1.266 10.023 12.375 1 98.81 61 ASP B O 1
ATOM 2863 N N . HIS B 1 62 ? 0.169 11.219 11.133 1 98.5 62 HIS B N 1
ATOM 2864 C CA . HIS B 1 62 ? 0.08 10.266 10.031 1 98.5 62 HIS B CA 1
ATOM 2865 C C . HIS B 1 62 ? 0.59 8.891 10.453 1 98.5 62 HIS B C 1
ATOM 2867 O O . HIS B 1 62 ? 1.442 8.789 11.336 1 98.5 62 HIS B O 1
ATOM 2873 N N . ARG B 1 63 ? 0.048 7.844 9.797 1 98.44 63 ARG B N 1
ATOM 2874 C CA . ARG B 1 63 ? 0.682 6.539 9.945 1 98.44 63 ARG B CA 1
ATOM 2875 C C . ARG B 1 63 ? 2.188 6.629 9.727 1 98.44 63 ARG B C 1
ATOM 2877 O O . ARG B 1 63 ? 2.646 7.371 8.852 1 98.44 63 ARG B O 1
ATOM 2884 N N . GLY B 1 64 ? 2.924 5.898 10.586 1 97.75 64 GLY B N 1
ATOM 2885 C CA . GLY B 1 64 ? 4.371 5.898 10.461 1 97.75 64 GLY B CA 1
ATOM 2886 C C . GLY B 1 64 ? 5.027 7.109 11.094 1 97.75 64 GLY B C 1
ATOM 2887 O O . GLY B 1 64 ? 6.246 7.281 11.008 1 97.75 64 GLY B O 1
ATOM 2888 N N . HIS B 1 65 ? 4.242 7.965 11.742 1 98.12 65 HIS B N 1
ATOM 2889 C CA . HIS B 1 65 ? 4.762 9.188 12.344 1 98.12 65 HIS B CA 1
ATOM 2890 C C . HIS B 1 65 ? 4.262 9.352 13.781 1 98.12 65 HIS B C 1
ATOM 2892 O O . HIS B 1 65 ? 3.205 8.828 14.133 1 98.12 65 HIS B O 1
ATOM 2898 N N . GLY B 1 66 ? 5.012 10.141 14.57 1 97.88 66 GLY B N 1
ATOM 2899 C CA . GLY B 1 66 ? 4.566 10.477 15.914 1 97.88 66 GLY B CA 1
ATOM 2900 C C . GLY B 1 66 ? 4.211 9.258 16.75 1 97.88 66 GLY B C 1
ATOM 2901 O O . GLY B 1 66 ? 5.004 8.32 16.844 1 97.88 66 GLY B O 1
ATOM 2902 N N . ASP B 1 67 ? 3 9.281 17.266 1 97.62 67 ASP B N 1
ATOM 2903 C CA . ASP B 1 67 ? 2.588 8.195 18.141 1 97.62 67 ASP B CA 1
ATOM 2904 C C . ASP B 1 67 ? 1.605 7.262 17.422 1 97.62 67 ASP B C 1
ATOM 2906 O O . ASP B 1 67 ? 0.951 6.438 18.078 1 97.62 67 ASP B O 1
ATOM 2910 N N . SER B 1 68 ? 1.483 7.496 16.094 1 98.56 68 SER B N 1
ATOM 2911 C CA . SER B 1 68 ? 0.728 6.555 15.273 1 98.56 68 SER B CA 1
ATOM 2912 C C . SER B 1 68 ? 1.541 5.293 14.992 1 98.56 68 SER B C 1
ATOM 2914 O O . SER B 1 68 ? 2.77 5.352 14.898 1 98.56 68 SER B O 1
ATOM 2916 N N . GLN B 1 69 ? 0.828 4.223 14.828 1 98.06 69 GLN B N 1
ATOM 2917 C CA . GLN B 1 69 ? 1.473 2.957 14.5 1 98.06 69 GLN B CA 1
ATOM 2918 C C . GLN B 1 69 ? 2.146 3.025 13.133 1 98.06 69 GLN B C 1
ATOM 2920 O O . GLN B 1 69 ? 1.648 3.688 12.219 1 98.06 69 GLN B O 1
ATOM 2925 N N . TRP B 1 70 ? 3.271 2.381 13.078 1 96.5 70 TRP B N 1
ATOM 2926 C CA . TRP B 1 70 ? 3.947 2.172 11.805 1 96.5 70 TRP B CA 1
ATOM 2927 C C . TRP B 1 70 ? 3.35 0.984 11.055 1 96.5 70 TRP B C 1
ATOM 2929 O O . TRP B 1 70 ? 2.867 0.034 11.68 1 96.5 70 TRP B O 1
ATOM 2939 N N . THR B 1 71 ? 3.264 1.111 9.734 1 95.75 71 THR B N 1
ATOM 2940 C CA . THR B 1 71 ? 2.904 -0.087 8.984 1 95.75 71 THR B CA 1
ATOM 2941 C C . THR B 1 71 ? 3.973 -1.165 9.141 1 95.75 71 THR B C 1
ATOM 2943 O O . THR B 1 71 ? 5.168 -0.864 9.164 1 95.75 71 THR B O 1
ATOM 2946 N N . GLN B 1 72 ? 3.516 -2.387 9.203 1 94.44 72 GLN B N 1
ATOM 2947 C CA . GLN B 1 72 ? 4.449 -3.486 9.43 1 94.44 72 GLN B CA 1
ATOM 2948 C C . GLN B 1 72 ? 5.352 -3.701 8.219 1 94.44 72 GLN B C 1
ATOM 2950 O O . GLN B 1 72 ? 6.523 -4.051 8.367 1 94.44 72 GLN B O 1
ATOM 2955 N N . ASP B 1 73 ? 4.816 -3.453 7.012 1 94.19 73 ASP B N 1
ATOM 2956 C CA . ASP B 1 73 ? 5.586 -3.75 5.805 1 94.19 73 ASP B CA 1
ATOM 2957 C C . ASP B 1 73 ? 6.41 -2.541 5.367 1 94.19 73 ASP B C 1
ATOM 2959 O O . ASP B 1 73 ? 7.141 -2.609 4.379 1 94.19 73 ASP B O 1
ATOM 2963 N N . GLY B 1 74 ? 6.277 -1.427 6.031 1 93.12 74 GLY B N 1
ATOM 2964 C CA . GLY B 1 74 ? 7.086 -0.254 5.738 1 93.12 74 GLY B CA 1
ATOM 2965 C C . GLY B 1 74 ? 6.633 0.489 4.496 1 93.12 74 GLY B C 1
ATOM 2966 O O . GLY B 1 74 ? 7.363 1.331 3.969 1 93.12 74 GLY B O 1
ATOM 2967 N N . ASN B 1 75 ? 5.453 0.121 3.99 1 94.25 75 ASN B N 1
ATOM 2968 C CA . ASN B 1 75 ? 4.914 0.821 2.83 1 94.25 75 ASN B CA 1
ATOM 2969 C C . ASN B 1 75 ? 3.932 1.916 3.242 1 94.25 75 ASN B C 1
ATOM 2971 O O . ASN B 1 75 ? 3.012 1.669 4.023 1 94.25 75 ASN B O 1
ATOM 2975 N N . TYR B 1 76 ? 4.168 3.141 2.75 1 94.94 76 TYR B N 1
ATOM 2976 C CA . TYR B 1 76 ? 3.318 4.289 3.041 1 94.94 76 TYR B CA 1
ATOM 2977 C C . TYR B 1 76 ? 2.85 4.961 1.756 1 94.94 76 TYR B C 1
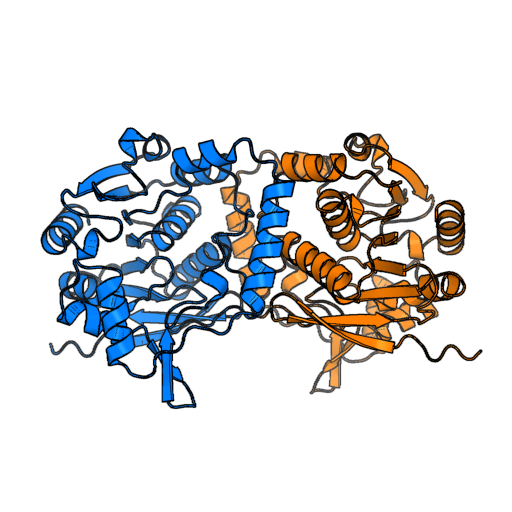ATOM 2979 O O . TYR B 1 76 ? 3.559 5.797 1.19 1 94.94 76 TYR B O 1
ATOM 2987 N N . ARG B 1 77 ? 1.642 4.629 1.361 1 94.12 77 ARG B N 1
ATOM 2988 C CA . ARG B 1 77 ? 1.062 5.234 0.167 1 94.12 77 ARG B CA 1
ATOM 2989 C C . ARG B 1 77 ? 0.22 6.457 0.527 1 94.12 77 ARG B C 1
ATOM 2991 O O . ARG B 1 77 ? -0.492 6.449 1.533 1 94.12 77 ARG B O 1
ATOM 2998 N N . THR B 1 78 ? 0.307 7.469 -0.342 1 95.94 78 THR B N 1
ATOM 2999 C CA . THR B 1 78 ? -0.432 8.695 -0.063 1 95.94 78 THR B CA 1
ATOM 3000 C C . THR B 1 78 ? -1.928 8.414 0.046 1 95.94 78 THR B C 1
ATOM 3002 O O . THR B 1 78 ? -2.604 8.945 0.929 1 95.94 78 THR B O 1
ATOM 3005 N N . MET B 1 79 ? -2.428 7.543 -0.789 1 96.56 79 MET B N 1
ATOM 3006 C CA . MET B 1 79 ? -3.867 7.289 -0.8 1 96.56 79 MET B CA 1
ATOM 3007 C C . MET B 1 79 ? -4.297 6.535 0.454 1 96.56 79 MET B C 1
ATOM 3009 O O . MET B 1 79 ? -5.461 6.605 0.855 1 96.56 79 MET B O 1
ATOM 3013 N N . ASP B 1 80 ? -3.387 5.777 1.082 1 96.06 80 ASP B N 1
ATOM 3014 C CA . ASP B 1 80 ? -3.709 5.168 2.367 1 96.06 80 ASP B CA 1
ATOM 3015 C C . ASP B 1 80 ? -3.818 6.227 3.465 1 96.06 80 ASP B C 1
ATOM 3017 O O . ASP B 1 80 ? -4.629 6.09 4.387 1 96.06 80 ASP B O 1
ATOM 3021 N N . LEU B 1 81 ? -2.961 7.262 3.354 1 97.56 81 LEU B N 1
ATOM 3022 C CA . LEU B 1 81 ? -3.053 8.375 4.289 1 97.56 81 LEU B CA 1
ATOM 3023 C C . LEU B 1 81 ? -4.359 9.141 4.094 1 97.56 81 LEU B C 1
ATOM 3025 O O . LEU B 1 81 ? -4.953 9.617 5.062 1 97.56 81 LEU B O 1
ATOM 3029 N N . VAL B 1 82 ? -4.777 9.266 2.832 1 98.31 82 VAL B N 1
ATOM 3030 C CA . VAL B 1 82 ? -6.047 9.914 2.535 1 98.31 82 VAL B CA 1
ATOM 3031 C C . VAL B 1 82 ? -7.184 9.172 3.23 1 98.31 82 VAL B C 1
ATOM 3033 O O . VAL B 1 82 ? -8.07 9.789 3.824 1 98.31 82 VAL B O 1
ATOM 3036 N N . TYR B 1 83 ? -7.137 7.828 3.152 1 97.5 83 TYR B N 1
ATOM 3037 C CA . TYR B 1 83 ? -8.125 7.012 3.846 1 97.5 83 TYR B CA 1
ATOM 3038 C C . TYR B 1 83 ? -8.117 7.297 5.344 1 97.5 83 TYR B C 1
ATOM 3040 O O . TYR B 1 83 ? -9.172 7.367 5.977 1 97.5 83 TYR B O 1
ATOM 3048 N N . ASP B 1 84 ? -6.926 7.441 5.938 1 98.5 84 ASP B N 1
ATOM 3049 C CA . ASP B 1 84 ? -6.805 7.699 7.371 1 98.5 84 ASP B CA 1
ATOM 3050 C C . ASP B 1 84 ? -7.449 9.031 7.75 1 98.5 84 ASP B C 1
ATOM 3052 O O . ASP B 1 84 ? -8.133 9.125 8.773 1 98.5 84 ASP B O 1
ATOM 3056 N N . VAL B 1 85 ? -7.238 10.039 6.918 1 98.81 85 VAL B N 1
ATOM 3057 C CA . VAL B 1 85 ? -7.859 11.336 7.152 1 98.81 85 VAL B CA 1
ATOM 3058 C C . VAL B 1 85 ? -9.383 11.203 7.059 1 98.81 85 VAL B C 1
ATOM 3060 O O . VAL B 1 85 ? -10.102 11.711 7.918 1 98.81 85 VAL B O 1
ATOM 3063 N N . ALA B 1 86 ? -9.852 10.508 6.039 1 98.56 86 ALA B N 1
ATOM 3064 C CA . ALA B 1 86 ? -11.289 10.281 5.863 1 98.56 86 ALA B CA 1
ATOM 3065 C C . ALA B 1 86 ? -11.883 9.586 7.082 1 98.56 86 ALA B C 1
ATOM 3067 O O . ALA B 1 86 ? -12.969 9.945 7.543 1 98.56 86 ALA B O 1
ATOM 3068 N N . GLN B 1 87 ? -11.133 8.625 7.574 1 98.06 87 GLN B N 1
ATOM 3069 C CA . GLN B 1 87 ? -11.617 7.84 8.711 1 98.06 87 GLN B CA 1
ATOM 3070 C C . GLN B 1 87 ? -11.68 8.688 9.977 1 98.06 87 GLN B C 1
ATOM 3072 O O . GLN B 1 87 ? -12.633 8.578 10.75 1 98.06 87 GLN B O 1
ATOM 3077 N N . LEU B 1 88 ? -10.664 9.516 10.211 1 98.56 88 LEU B N 1
ATOM 3078 C CA . LEU B 1 88 ? -10.648 10.383 11.383 1 98.56 88 LEU B CA 1
ATOM 3079 C C . LEU B 1 88 ? -11.844 11.336 11.359 1 98.56 88 LEU B C 1
ATOM 3081 O O . LEU B 1 88 ? -12.562 11.461 12.352 1 98.56 88 LEU B O 1
ATOM 3085 N N . ILE B 1 89 ? -12.047 11.992 10.219 1 98.56 89 ILE B N 1
ATOM 3086 C CA . ILE B 1 89 ? -13.117 12.969 10.07 1 98.56 89 ILE B CA 1
ATOM 3087 C C . ILE B 1 89 ? -14.477 12.297 10.266 1 98.56 89 ILE B C 1
ATOM 3089 O O . ILE B 1 89 ? -15.359 12.844 10.922 1 98.56 89 ILE B O 1
ATOM 3093 N N . HIS B 1 90 ? -14.586 11.094 9.703 1 97.38 90 HIS B N 1
ATOM 3094 C CA . HIS B 1 90 ? -15.82 10.328 9.82 1 97.38 90 HIS B CA 1
ATOM 3095 C C . HIS B 1 90 ? -16.094 9.938 11.273 1 97.38 90 HIS B C 1
ATOM 3097 O O . HIS B 1 90 ? -17.188 10.164 11.789 1 97.38 90 HIS B O 1
ATOM 3103 N N . GLN B 1 91 ? -15.125 9.406 11.945 1 96.38 91 GLN B N 1
ATOM 3104 C CA . GLN B 1 91 ? -15.289 8.852 13.289 1 96.38 91 GLN B CA 1
ATOM 3105 C C . GLN B 1 91 ? -15.547 9.953 14.305 1 96.38 91 GLN B C 1
ATOM 3107 O O . GLN B 1 91 ? -16.297 9.758 15.266 1 96.38 91 GLN B O 1
ATOM 3112 N N . LEU B 1 92 ? -14.977 11.156 14.125 1 97.31 92 LEU B N 1
ATOM 3113 C CA . LEU B 1 92 ? -15.117 12.25 15.086 1 97.31 92 LEU B CA 1
ATOM 3114 C C . LEU B 1 92 ? -16.234 13.203 14.664 1 97.31 92 LEU B C 1
ATOM 3116 O O . LEU B 1 92 ? -16.453 14.227 15.312 1 97.31 92 LEU B O 1
ATOM 3120 N N . ASP B 1 93 ? -16.875 12.875 13.523 1 96.88 93 ASP B N 1
ATOM 3121 C CA . ASP B 1 93 ? -17.969 13.688 13.008 1 96.88 93 ASP B CA 1
ATOM 3122 C C . ASP B 1 93 ? -17.547 15.148 12.859 1 96.88 93 ASP B C 1
ATOM 3124 O O . ASP B 1 93 ? -18.203 16.047 13.375 1 96.88 93 ASP B O 1
ATOM 3128 N N . LEU B 1 94 ? -16.453 15.383 12.133 1 97.81 94 LEU B N 1
ATOM 3129 C CA . LEU B 1 94 ? -15.875 16.719 12.047 1 97.81 94 LEU B CA 1
ATOM 3130 C C . LEU B 1 94 ? -16.438 17.469 10.852 1 97.81 94 LEU B C 1
ATOM 3132 O O . LEU B 1 94 ? -16.312 18.703 10.766 1 97.81 94 LEU B O 1
ATOM 3136 N N . ALA B 1 95 ? -17.031 16.859 9.883 1 97.81 95 ALA B N 1
ATOM 3137 C CA . ALA B 1 95 ? -17.453 17.484 8.625 1 97.81 95 ALA B CA 1
ATOM 3138 C C . ALA B 1 95 ? -18.625 18.422 8.844 1 97.81 95 ALA B C 1
ATOM 3140 O O . ALA B 1 95 ? -19.516 18.141 9.648 1 97.81 95 ALA B O 1
ATOM 3141 N N . PRO B 1 96 ? -18.766 19.5 8.195 1 98.31 96 PRO B N 1
ATOM 3142 C CA . PRO B 1 96 ? -17.703 20.062 7.363 1 98.31 96 PRO B CA 1
ATOM 3143 C C . PRO B 1 96 ? -16.547 20.641 8.195 1 98.31 96 PRO B C 1
ATOM 3145 O O . PRO B 1 96 ? -16.781 21.359 9.172 1 98.31 96 PRO B O 1
ATOM 3148 N N . VAL B 1 97 ? -15.328 20.312 7.828 1 98.75 97 VAL B N 1
ATOM 3149 C CA . VAL B 1 97 ? -14.156 20.656 8.625 1 98.75 97 VAL B CA 1
ATOM 3150 C C . VAL B 1 97 ? -13.281 21.656 7.871 1 98.75 97 VAL B C 1
ATOM 3152 O O . VAL B 1 97 ? -13.297 21.688 6.637 1 98.75 97 VAL B O 1
ATOM 3155 N N . THR B 1 98 ? -12.664 22.562 8.602 1 98.88 98 THR B N 1
ATOM 3156 C CA . THR B 1 98 ? -11.562 23.359 8.07 1 98.88 98 THR B CA 1
ATOM 3157 C C . THR B 1 98 ? -10.234 22.641 8.258 1 98.88 98 THR B C 1
ATOM 3159 O O . THR B 1 98 ? -9.977 22.062 9.32 1 98.88 98 THR B O 1
ATOM 3162 N N . ILE B 1 99 ? -9.391 22.641 7.219 1 98.94 99 ILE B N 1
ATOM 3163 C CA . ILE B 1 99 ? -8.141 21.891 7.285 1 98.94 99 ILE B CA 1
ATOM 3164 C C . ILE B 1 99 ? -6.965 22.828 7.023 1 98.94 99 ILE B C 1
ATOM 3166 O O . ILE B 1 99 ? -6.992 23.625 6.086 1 98.94 99 ILE B O 1
ATOM 3170 N N . VAL B 1 100 ? -5.973 22.828 7.855 1 98.94 100 VAL B N 1
ATOM 3171 C CA . VAL B 1 100 ? -4.656 23.422 7.641 1 98.94 100 VAL B CA 1
ATOM 3172 C C . VAL B 1 100 ? -3.6 22.328 7.59 1 98.94 100 VAL B C 1
ATOM 3174 O O . VAL B 1 100 ? -3.479 21.531 8.523 1 98.94 100 VAL B O 1
ATOM 3177 N N . SER B 1 101 ? -2.861 22.297 6.516 1 98.88 101 SER B N 1
ATOM 3178 C CA . SER B 1 101 ? -2.012 21.125 6.27 1 98.88 101 SER B CA 1
ATOM 3179 C C . SER B 1 101 ? -0.694 21.531 5.621 1 98.88 101 SER B C 1
ATOM 3181 O O . SER B 1 101 ? -0.619 22.562 4.949 1 98.88 101 SER B O 1
ATOM 3183 N N . HIS B 1 102 ? 0.308 20.703 5.852 1 98.44 102 HIS B N 1
ATOM 3184 C CA . HIS B 1 102 ? 1.656 21.031 5.395 1 98.44 102 HIS B CA 1
ATOM 3185 C C . HIS B 1 102 ? 2.262 19.859 4.609 1 98.44 102 HIS B C 1
ATOM 3187 O O . HIS B 1 102 ? 2.184 18.719 5.039 1 98.44 102 HIS B O 1
ATOM 3193 N N . SER B 1 103 ? 2.879 20.172 3.463 1 97.5 103 SER B N 1
ATOM 3194 C CA . SER B 1 103 ? 3.719 19.25 2.697 1 97.5 103 SER B CA 1
ATOM 3195 C C . SER B 1 103 ? 2.973 17.969 2.371 1 97.5 103 SER B C 1
ATOM 3197 O O . SER B 1 103 ? 1.896 18 1.77 1 97.5 103 SER B O 1
ATOM 3199 N N . TRP B 1 104 ? 3.443 16.797 2.824 1 96.81 104 TRP B N 1
ATOM 3200 C CA . TRP B 1 104 ? 2.77 15.523 2.568 1 96.81 104 TRP B CA 1
ATOM 3201 C C . TRP B 1 104 ? 1.354 15.531 3.137 1 96.81 104 TRP B C 1
ATOM 3203 O O . TRP B 1 104 ? 0.437 14.961 2.543 1 96.81 104 TRP B O 1
ATOM 3213 N N . GLY B 1 105 ? 1.217 16.203 4.258 1 98.38 105 GLY B N 1
ATOM 3214 C CA . GLY B 1 105 ? -0.113 16.375 4.82 1 98.38 105 GLY B CA 1
ATOM 3215 C C . GLY B 1 105 ? -1.026 17.219 3.941 1 98.38 105 GLY B C 1
ATOM 3216 O O . GLY B 1 105 ? -2.223 16.938 3.84 1 98.38 105 GLY B O 1
ATOM 3217 N N . ALA B 1 106 ? -0.451 18.234 3.324 1 98.62 106 ALA B N 1
ATOM 3218 C CA . ALA B 1 106 ? -1.224 19.047 2.396 1 98.62 106 ALA B CA 1
ATOM 3219 C C . ALA B 1 106 ? -1.604 18.266 1.148 1 98.62 106 ALA B C 1
ATOM 3221 O O . ALA B 1 106 ? -2.732 18.359 0.662 1 98.62 106 ALA B O 1
ATOM 3222 N N . ASN B 1 107 ? -0.627 17.5 0.629 1 97.75 107 ASN B N 1
ATOM 3223 C CA . ASN B 1 107 ? -0.9 16.609 -0.497 1 97.75 107 ASN B CA 1
ATOM 3224 C C . ASN B 1 107 ? -2.057 15.664 -0.196 1 97.75 107 ASN B C 1
ATOM 3226 O O . ASN B 1 107 ? -2.98 15.523 -1.001 1 97.75 107 ASN B O 1
ATOM 3230 N N . THR B 1 108 ? -2.055 15.102 0.94 1 98.31 108 THR B N 1
ATOM 3231 C CA . THR B 1 108 ? -3.07 14.172 1.422 1 98.31 108 THR B CA 1
ATOM 3232 C C . THR B 1 108 ? -4.41 14.883 1.604 1 98.31 108 THR B C 1
ATOM 3234 O O . THR B 1 108 ? -5.441 14.398 1.142 1 98.31 108 THR B O 1
ATOM 3237 N N . SER B 1 109 ? -4.371 16.031 2.201 1 98.88 109 SER B N 1
ATOM 3238 C CA . SER B 1 109 ? -5.586 16.766 2.543 1 98.88 109 SER B CA 1
ATOM 3239 C C . SER B 1 109 ? -6.285 17.297 1.294 1 98.88 109 SER B C 1
ATOM 3241 O O . SER B 1 109 ? -7.516 17.328 1.235 1 98.88 109 SER B O 1
ATOM 3243 N N . LEU B 1 110 ? -5.52 17.719 0.318 1 98.75 110 LEU B N 1
ATOM 3244 C CA . LEU B 1 110 ? -6.105 18.203 -0.931 1 98.75 110 LEU B CA 1
ATOM 3245 C C . LEU B 1 110 ? -6.809 17.062 -1.668 1 98.75 110 LEU B C 1
ATOM 3247 O O . LEU B 1 110 ? -7.879 17.25 -2.244 1 98.75 110 LEU B O 1
ATOM 3251 N N . ARG B 1 111 ? -6.207 15.898 -1.638 1 98.56 111 ARG B N 1
ATOM 3252 C CA . ARG B 1 111 ? -6.855 14.734 -2.23 1 98.56 111 ARG B CA 1
ATOM 3253 C C . ARG B 1 111 ? -8.156 14.406 -1.507 1 98.56 111 ARG B C 1
ATOM 3255 O O . ARG B 1 111 ? -9.172 14.125 -2.143 1 98.56 111 ARG B O 1
ATOM 3262 N N . TYR B 1 112 ? -8.141 14.5 -0.2 1 98.81 112 TYR B N 1
ATOM 3263 C CA . TYR B 1 112 ? -9.359 14.266 0.574 1 98.81 112 TYR B CA 1
ATOM 3264 C C . TYR B 1 112 ? -10.445 15.266 0.199 1 98.81 112 TYR B C 1
ATOM 3266 O O . TYR B 1 112 ? -11.594 14.891 -0.021 1 98.81 112 TYR B O 1
ATOM 3274 N N . ALA B 1 113 ? -10.039 16.516 0.132 1 98.81 113 ALA B N 1
ATOM 3275 C CA . ALA B 1 113 ? -11 17.578 -0.172 1 98.81 113 ALA B CA 1
ATOM 3276 C C . ALA B 1 113 ? -11.617 17.375 -1.554 1 98.81 113 ALA B C 1
ATOM 3278 O O . ALA B 1 113 ? -12.781 17.703 -1.772 1 98.81 113 ALA B O 1
ATOM 3279 N N . GLY B 1 114 ? -10.812 16.875 -2.471 1 98.5 114 GLY B N 1
ATOM 3280 C CA . GLY B 1 114 ? -11.328 16.578 -3.797 1 98.5 114 GLY B CA 1
ATOM 3281 C C . GLY B 1 114 ? -12.273 15.398 -3.814 1 98.5 114 GLY B C 1
ATOM 3282 O O . GLY B 1 114 ? -13.211 15.352 -4.617 1 98.5 114 GLY B O 1
ATOM 3283 N N . LEU B 1 115 ? -12.062 14.422 -2.961 1 98.38 115 LEU B N 1
ATOM 3284 C CA . LEU B 1 115 ? -12.898 13.227 -2.867 1 98.38 115 LEU B CA 1
ATOM 3285 C C . LEU B 1 115 ? -14.227 13.547 -2.193 1 98.38 115 LEU B C 1
ATOM 3287 O O . LEU B 1 115 ? -15.273 13.016 -2.582 1 98.38 115 LEU B O 1
ATOM 3291 N N . PHE B 1 116 ? -14.18 14.398 -1.173 1 98.31 116 PHE B N 1
ATOM 3292 C CA . PHE B 1 116 ? -15.352 14.75 -0.372 1 98.31 116 PHE B CA 1
ATOM 3293 C C . PHE B 1 116 ? -15.508 16.266 -0.262 1 98.31 116 PHE B C 1
ATOM 3295 O O . PHE B 1 116 ? -15.445 16.812 0.835 1 98.31 116 PHE B O 1
ATOM 3302 N N . PRO B 1 117 ? -15.812 16.891 -1.403 1 98.19 117 PRO B N 1
ATOM 3303 C CA . PRO B 1 117 ? -15.836 18.359 -1.396 1 98.19 117 PRO B CA 1
ATOM 3304 C C . PRO B 1 117 ? -16.844 18.938 -0.407 1 98.19 117 PRO B C 1
ATOM 3306 O O . PRO B 1 117 ? -16.625 20 0.16 1 98.19 117 PRO B O 1
ATOM 3309 N N . GLU B 1 118 ? -17.859 18.203 -0.072 1 98.25 118 GLU B N 1
ATOM 3310 C CA . GLU B 1 118 ? -18.922 18.688 0.823 1 98.25 118 GLU B CA 1
ATOM 3311 C C . GLU B 1 118 ? -18.469 18.641 2.279 1 98.25 118 GLU B C 1
ATOM 3313 O O . GLU B 1 118 ? -19.078 19.25 3.148 1 98.25 118 GLU B O 1
ATOM 3318 N N . ASN B 1 119 ? -17.406 17.922 2.564 1 98.69 119 ASN B N 1
ATOM 3319 C CA . ASN B 1 119 ? -16.969 17.703 3.939 1 98.69 119 ASN B CA 1
ATOM 3320 C C . ASN B 1 119 ? -15.953 18.766 4.375 1 98.69 119 ASN B C 1
ATOM 3322 O O . ASN B 1 119 ? -15.492 18.75 5.52 1 98.69 119 ASN B O 1
ATOM 3326 N N . VAL B 1 120 ? -15.547 19.688 3.521 1 98.81 120 VAL B N 1
ATOM 3327 C CA . VAL B 1 120 ? -14.484 20.625 3.852 1 98.81 120 VAL B CA 1
ATOM 3328 C C . VAL B 1 120 ? -14.984 22.062 3.695 1 98.81 120 VAL B C 1
ATOM 3330 O O . VAL B 1 120 ? -15.484 22.438 2.633 1 98.81 120 VAL B O 1
ATOM 3333 N N . ARG B 1 121 ? -14.875 22.828 4.758 1 98.56 121 ARG B N 1
ATOM 3334 C CA . ARG B 1 121 ? -15.328 24.219 4.758 1 98.56 121 ARG B CA 1
ATOM 3335 C C . ARG B 1 121 ? -14.297 25.125 4.094 1 98.56 121 ARG B C 1
ATOM 3337 O O . ARG B 1 121 ? -14.656 26 3.293 1 98.56 121 ARG B O 1
ATOM 3344 N N . LYS B 1 122 ? -13.094 25.062 4.461 1 98.75 122 LYS B N 1
ATOM 3345 C CA . LYS B 1 122 ? -11.922 25.75 3.936 1 98.75 122 LYS B CA 1
ATOM 3346 C C . LYS B 1 122 ? -10.672 24.891 4.051 1 98.75 122 LYS B C 1
ATOM 3348 O O . LYS B 1 122 ? -10.586 24.031 4.93 1 98.75 122 LYS B O 1
ATOM 3353 N N . ILE B 1 123 ? -9.727 25.094 3.133 1 98.81 123 ILE B N 1
ATOM 3354 C CA . ILE B 1 123 ? -8.5 24.312 3.217 1 98.81 123 ILE B CA 1
ATOM 3355 C C . ILE B 1 123 ? -7.289 25.203 2.939 1 98.81 123 ILE B C 1
ATOM 3357 O O . ILE B 1 123 ? -7.32 26.031 2.029 1 98.81 123 ILE B O 1
ATOM 3361 N N . VAL B 1 124 ? -6.367 25.109 3.801 1 98.88 124 VAL B N 1
ATOM 3362 C CA . VAL B 1 124 ? -5.055 25.719 3.635 1 98.88 124 VAL B CA 1
ATOM 3363 C C . VAL B 1 124 ? -4.004 24.656 3.379 1 98.88 124 VAL B C 1
ATOM 3365 O O . VAL B 1 124 ? -3.826 23.734 4.191 1 98.88 124 VAL B O 1
ATOM 3368 N N . ALA B 1 125 ? -3.367 24.734 2.277 1 98.75 125 ALA B N 1
ATOM 3369 C CA . ALA B 1 125 ? -2.295 23.812 1.907 1 98.75 125 ALA B CA 1
ATOM 3370 C C . ALA B 1 125 ? -0.953 24.531 1.832 1 98.75 125 ALA B C 1
ATOM 3372 O O . ALA B 1 125 ? -0.757 25.406 0.981 1 98.75 125 ALA B O 1
ATOM 3373 N N . ILE B 1 126 ? -0.068 24.125 2.742 1 98.5 126 ILE B N 1
ATOM 3374 C CA . ILE B 1 126 ? 1.273 24.703 2.811 1 98.5 126 ILE B CA 1
ATOM 3375 C C . ILE B 1 126 ? 2.262 23.781 2.096 1 98.5 126 ILE B C 1
ATOM 3377 O O . ILE B 1 126 ? 2.527 22.672 2.555 1 98.5 126 ILE B O 1
ATOM 3381 N N . GLU B 1 127 ? 2.805 24.188 1.016 1 96.75 127 GLU B N 1
ATOM 3382 C CA . GLU B 1 127 ? 3.859 23.438 0.333 1 96.75 127 GLU B CA 1
ATOM 3383 C C . GLU B 1 127 ? 3.412 22.016 0.014 1 96.75 127 GLU B C 1
ATOM 3385 O O . GLU B 1 127 ? 4.137 21.047 0.289 1 96.75 127 GLU B O 1
ATOM 3390 N N . GLY B 1 128 ? 2.164 21.844 -0.573 1 96.5 128 GLY B N 1
ATOM 3391 C CA . GLY B 1 128 ? 1.6 20.516 -0.633 1 96.5 128 GLY B CA 1
ATOM 3392 C C . GLY B 1 128 ? 1.397 20.016 -2.051 1 96.5 128 GLY B C 1
ATOM 3393 O O . GLY B 1 128 ? 0.811 18.953 -2.262 1 96.5 128 GLY B O 1
ATOM 3394 N N . LEU B 1 129 ? 1.852 20.781 -3.057 1 95.94 129 LEU B N 1
ATOM 3395 C CA . LEU B 1 129 ? 1.576 20.422 -4.441 1 95.94 129 LEU B CA 1
ATOM 3396 C C . LEU B 1 129 ? 2.758 19.672 -5.051 1 95.94 129 LEU B C 1
ATOM 3398 O O . LEU B 1 129 ? 3.723 20.297 -5.504 1 95.94 129 LEU B O 1
ATOM 3402 N N . PHE B 1 130 ? 2.707 18.328 -4.992 1 88.88 130 PHE B N 1
ATOM 3403 C CA . PHE B 1 130 ? 3.738 17.469 -5.543 1 88.88 130 PHE B CA 1
ATOM 3404 C C . PHE B 1 130 ? 3.113 16.312 -6.332 1 88.88 130 PHE B C 1
ATOM 3406 O O . PHE B 1 130 ? 1.97 15.938 -6.078 1 88.88 130 PHE B O 1
ATOM 3413 N N . PRO B 1 131 ? 3.926 15.836 -7.164 1 88.69 131 PRO B N 1
ATOM 3414 C CA . PRO B 1 131 ? 5.25 16.281 -7.609 1 88.69 131 PRO B CA 1
ATOM 3415 C C . PRO B 1 131 ? 5.199 17.578 -8.398 1 88.69 131 PRO B C 1
ATOM 3417 O O . PRO B 1 131 ? 4.18 17.891 -9.023 1 88.69 131 PRO B O 1
ATOM 3420 N N . THR B 1 132 ? 6.305 18.312 -8.359 1 90.31 132 THR B N 1
ATOM 3421 C CA . THR B 1 132 ? 6.383 19.578 -9.094 1 90.31 132 THR B CA 1
ATOM 3422 C C . THR B 1 132 ? 6.551 19.312 -10.586 1 90.31 132 THR B C 1
ATOM 3424 O O . THR B 1 132 ? 7.02 18.234 -10.984 1 90.31 132 THR B O 1
ATOM 3427 N N . PRO B 1 133 ? 6.141 20.297 -11.383 1 89.5 133 PRO B N 1
ATOM 3428 C CA . PRO B 1 133 ? 6.348 20.125 -12.82 1 89.5 133 PRO B CA 1
ATOM 3429 C C . PRO B 1 133 ? 7.816 19.922 -13.188 1 89.5 133 PRO B C 1
ATOM 3431 O O . PRO B 1 133 ? 8.117 19.172 -14.125 1 89.5 133 PRO B O 1
ATOM 3434 N N . GLU B 1 134 ? 8.664 20.547 -12.469 1 87.81 134 GLU B N 1
ATOM 3435 C CA . GLU B 1 134 ? 10.094 20.375 -12.703 1 87.81 134 GLU B CA 1
ATOM 3436 C C . GLU B 1 134 ? 10.516 18.922 -12.484 1 87.81 134 GLU B C 1
ATOM 3438 O O . GLU B 1 134 ? 11.258 18.359 -13.289 1 87.81 134 GLU B O 1
ATOM 3443 N N . ARG B 1 135 ? 10.031 18.375 -11.453 1 87.25 135 ARG B N 1
ATOM 3444 C CA . ARG B 1 135 ? 10.359 16.984 -11.164 1 87.25 135 ARG B CA 1
ATOM 3445 C C . ARG B 1 135 ? 9.742 16.047 -12.195 1 87.25 135 ARG B C 1
ATOM 3447 O O . ARG B 1 135 ? 10.367 15.078 -12.609 1 87.25 135 ARG B O 1
ATOM 3454 N N . GLU B 1 136 ? 8.547 16.328 -12.539 1 87.88 136 GLU B N 1
ATOM 3455 C CA . GLU B 1 136 ? 7.883 15.523 -13.555 1 87.88 136 GLU B CA 1
ATOM 3456 C C . GLU B 1 136 ? 8.641 15.57 -14.883 1 87.88 136 GLU B C 1
ATOM 3458 O O . GLU B 1 136 ? 8.766 14.547 -15.562 1 87.88 136 GLU B O 1
ATOM 3463 N N . ALA B 1 137 ? 9.148 16.75 -15.18 1 89.31 137 ALA B N 1
ATOM 3464 C CA . ALA B 1 137 ? 9.906 16.922 -16.422 1 89.31 137 ALA B CA 1
ATOM 3465 C C . ALA B 1 137 ? 11.195 16.125 -16.375 1 89.31 137 ALA B C 1
ATOM 3467 O O . ALA B 1 137 ? 11.609 15.547 -17.391 1 89.31 137 ALA B O 1
ATOM 3468 N N . LEU B 1 138 ? 11.758 16.031 -15.258 1 87.12 138 LEU B N 1
ATOM 3469 C CA . LEU B 1 138 ? 13.008 15.289 -15.086 1 87.12 138 LEU B CA 1
ATOM 3470 C C . LEU B 1 138 ? 12.773 13.789 -15.227 1 87.12 138 LEU B C 1
ATOM 3472 O O . LEU B 1 138 ? 13.656 13.062 -15.703 1 87.12 138 LEU B O 1
ATOM 3476 N N . MET B 1 139 ? 11.562 13.391 -14.922 1 87.62 139 MET B N 1
ATOM 3477 C CA . MET B 1 139 ? 11.289 11.961 -14.898 1 87.62 139 MET B CA 1
ATOM 3478 C C . MET B 1 139 ? 10.594 11.516 -16.188 1 87.62 139 MET B C 1
ATOM 3480 O O . MET B 1 139 ? 10.438 10.312 -16.422 1 87.62 139 MET B O 1
ATOM 3484 N N . LYS B 1 140 ? 10.266 12.484 -16.969 1 85.12 140 LYS B N 1
ATOM 3485 C CA . LYS B 1 140 ? 9.445 12.219 -18.141 1 85.12 140 LYS B CA 1
ATOM 3486 C C . LYS B 1 140 ? 10.125 11.219 -19.078 1 85.12 140 LYS B C 1
ATOM 3488 O O . LYS B 1 140 ? 9.461 10.367 -19.672 1 85.12 140 LYS B O 1
ATOM 3493 N N . ASP B 1 141 ? 11.453 11.227 -19.078 1 89.25 141 ASP B N 1
ATOM 3494 C CA . ASP B 1 141 ? 12.148 10.383 -20.062 1 89.25 141 ASP B CA 1
ATOM 3495 C C . ASP B 1 141 ? 12.719 9.133 -19.391 1 89.25 141 ASP B C 1
ATOM 3497 O O . ASP B 1 141 ? 13.375 8.32 -20.047 1 89.25 141 ASP B O 1
ATOM 3501 N N . VAL B 1 142 ? 12.5 8.992 -18.141 1 91.75 142 VAL B N 1
ATOM 3502 C CA . VAL B 1 142 ? 12.953 7.793 -17.453 1 91.75 142 VAL B CA 1
ATOM 3503 C C . VAL B 1 142 ? 11.891 6.699 -17.562 1 91.75 142 VAL B C 1
ATOM 3505 O O . VAL B 1 142 ? 10.766 6.867 -17.094 1 91.75 142 VAL B O 1
ATOM 3508 N N . PRO B 1 143 ? 12.289 5.59 -18.203 1 93.19 143 PRO B N 1
ATOM 3509 C CA . PRO B 1 143 ? 11.312 4.508 -18.344 1 93.19 143 PRO B CA 1
ATOM 3510 C C . PRO B 1 143 ? 10.742 4.051 -17 1 93.19 143 PRO B C 1
ATOM 3512 O O . PRO B 1 143 ? 11.477 3.986 -16.016 1 93.19 143 PRO B O 1
ATOM 3515 N N . PHE B 1 144 ? 9.508 3.777 -16.953 1 94.62 144 PHE B N 1
ATOM 3516 C CA . PHE B 1 144 ? 8.805 3.371 -15.75 1 94.62 144 PHE B CA 1
ATOM 3517 C C . PHE B 1 144 ? 9.5 2.174 -15.102 1 94.62 144 PHE B C 1
ATOM 3519 O O . PHE B 1 144 ? 9.703 2.15 -13.891 1 94.62 144 PHE B O 1
ATOM 3526 N N . ALA B 1 145 ? 9.898 1.24 -15.922 1 95.88 145 ALA B N 1
ATOM 3527 C CA . ALA B 1 145 ? 10.555 0.038 -15.422 1 95.88 145 ALA B CA 1
ATOM 3528 C C . ALA B 1 145 ? 11.828 0.389 -14.664 1 95.88 145 ALA B C 1
ATOM 3530 O O . ALA B 1 145 ? 12.117 -0.198 -13.617 1 95.88 145 ALA B O 1
ATOM 3531 N N . ARG B 1 146 ? 12.586 1.301 -15.219 1 95 146 ARG B N 1
ATOM 3532 C CA . ARG B 1 146 ? 13.828 1.72 -14.562 1 95 146 ARG B CA 1
ATOM 3533 C C . ARG B 1 146 ? 13.539 2.361 -13.211 1 95 146 ARG B C 1
ATOM 3535 O O . ARG B 1 146 ? 14.227 2.088 -12.227 1 95 146 ARG B O 1
ATOM 3542 N N . ARG B 1 147 ? 12.492 3.209 -13.156 1 94.38 147 ARG B N 1
ATOM 3543 C CA . ARG B 1 147 ? 12.117 3.855 -11.906 1 94.38 147 ARG B CA 1
ATOM 3544 C C . ARG B 1 147 ? 11.773 2.82 -10.836 1 94.38 147 ARG B C 1
ATOM 3546 O O . ARG B 1 147 ? 12.195 2.941 -9.688 1 94.38 147 ARG B O 1
ATOM 3553 N N . VAL B 1 148 ? 11.016 1.815 -11.219 1 96.75 148 VAL B N 1
ATOM 3554 C CA . VAL B 1 148 ? 10.578 0.786 -10.281 1 96.75 148 VAL B CA 1
ATOM 3555 C C . VAL B 1 148 ? 11.773 -0.047 -9.828 1 96.75 148 VAL B C 1
ATOM 3557 O O . VAL B 1 148 ? 11.93 -0.341 -8.641 1 96.75 148 VAL B O 1
ATOM 3560 N N . ARG B 1 149 ? 12.68 -0.425 -10.742 1 96.44 149 ARG B N 1
ATOM 3561 C CA . ARG B 1 149 ? 13.867 -1.199 -10.391 1 96.44 149 ARG B CA 1
ATOM 3562 C C . ARG B 1 149 ? 14.734 -0.443 -9.398 1 96.44 149 ARG B C 1
ATOM 3564 O O . ARG B 1 149 ? 15.219 -1.021 -8.422 1 96.44 149 ARG B O 1
ATOM 3571 N N . GLU B 1 150 ? 14.938 0.832 -9.719 1 94.25 150 GLU B N 1
ATOM 3572 C CA . GLU B 1 150 ? 15.75 1.66 -8.836 1 94.25 150 GLU B CA 1
ATOM 3573 C C . GLU B 1 150 ? 15.125 1.765 -7.445 1 94.25 150 GLU B C 1
ATOM 3575 O O . GLU B 1 150 ? 15.828 1.734 -6.438 1 94.25 150 GLU B O 1
ATOM 3580 N N . PHE B 1 151 ? 13.836 1.858 -7.445 1 94.94 151 PHE B N 1
ATOM 3581 C CA . PHE B 1 151 ? 13.133 1.909 -6.172 1 94.94 151 PHE B CA 1
ATOM 3582 C C . PHE B 1 151 ? 13.336 0.618 -5.387 1 94.94 151 PHE B C 1
ATOM 3584 O O . PHE B 1 151 ? 13.602 0.652 -4.184 1 94.94 151 PHE B O 1
ATOM 3591 N N . ILE B 1 152 ? 13.203 -0.544 -6.02 1 95.25 152 ILE B N 1
ATOM 3592 C CA . ILE B 1 152 ? 13.367 -1.844 -5.379 1 95.25 152 ILE B CA 1
ATOM 3593 C C . ILE B 1 152 ? 14.781 -1.959 -4.805 1 95.25 152 ILE B C 1
ATOM 3595 O O . ILE B 1 152 ? 14.961 -2.396 -3.666 1 95.25 152 ILE B O 1
ATOM 3599 N N . VAL B 1 153 ? 15.758 -1.502 -5.523 1 92.88 153 VAL B N 1
ATOM 3600 C CA . VAL B 1 153 ? 17.156 -1.566 -5.098 1 92.88 153 VAL B CA 1
ATOM 3601 C C . VAL B 1 153 ? 17.359 -0.671 -3.879 1 92.88 153 VAL B C 1
ATOM 3603 O O . VAL B 1 153 ? 18 -1.075 -2.908 1 92.88 153 VAL B O 1
ATOM 3606 N N . GLU B 1 154 ? 16.797 0.541 -3.963 1 92.69 154 GLU B N 1
ATOM 3607 C CA . GLU B 1 154 ? 16.938 1.479 -2.854 1 92.69 154 GLU B CA 1
ATOM 3608 C C . GLU B 1 154 ? 16.281 0.939 -1.588 1 92.69 154 GLU B C 1
ATOM 3610 O O . GLU B 1 154 ? 16.828 1.073 -0.49 1 92.69 154 GLU B O 1
ATOM 3615 N N . LYS B 1 155 ? 15.125 0.377 -1.77 1 93.31 155 LYS B N 1
ATOM 3616 C CA . LYS B 1 155 ? 14.398 -0.179 -0.628 1 93.31 155 LYS B CA 1
ATOM 3617 C C . LYS B 1 155 ? 15.164 -1.343 -0.006 1 93.31 155 LYS B C 1
ATOM 3619 O O . LYS B 1 155 ? 15.242 -1.459 1.219 1 93.31 155 LYS B O 1
ATOM 3624 N N . ARG B 1 156 ? 15.711 -2.195 -0.799 1 91.5 156 ARG B N 1
ATOM 3625 C CA . ARG B 1 156 ? 16.516 -3.318 -0.329 1 91.5 156 ARG B CA 1
ATOM 3626 C C . ARG B 1 156 ? 17.719 -2.832 0.463 1 91.5 156 ARG B C 1
ATOM 3628 O O . ARG B 1 156 ? 18.047 -3.381 1.521 1 91.5 156 ARG B O 1
ATOM 3635 N N . LYS B 1 157 ? 18.359 -1.813 -0.046 1 90.06 157 LYS B N 1
ATOM 3636 C CA . LYS B 1 157 ? 19.516 -1.241 0.633 1 90.06 157 LYS B CA 1
ATOM 3637 C C . LYS B 1 157 ? 19.125 -0.655 1.987 1 90.06 157 LYS B C 1
ATOM 3639 O O . LYS B 1 157 ? 19.859 -0.799 2.967 1 90.06 157 LYS B O 1
ATOM 3644 N N . ALA B 1 158 ? 18.016 -0.038 1.997 1 89.31 158 ALA B N 1
ATOM 3645 C CA . ALA B 1 158 ? 17.547 0.619 3.215 1 89.31 158 ALA B CA 1
ATOM 3646 C C . ALA B 1 158 ? 17.188 -0.406 4.289 1 89.31 158 ALA B C 1
ATOM 3648 O O . ALA B 1 158 ? 17.297 -0.123 5.484 1 89.31 158 ALA B O 1
ATOM 3649 N N . ALA B 1 159 ? 16.734 -1.554 3.9 1 86.12 159 ALA B N 1
ATOM 3650 C CA . ALA B 1 159 ? 16.328 -2.598 4.832 1 86.12 159 ALA B CA 1
ATOM 3651 C C . ALA B 1 159 ? 17.5 -3.08 5.676 1 86.12 159 ALA B C 1
ATOM 3653 O O . ALA B 1 159 ? 17.312 -3.566 6.793 1 86.12 159 ALA B O 1
ATOM 3654 N N . GLY B 1 160 ? 18.672 -2.936 5.148 1 81.69 160 GLY B N 1
ATOM 3655 C CA . GLY B 1 160 ? 19.859 -3.389 5.863 1 81.69 160 GLY B CA 1
ATOM 3656 C C . GLY B 1 160 ? 20.438 -2.332 6.789 1 81.69 160 GLY B C 1
ATOM 3657 O O . GLY B 1 160 ? 21.344 -2.613 7.57 1 81.69 160 GLY B O 1
ATOM 3658 N N . ARG B 1 161 ? 19.828 -1.138 6.664 1 80.44 161 ARG B N 1
ATOM 3659 C CA . ARG B 1 161 ? 20.359 -0.033 7.449 1 80.44 161 ARG B CA 1
ATOM 3660 C C . ARG B 1 161 ? 19.703 0.028 8.828 1 80.44 161 ARG B C 1
ATOM 3662 O O . ARG B 1 161 ? 18.5 -0.189 8.961 1 80.44 161 ARG B O 1
ATOM 3669 N N . LEU B 1 162 ? 20.531 0.169 9.844 1 78.25 162 LEU B N 1
ATOM 3670 C CA . LEU B 1 162 ? 19.984 0.394 11.18 1 78.25 162 LEU B CA 1
ATOM 3671 C C . LEU B 1 162 ? 19.469 1.823 11.328 1 78.25 162 LEU B C 1
ATOM 3673 O O . LEU B 1 162 ? 20.078 2.76 10.797 1 78.25 162 LEU B O 1
ATOM 3677 N N . PRO B 1 163 ? 18.328 2 11.984 1 78.25 163 PRO B N 1
ATOM 3678 C CA . PRO B 1 163 ? 17.875 3.371 12.242 1 78.25 163 PRO B CA 1
ATOM 3679 C C . PRO B 1 163 ? 18.922 4.207 12.977 1 78.25 163 PRO B C 1
ATOM 3681 O O . PRO B 1 163 ? 19.688 3.674 13.797 1 78.25 163 PRO B O 1
ATOM 3684 N N . ARG B 1 164 ? 18.969 5.453 12.562 1 84.62 164 ARG B N 1
ATOM 3685 C CA . ARG B 1 164 ? 19.875 6.352 13.273 1 84.62 164 ARG B CA 1
ATOM 3686 C C . ARG B 1 164 ? 19.5 6.461 14.75 1 84.62 164 ARG B C 1
ATOM 3688 O O . ARG B 1 164 ? 18.328 6.629 15.086 1 84.62 164 ARG B O 1
ATOM 3695 N N . ARG B 1 165 ? 20.453 6.277 15.664 1 91.56 165 ARG B N 1
ATOM 3696 C CA . ARG B 1 165 ? 20.297 6.418 17.109 1 91.56 165 ARG B CA 1
ATOM 3697 C C . ARG B 1 165 ? 21.188 7.531 17.656 1 91.56 165 ARG B C 1
ATOM 3699 O O . ARG B 1 165 ? 22.312 7.707 17.203 1 91.56 165 ARG B O 1
ATOM 3706 N N . TYR B 1 166 ? 20.562 8.266 18.5 1 94.25 166 TYR B N 1
ATOM 3707 C CA . TYR B 1 166 ? 21.297 9.336 19.188 1 94.25 166 TYR B CA 1
ATOM 3708 C C . TYR B 1 166 ? 21.625 8.953 20.625 1 94.25 166 TYR B C 1
ATOM 3710 O O . TYR B 1 166 ? 20.75 8.484 21.359 1 94.25 166 TYR B O 1
ATOM 3718 N N . ALA B 1 167 ? 22.828 9.211 21 1 94.75 167 ALA B N 1
ATOM 3719 C CA . ALA B 1 167 ? 23.266 8.82 22.344 1 94.75 167 ALA B CA 1
ATOM 3720 C C . ALA B 1 167 ? 22.562 9.656 23.406 1 94.75 167 ALA B C 1
ATOM 3722 O O . ALA B 1 167 ? 22.281 9.164 24.5 1 94.75 167 ALA B O 1
ATOM 3723 N N . THR B 1 168 ? 22.375 10.883 23.094 1 93.44 168 THR B N 1
ATOM 3724 C CA . THR B 1 168 ? 21.75 11.773 24.062 1 93.44 168 THR B CA 1
ATOM 3725 C C . THR B 1 168 ? 20.656 12.609 23.406 1 93.44 168 THR B C 1
ATOM 3727 O O . THR B 1 168 ? 20.625 12.75 22.172 1 93.44 168 THR B O 1
ATOM 3730 N N . LEU B 1 169 ? 19.828 13.078 24.266 1 92.06 169 LEU B N 1
ATOM 3731 C CA . LEU B 1 169 ? 18.797 13.992 23.781 1 92.06 169 LEU B CA 1
ATOM 3732 C C . LEU B 1 169 ? 19.422 15.227 23.141 1 92.06 169 LEU B C 1
ATOM 3734 O O . LEU B 1 169 ? 18.891 15.758 22.156 1 92.06 169 LEU B O 1
ATOM 3738 N N . GLU B 1 170 ? 20.469 15.617 23.656 1 92.69 170 GLU B N 1
ATOM 3739 C CA . GLU B 1 170 ? 21.188 16.781 23.141 1 92.69 170 GLU B CA 1
ATOM 3740 C C . GLU B 1 170 ? 21.688 16.547 21.719 1 92.69 170 GLU B C 1
ATOM 3742 O O . GLU B 1 170 ? 21.719 17.469 20.906 1 92.69 170 GLU B O 1
ATOM 3747 N N . ASP B 1 171 ? 22.062 15.352 21.484 1 93.38 171 ASP B N 1
ATOM 3748 C CA . ASP B 1 171 ? 22.484 15 20.125 1 93.38 171 ASP B CA 1
ATOM 3749 C C . ASP B 1 171 ? 21.328 15.133 19.141 1 93.38 171 ASP B C 1
ATOM 3751 O O . ASP B 1 171 ? 21.5 15.609 18.016 1 93.38 171 ASP B O 1
ATOM 3755 N N . ALA B 1 172 ? 20.219 14.68 19.578 1 92.38 172 ALA B N 1
ATOM 3756 C CA . ALA B 1 172 ? 19.016 14.781 18.75 1 92.38 172 ALA B CA 1
ATOM 3757 C C . ALA B 1 172 ? 18.625 16.234 18.531 1 92.38 172 ALA B C 1
ATOM 3759 O O . ALA B 1 172 ? 18.266 16.625 17.422 1 92.38 172 ALA B O 1
ATOM 3760 N N . TYR B 1 173 ? 18.75 16.953 19.562 1 90.75 173 TYR B N 1
ATOM 3761 C CA . TYR B 1 173 ? 18.469 18.375 19.5 1 90.75 173 TYR B CA 1
ATOM 3762 C C . TYR B 1 173 ? 19.391 19.062 18.484 1 90.75 173 TYR B C 1
ATOM 3764 O O . TYR B 1 173 ? 18.953 19.875 17.672 1 90.75 173 TYR B O 1
ATOM 3772 N N . ALA B 1 174 ? 20.641 18.734 18.531 1 90.5 174 ALA B N 1
ATOM 3773 C CA . ALA B 1 174 ? 21.625 19.328 17.625 1 90.5 174 ALA B CA 1
ATOM 3774 C C . ALA B 1 174 ? 21.312 18.984 16.172 1 90.5 174 ALA B C 1
ATOM 3776 O O . ALA B 1 174 ? 21.469 19.828 15.281 1 90.5 174 ALA B O 1
ATOM 3777 N N . ARG B 1 175 ? 20.906 17.797 16 1 89.44 175 ARG B N 1
ATOM 3778 C CA . ARG B 1 175 ? 20.5 17.391 14.664 1 89.44 175 ARG B CA 1
ATOM 3779 C C . ARG B 1 175 ? 19.312 18.203 14.172 1 89.44 175 ARG B C 1
ATOM 3781 O O . ARG B 1 175 ? 19.281 18.641 13.023 1 89.44 175 ARG B O 1
ATOM 3788 N N . MET B 1 176 ? 18.281 18.328 15.023 1 88.81 176 MET B N 1
ATOM 3789 C CA . MET B 1 176 ? 17.094 19.125 14.695 1 88.81 176 MET B CA 1
ATOM 3790 C C . MET B 1 176 ? 17.484 20.547 14.328 1 88.81 176 MET B C 1
ATOM 3792 O O . MET B 1 176 ? 17.031 21.062 13.305 1 88.81 176 MET B O 1
ATOM 3796 N N . LYS B 1 177 ? 18.328 21.125 15.062 1 87 177 LYS B N 1
ATOM 3797 C CA . LYS B 1 177 ? 18.766 22.5 14.836 1 87 177 LYS B CA 1
ATOM 3798 C C . LYS B 1 177 ? 19.594 22.609 13.547 1 87 177 LYS B C 1
ATOM 3800 O O . LYS B 1 177 ? 19.531 23.625 12.844 1 87 177 LYS B O 1
ATOM 3805 N N . GLY B 1 178 ? 20.375 21.594 13.297 1 84.5 178 GLY B N 1
ATOM 3806 C CA . GLY B 1 178 ? 21.172 21.562 12.086 1 84.5 178 GLY B CA 1
ATOM 3807 C C . GLY B 1 178 ? 20.359 21.453 10.82 1 84.5 178 GLY B C 1
ATOM 3808 O O . GLY B 1 178 ? 20.734 21.984 9.773 1 84.5 178 GLY B O 1
ATOM 3809 N N . GLU B 1 179 ? 19.219 20.781 10.875 1 80.44 179 GLU B N 1
ATOM 3810 C CA . GLU B 1 179 ? 18.375 20.562 9.703 1 80.44 179 GLU B CA 1
ATOM 3811 C C . GLU B 1 179 ? 17.562 21.812 9.367 1 80.44 179 GLU B C 1
ATOM 3813 O O . GLU B 1 179 ? 17.25 22.062 8.203 1 80.44 179 GLU B O 1
ATOM 3818 N N . ASN B 1 180 ? 17.172 22.609 10.352 1 78.69 180 ASN B N 1
ATOM 3819 C CA . ASN B 1 180 ? 16.438 23.859 10.148 1 78.69 180 ASN B CA 1
ATOM 3820 C C . ASN B 1 180 ? 17.016 24.984 10.992 1 78.69 180 ASN B C 1
ATOM 3822 O O . ASN B 1 180 ? 16.609 25.172 12.141 1 78.69 180 ASN B O 1
ATOM 3826 N N . PRO B 1 181 ? 17.781 25.781 10.375 1 78.69 181 PRO B N 1
ATOM 3827 C CA . PRO B 1 181 ? 18.469 26.844 11.133 1 78.69 181 PRO B CA 1
ATOM 3828 C C . PRO B 1 181 ? 17.531 27.984 11.539 1 78.69 181 PRO B C 1
ATOM 3830 O O . PRO B 1 181 ? 17.891 28.812 12.367 1 78.69 181 PRO B O 1
ATOM 3833 N N . TYR B 1 182 ? 16.328 28 11.07 1 79.94 182 TYR B N 1
ATOM 3834 C CA . TYR B 1 182 ? 15.391 29.078 11.391 1 79.94 182 TYR B CA 1
ATOM 3835 C C . TYR B 1 182 ? 14.695 28.812 12.719 1 79.94 182 TYR B C 1
ATOM 3837 O O . TYR B 1 182 ? 14.078 29.703 13.297 1 79.94 182 TYR B O 1
ATOM 3845 N N . LEU B 1 183 ? 14.852 27.625 13.18 1 84.62 183 LEU B N 1
ATOM 3846 C CA . LEU B 1 183 ? 14.195 27.297 14.438 1 84.62 183 LEU B CA 1
ATOM 3847 C C . LEU B 1 183 ? 14.898 27.953 15.617 1 84.62 183 LEU B C 1
ATOM 3849 O O . LEU B 1 183 ? 16.141 27.953 15.68 1 84.62 183 LEU B O 1
ATOM 3853 N N . THR B 1 184 ? 14.133 28.531 16.469 1 86.62 184 THR B N 1
ATOM 3854 C CA . THR B 1 184 ? 14.703 28.938 17.75 1 86.62 184 THR B CA 1
ATOM 3855 C C . THR B 1 184 ? 15.109 27.719 18.578 1 86.62 184 THR B C 1
ATOM 3857 O O . THR B 1 184 ? 14.68 26.594 18.281 1 86.62 184 THR B O 1
ATOM 3860 N N . ASP B 1 185 ? 15.914 27.984 19.594 1 89.62 185 ASP B N 1
ATOM 3861 C CA . ASP B 1 185 ? 16.312 26.891 20.484 1 89.62 185 ASP B CA 1
ATOM 3862 C C . ASP B 1 185 ? 15.102 26.266 21.156 1 89.62 185 ASP B C 1
ATOM 3864 O O . ASP B 1 185 ? 15.016 25.031 21.266 1 89.62 185 ASP B O 1
ATOM 3868 N N . ALA B 1 186 ? 14.219 27.125 21.547 1 89.56 186 ALA B N 1
ATOM 3869 C CA . ALA B 1 186 ? 13.016 26.641 22.219 1 89.56 186 ALA B CA 1
ATOM 3870 C C . ALA B 1 186 ? 12.164 25.797 21.266 1 89.56 186 ALA B C 1
ATOM 3872 O O . ALA B 1 186 ? 11.617 24.766 21.672 1 89.56 186 ALA B O 1
ATOM 3873 N N . GLN B 1 187 ? 12.062 26.188 20.062 1 88.69 187 GLN B N 1
ATOM 3874 C CA . GLN B 1 187 ? 11.297 25.438 19.062 1 88.69 187 GLN B CA 1
ATOM 3875 C C . GLN B 1 187 ? 11.945 24.094 18.766 1 88.69 187 GLN B C 1
ATOM 3877 O O . GLN B 1 187 ? 11.258 23.062 18.734 1 88.69 187 GLN B O 1
ATOM 3882 N N . ALA B 1 188 ? 13.188 24.141 18.578 1 91.12 188 ALA B N 1
ATOM 3883 C CA . ALA B 1 188 ? 13.922 22.922 18.266 1 91.12 188 ALA B CA 1
ATOM 3884 C C . ALA B 1 188 ? 13.812 21.906 19.406 1 91.12 188 ALA B C 1
ATOM 3886 O O . ALA B 1 188 ? 13.648 20.703 19.188 1 91.12 188 ALA B O 1
ATOM 3887 N N . ARG B 1 189 ? 13.906 22.453 20.562 1 91.38 189 ARG B N 1
ATOM 3888 C CA . ARG B 1 189 ? 13.797 21.578 21.734 1 91.38 189 ARG B CA 1
ATOM 3889 C C . ARG B 1 189 ? 12.398 20.969 21.844 1 91.38 189 ARG B C 1
ATOM 3891 O O . ARG B 1 189 ? 12.258 19.781 22.109 1 91.38 189 ARG B O 1
ATOM 3898 N N . HIS B 1 190 ? 11.406 21.797 21.641 1 92.5 190 HIS B N 1
ATOM 3899 C CA . HIS B 1 190 ? 10.023 21.328 21.703 1 92.5 190 HIS B CA 1
ATOM 3900 C C . HIS B 1 190 ? 9.773 20.234 20.656 1 92.5 190 HIS B C 1
ATOM 3902 O O . HIS B 1 190 ? 9.211 19.188 20.969 1 92.5 190 HIS B O 1
ATOM 3908 N N . LEU B 1 191 ? 10.188 20.469 19.453 1 92.81 191 LEU B N 1
ATOM 3909 C CA . LEU B 1 191 ? 9.992 19.531 18.359 1 92.81 191 LEU B CA 1
ATOM 3910 C C . LEU B 1 191 ? 10.742 18.219 18.625 1 92.81 191 LEU B C 1
ATOM 3912 O O . LEU B 1 191 ? 10.227 17.141 18.344 1 92.81 191 LEU B O 1
ATOM 3916 N N . THR B 1 192 ? 11.938 18.344 19.188 1 93.69 192 THR B N 1
ATOM 3917 C CA . THR B 1 192 ? 12.75 17.156 19.469 1 93.69 192 THR B CA 1
ATOM 3918 C C . THR B 1 192 ? 12.117 16.328 20.578 1 93.69 192 THR B C 1
ATOM 3920 O O . THR B 1 192 ? 11.961 15.109 20.438 1 93.69 192 THR B O 1
ATOM 3923 N N . LEU B 1 193 ? 11.688 17 21.625 1 92.38 193 LEU B N 1
ATOM 3924 C CA . LEU B 1 193 ? 11.141 16.328 22.797 1 92.38 193 LEU B CA 1
ATOM 3925 C C . LEU B 1 193 ? 9.891 15.531 22.422 1 92.38 193 LEU B C 1
ATOM 3927 O O . LEU B 1 193 ? 9.688 14.43 22.922 1 92.38 193 LEU B O 1
ATOM 3931 N N . HIS B 1 194 ? 9.102 16.078 21.578 1 94.19 194 HIS B N 1
ATOM 3932 C CA . HIS B 1 194 ? 7.844 15.422 21.219 1 94.19 194 HIS B CA 1
ATOM 3933 C C . HIS B 1 194 ? 8.023 14.484 20.031 1 94.19 194 HIS B C 1
ATOM 3935 O O . HIS B 1 194 ? 7.137 13.688 19.719 1 94.19 194 HIS B O 1
ATOM 3941 N N . GLY B 1 195 ? 9.141 14.555 19.391 1 95.38 195 GLY B N 1
ATOM 3942 C CA . GLY B 1 195 ? 9.359 13.789 18.172 1 95.38 195 GLY B CA 1
ATOM 3943 C C . GLY B 1 195 ? 10.344 12.648 18.359 1 95.38 195 GLY B C 1
ATOM 3944 O O . GLY B 1 195 ? 10.805 12.055 17.375 1 95.38 195 GLY B O 1
ATOM 3945 N N . ILE B 1 196 ? 10.727 12.359 19.641 1 94.38 196 ILE B N 1
ATOM 3946 C CA . ILE B 1 196 ? 11.773 11.367 19.828 1 94.38 196 ILE B CA 1
ATOM 3947 C C . ILE B 1 196 ? 11.281 10.289 20.797 1 94.38 196 ILE B C 1
ATOM 3949 O O . ILE B 1 196 ? 10.422 10.547 21.641 1 94.38 196 ILE B O 1
ATOM 3953 N N . ASN B 1 197 ? 11.75 9.078 20.547 1 92.56 197 ASN B N 1
ATOM 3954 C CA . ASN B 1 197 ? 11.586 7.969 21.484 1 92.56 197 ASN B CA 1
ATOM 3955 C C . ASN B 1 197 ? 12.898 7.629 22.188 1 92.56 197 ASN B C 1
ATOM 3957 O O . ASN B 1 197 ? 13.969 7.746 21.594 1 92.56 197 ASN B O 1
ATOM 3961 N N . ARG B 1 198 ? 12.75 7.219 23.391 1 92.56 198 ARG B N 1
ATOM 3962 C CA . ARG B 1 198 ? 13.891 6.613 24.078 1 92.56 198 ARG B CA 1
ATOM 3963 C C . ARG B 1 198 ? 13.891 5.102 23.906 1 92.56 198 ARG B C 1
ATOM 3965 O O . ARG B 1 198 ? 12.922 4.426 24.266 1 92.56 198 ARG B O 1
ATOM 3972 N N . ASN B 1 199 ? 15 4.648 23.406 1 92.25 199 ASN B N 1
ATOM 3973 C CA . ASN B 1 199 ? 15.125 3.221 23.141 1 92.25 199 ASN B CA 1
ATOM 3974 C C . ASN B 1 199 ? 15.445 2.439 24.406 1 92.25 199 ASN B C 1
ATOM 3976 O O . ASN B 1 199 ? 15.773 3.029 25.438 1 92.25 199 ASN B O 1
ATOM 3980 N N . GLU B 1 200 ? 15.344 1.128 24.312 1 91.94 200 GLU B N 1
ATOM 3981 C CA . GLU B 1 200 ? 15.586 0.25 25.453 1 91.94 200 GLU B CA 1
ATOM 3982 C C . GLU B 1 200 ? 17.016 0.398 25.984 1 91.94 200 GLU B C 1
ATOM 3984 O O . GLU B 1 200 ? 17.25 0.27 27.188 1 91.94 200 GLU B O 1
ATOM 3989 N N . ASP B 1 201 ? 17.906 0.669 25.141 1 92.81 201 ASP B N 1
ATOM 3990 C CA . ASP B 1 201 ? 19.312 0.767 25.547 1 92.81 201 ASP B CA 1
ATOM 3991 C C . ASP B 1 201 ? 19.656 2.184 26 1 92.81 201 ASP B C 1
ATOM 3993 O O . ASP B 1 201 ? 20.828 2.504 26.219 1 92.81 201 ASP B O 1
ATOM 3997 N N . GLY B 1 202 ? 18.625 3.066 26 1 91.56 202 GLY B N 1
ATOM 3998 C CA . GLY B 1 202 ? 18.812 4.418 26.5 1 91.56 202 GLY B CA 1
ATOM 3999 C C . GLY B 1 202 ? 19.062 5.434 25.406 1 91.56 202 GLY B C 1
ATOM 4000 O O . GLY B 1 202 ? 19 6.641 25.641 1 91.56 202 GLY B O 1
ATOM 4001 N N . THR B 1 203 ? 19.312 4.941 24.172 1 93.88 203 THR B N 1
ATOM 4002 C CA . THR B 1 203 ? 19.5 5.844 23.047 1 93.88 203 THR B CA 1
ATOM 4003 C C . THR B 1 203 ? 18.172 6.422 22.578 1 93.88 203 THR B C 1
ATOM 4005 O O . THR B 1 203 ? 17.125 6.113 23.156 1 93.88 203 THR B O 1
ATOM 4008 N N . PHE B 1 204 ? 18.281 7.363 21.594 1 94.25 204 PHE B N 1
ATOM 4009 C CA . PHE B 1 204 ? 17.078 8.031 21.125 1 94.25 204 PHE B CA 1
ATOM 4010 C C . PHE B 1 204 ? 16.922 7.859 19.609 1 94.25 204 PHE B C 1
ATOM 4012 O O . PHE B 1 204 ? 17.922 7.812 18.891 1 94.25 204 PHE B O 1
ATOM 4019 N N . SER B 1 205 ? 15.695 7.684 19.156 1 95.06 205 SER B N 1
ATOM 4020 C CA . SER B 1 205 ? 15.359 7.641 17.734 1 95.06 205 SER B CA 1
ATOM 4021 C C . SER B 1 205 ? 14.125 8.477 17.438 1 95.06 205 SER B C 1
ATOM 4023 O O . SER B 1 205 ? 13.258 8.656 18.297 1 95.06 205 SER B O 1
ATOM 4025 N N . TRP B 1 206 ? 14.094 9 16.297 1 94.56 206 TRP B N 1
ATOM 4026 C CA . TRP B 1 206 ? 12.945 9.805 15.883 1 94.56 206 TRP B CA 1
ATOM 4027 C C . TRP B 1 206 ? 11.68 8.953 15.82 1 94.56 206 TRP B C 1
ATOM 4029 O O . TRP B 1 206 ? 11.742 7.754 15.562 1 94.56 206 TRP B O 1
ATOM 4039 N N . LYS B 1 207 ? 10.523 9.625 15.969 1 95.75 207 LYS B N 1
ATOM 4040 C CA . LYS B 1 207 ? 9.219 8.984 15.969 1 95.75 207 LYS B CA 1
ATOM 4041 C C . LYS B 1 207 ? 8.648 8.898 14.555 1 95.75 207 LYS B C 1
ATOM 4043 O O . LYS B 1 207 ? 7.48 9.219 14.328 1 95.75 207 LYS B O 1
ATOM 4048 N N . PHE B 1 208 ? 9.414 8.586 13.617 1 95.44 208 PHE B N 1
ATOM 4049 C CA . PHE B 1 208 ? 8.914 8.211 12.305 1 95.44 208 PHE B CA 1
ATOM 4050 C C . PHE B 1 208 ? 9.648 6.98 11.773 1 95.44 208 PHE B C 1
ATOM 4052 O O . PHE B 1 208 ? 10.789 6.727 12.148 1 95.44 208 PHE B O 1
ATOM 4059 N N . ASP B 1 209 ? 8.961 6.223 10.969 1 94.81 209 ASP B N 1
ATOM 4060 C CA . ASP B 1 209 ? 9.5 4.996 10.391 1 94.81 209 ASP B CA 1
ATOM 4061 C C . ASP B 1 209 ? 10.656 5.297 9.445 1 94.81 209 ASP B C 1
ATOM 4063 O O . ASP B 1 209 ? 10.5 6.055 8.484 1 94.81 209 ASP B O 1
ATOM 4067 N N . PRO B 1 210 ? 11.844 4.738 9.656 1 92.06 210 PRO B N 1
ATOM 4068 C CA . PRO B 1 210 ? 12.992 4.973 8.781 1 92.06 210 PRO B CA 1
ATOM 4069 C C . PRO B 1 210 ? 12.703 4.609 7.324 1 92.06 210 PRO B C 1
ATOM 4071 O O . PRO B 1 210 ? 13.375 5.105 6.414 1 92.06 210 PRO B O 1
ATOM 4074 N N . HIS B 1 211 ? 11.703 3.766 7.059 1 91.81 211 HIS B N 1
ATOM 4075 C CA . HIS B 1 211 ? 11.352 3.406 5.691 1 91.81 211 HIS B CA 1
ATOM 4076 C C . HIS B 1 211 ? 10.773 4.598 4.938 1 91.81 211 HIS B C 1
ATOM 4078 O O . HIS B 1 211 ? 10.719 4.59 3.705 1 91.81 211 HIS B O 1
ATOM 4084 N N . LEU B 1 212 ? 10.375 5.59 5.672 1 92.75 212 LEU B N 1
ATOM 4085 C CA . LEU B 1 212 ? 9.875 6.812 5.055 1 92.75 212 LEU B CA 1
ATOM 4086 C C . LEU B 1 212 ? 11.008 7.574 4.371 1 92.75 212 LEU B C 1
ATOM 4088 O O . LEU B 1 212 ? 10.75 8.5 3.59 1 92.75 212 LEU B O 1
ATOM 4092 N N . ASN B 1 213 ? 12.219 7.145 4.621 1 87.25 213 ASN B N 1
ATOM 4093 C CA . ASN B 1 213 ? 13.375 7.797 4.027 1 87.25 213 ASN B CA 1
ATOM 4094 C C . ASN B 1 213 ? 13.609 7.328 2.594 1 87.25 213 ASN B C 1
ATOM 4096 O O . ASN B 1 213 ? 14.383 7.941 1.852 1 87.25 213 ASN B O 1
ATOM 4100 N N . VAL B 1 214 ? 13.023 6.195 2.248 1 84.5 214 VAL B N 1
ATOM 4101 C CA . VAL B 1 214 ? 13.188 5.699 0.884 1 84.5 214 VAL B CA 1
ATOM 4102 C C . VAL B 1 214 ? 12.195 6.41 -0.04 1 84.5 214 VAL B C 1
ATOM 4104 O O . VAL B 1 214 ? 11.008 6.496 0.264 1 84.5 214 VAL B O 1
ATOM 4107 N N . ASP B 1 215 ? 12.719 7.32 -0.852 1 66.12 215 ASP B N 1
ATOM 4108 C CA . ASP B 1 215 ? 11.953 8.172 -1.756 1 66.12 215 ASP B CA 1
ATOM 4109 C C . ASP B 1 215 ? 10.695 7.453 -2.25 1 66.12 215 ASP B C 1
ATOM 4111 O O . ASP B 1 215 ? 10.719 6.242 -2.49 1 66.12 215 ASP B O 1
ATOM 4115 N N . GLY B 1 216 ? 9.625 8.062 -2.248 1 72.12 216 GLY B N 1
ATOM 4116 C CA . GLY B 1 216 ? 8.258 7.652 -2.521 1 72.12 216 GLY B CA 1
ATOM 4117 C C . GLY B 1 216 ? 8.141 6.703 -3.697 1 72.12 216 GLY B C 1
ATOM 4118 O O . GLY B 1 216 ? 8.703 6.953 -4.766 1 72.12 216 GLY B O 1
ATOM 4119 N N . ALA B 1 217 ? 7.551 5.551 -3.467 1 79.88 217 ALA B N 1
ATOM 4120 C CA . ALA B 1 217 ? 7.211 4.539 -4.465 1 79.88 217 ALA B CA 1
ATOM 4121 C C . ALA B 1 217 ? 6.641 5.184 -5.727 1 79.88 217 ALA B C 1
ATOM 4123 O O . ALA B 1 217 ? 5.871 6.141 -5.648 1 79.88 217 ALA B O 1
ATOM 4124 N N . PRO B 1 218 ? 7.172 4.738 -6.875 1 87.88 218 PRO B N 1
ATOM 4125 C CA . PRO B 1 218 ? 6.652 5.293 -8.125 1 87.88 218 PRO B CA 1
ATOM 4126 C C . PRO B 1 218 ? 5.223 4.84 -8.422 1 87.88 218 PRO B C 1
ATOM 4128 O O . PRO B 1 218 ? 4.871 4.602 -9.578 1 87.88 218 PRO B O 1
ATOM 4131 N N . TYR B 1 219 ? 4.516 4.566 -7.328 1 87.38 219 TYR B N 1
ATOM 4132 C CA . TYR B 1 219 ? 3.172 4.016 -7.461 1 87.38 219 TYR B CA 1
ATOM 4133 C C . TYR B 1 219 ? 2.125 4.992 -6.941 1 87.38 219 TYR B C 1
ATOM 4135 O O . TYR B 1 219 ? 1.492 4.746 -5.914 1 87.38 219 TYR B O 1
ATOM 4143 N N . ASP B 1 220 ? 1.99 6.102 -7.469 1 90.75 220 ASP B N 1
ATOM 4144 C CA . ASP B 1 220 ? 0.951 7.039 -7.059 1 90.75 220 ASP B CA 1
ATOM 4145 C C . ASP B 1 220 ? -0.096 7.215 -8.156 1 90.75 220 ASP B C 1
ATOM 4147 O O . ASP B 1 220 ? 0.044 6.66 -9.25 1 90.75 220 ASP B O 1
ATOM 4151 N N . ILE B 1 221 ? -1.188 7.906 -7.773 1 93.88 221 ILE B N 1
ATOM 4152 C CA . ILE B 1 221 ? -2.201 8.203 -8.781 1 93.88 221 ILE B CA 1
ATOM 4153 C C . ILE B 1 221 ? -1.593 9.055 -9.891 1 93.88 221 ILE B C 1
ATOM 4155 O O . ILE B 1 221 ? -0.564 9.703 -9.688 1 93.88 221 ILE B O 1
ATOM 4159 N N . SER B 1 222 ? -2.168 9.016 -11.047 1 91.69 222 SER B N 1
ATOM 4160 C CA . SER B 1 222 ? -1.635 9.75 -12.188 1 91.69 222 SER B CA 1
ATOM 4161 C C . SER B 1 222 ? -1.798 11.258 -12 1 91.69 222 SER B C 1
ATOM 4163 O O . SER B 1 222 ? -2.611 11.703 -11.188 1 91.69 222 SER B O 1
ATOM 4165 N N . THR B 1 223 ? -1.045 12 -12.75 1 92.06 223 THR B N 1
ATOM 4166 C CA . THR B 1 223 ? -1.153 13.453 -12.75 1 92.06 223 THR B CA 1
ATOM 4167 C C . THR B 1 223 ? -2.572 13.891 -13.102 1 92.06 223 THR B C 1
ATOM 4169 O O . THR B 1 223 ? -3.117 14.805 -12.484 1 92.06 223 THR B O 1
ATOM 4172 N N . ASP B 1 224 ? -3.174 13.203 -14.031 1 92.62 224 ASP B N 1
ATOM 4173 C CA . ASP B 1 224 ? -4.535 13.531 -14.453 1 92.62 224 ASP B CA 1
ATOM 4174 C C . ASP B 1 224 ? -5.527 13.297 -13.312 1 92.62 224 ASP B C 1
ATOM 4176 O O . ASP B 1 224 ? -6.434 14.102 -13.102 1 92.62 224 ASP B O 1
ATOM 4180 N N . GLN B 1 225 ? -5.363 12.203 -12.664 1 94.81 225 GLN B N 1
ATOM 4181 C CA . GLN B 1 225 ? -6.238 11.891 -11.539 1 94.81 225 GLN B CA 1
ATOM 4182 C C . GLN B 1 225 ? -6.07 12.906 -10.414 1 94.81 225 GLN B C 1
ATOM 4184 O O . GLN B 1 225 ? -7.055 13.336 -9.805 1 94.81 225 GLN B O 1
ATOM 4189 N N . ARG B 1 226 ? -4.848 13.297 -10.109 1 95.81 226 ARG B N 1
ATOM 4190 C CA . ARG B 1 226 ? -4.566 14.32 -9.109 1 95.81 226 ARG B CA 1
ATOM 4191 C C . ARG B 1 226 ? -5.227 15.641 -9.469 1 95.81 226 ARG B C 1
ATOM 4193 O O . ARG B 1 226 ? -5.883 16.266 -8.633 1 95.81 226 ARG B O 1
ATOM 4200 N N . ASN B 1 227 ? -5.055 16.031 -10.734 1 96.06 227 ASN B N 1
ATOM 4201 C CA . ASN B 1 227 ? -5.656 17.281 -11.211 1 96.06 227 ASN B CA 1
ATOM 4202 C C . ASN B 1 227 ? -7.18 17.234 -11.133 1 96.06 227 ASN B C 1
ATOM 4204 O O . ASN B 1 227 ? -7.82 18.234 -10.805 1 96.06 227 ASN B O 1
ATOM 4208 N N . GLU B 1 228 ? -7.695 16.062 -11.461 1 96.31 228 GLU B N 1
ATOM 4209 C CA . GLU B 1 228 ? -9.141 15.883 -11.352 1 96.31 228 GLU B CA 1
ATOM 4210 C C . GLU B 1 228 ? -9.609 16.094 -9.914 1 96.31 228 GLU B C 1
ATOM 4212 O O . GLU B 1 228 ? -10.625 16.75 -9.68 1 96.31 228 GLU B O 1
ATOM 4217 N N . LEU B 1 229 ? -8.875 15.562 -8.977 1 97.81 229 LEU B N 1
ATOM 4218 C CA . LEU B 1 229 ? -9.227 15.734 -7.57 1 97.81 229 LEU B CA 1
ATOM 4219 C C . LEU B 1 229 ? -9.117 17.203 -7.164 1 97.81 229 LEU B C 1
ATOM 4221 O O . LEU B 1 229 ? -10.008 17.734 -6.484 1 97.81 229 LEU B O 1
ATOM 4225 N N . TRP B 1 230 ? -8.07 17.875 -7.559 1 98.12 230 TRP B N 1
ATOM 4226 C CA . TRP B 1 230 ? -7.906 19.297 -7.238 1 98.12 230 TRP B CA 1
ATOM 4227 C C . TRP B 1 230 ? -9.047 20.125 -7.816 1 98.12 230 TRP B C 1
ATOM 4229 O O . TRP B 1 230 ? -9.586 21 -7.145 1 98.12 230 TRP B O 1
ATOM 4239 N N . GLY B 1 231 ? -9.453 19.781 -9.008 1 98 231 GLY B N 1
ATOM 4240 C CA . GLY B 1 231 ? -10.539 20.484 -9.68 1 98 231 GLY B CA 1
ATOM 4241 C C . GLY B 1 231 ? -11.891 20.25 -9.031 1 98 231 GLY B C 1
ATOM 4242 O O . GLY B 1 231 ? -12.82 21.047 -9.219 1 98 231 GLY B O 1
ATOM 4243 N N . ALA B 1 232 ? -12.008 19.203 -8.273 1 98 232 ALA B N 1
ATOM 4244 C CA . ALA B 1 232 ? -13.273 18.828 -7.633 1 98 232 ALA B CA 1
ATOM 4245 C C . ALA B 1 232 ? -13.445 19.562 -6.305 1 98 232 ALA B C 1
ATOM 4247 O O . ALA B 1 232 ? -14.539 19.562 -5.73 1 98 232 ALA B O 1
ATOM 4248 N N . ILE B 1 233 ? -12.375 20.203 -5.809 1 98.44 233 ILE B N 1
ATOM 4249 C CA . ILE B 1 233 ? -12.453 20.969 -4.566 1 98.44 233 ILE B CA 1
ATOM 4250 C C . ILE B 1 233 ? -13.344 22.188 -4.773 1 98.44 233 ILE B C 1
ATOM 4252 O O . ILE B 1 233 ? -13.109 22.984 -5.695 1 98.44 233 ILE B O 1
ATOM 4256 N N . THR B 1 234 ? -14.336 22.359 -3.854 1 98.25 234 THR B N 1
ATOM 4257 C CA . THR B 1 234 ? -15.281 23.453 -4.055 1 98.25 234 THR B CA 1
ATOM 4258 C C . THR B 1 234 ? -15.117 24.516 -2.982 1 98.25 234 THR B C 1
ATOM 4260 O O . THR B 1 234 ? -15.625 25.641 -3.129 1 98.25 234 THR B O 1
ATOM 4263 N N . CYS B 1 235 ? -14.5 24.219 -1.884 1 98.38 235 CYS B N 1
ATOM 4264 C CA . CYS B 1 235 ? -14.359 25.172 -0.787 1 98.38 235 CYS B CA 1
ATOM 4265 C C . CYS B 1 235 ? -13.266 26.188 -1.085 1 98.38 235 CYS B C 1
ATOM 4267 O O . CYS B 1 235 ? -12.414 25.969 -1.943 1 98.38 235 CYS B O 1
ATOM 4269 N N . PRO B 1 236 ? -13.328 27.375 -0.385 1 98.69 236 PRO B N 1
ATOM 4270 C CA . PRO B 1 236 ? -12.188 28.297 -0.481 1 98.69 236 PRO B CA 1
ATOM 4271 C C . PRO B 1 236 ? -10.859 27.625 -0.141 1 98.69 236 PRO B C 1
ATOM 4273 O O . PRO B 1 236 ? -10.766 26.906 0.863 1 98.69 236 PRO B O 1
ATOM 4276 N N . THR B 1 237 ? -9.867 27.75 -1.04 1 98.81 237 THR B N 1
ATOM 4277 C CA . THR B 1 237 ? -8.57 27.094 -0.924 1 98.81 237 THR B CA 1
ATOM 4278 C C . THR B 1 237 ? -7.445 28.125 -0.888 1 98.81 237 THR B C 1
ATOM 4280 O O . THR B 1 237 ? -7.398 29.031 -1.721 1 98.81 237 THR B O 1
ATOM 4283 N N . LEU B 1 238 ? -6.637 28.062 0.125 1 98.88 238 LEU B N 1
ATOM 4284 C CA . LEU B 1 238 ? -5.453 28.906 0.252 1 98.88 238 LEU B CA 1
ATOM 4285 C C . LEU B 1 238 ? -4.18 28.078 0.106 1 98.88 238 LEU B C 1
ATOM 4287 O O . LEU B 1 238 ? -3.961 27.125 0.859 1 98.88 238 LEU B O 1
ATOM 4291 N N . LEU B 1 239 ? -3.357 28.375 -0.905 1 98.69 239 LEU B N 1
ATOM 4292 C CA . LEU B 1 239 ? -2.061 27.734 -1.139 1 98.69 239 LEU B CA 1
ATOM 4293 C C . LEU B 1 239 ? -0.926 28.656 -0.678 1 98.69 239 LEU B C 1
ATOM 4295 O O . LEU B 1 239 ? -0.79 29.781 -1.163 1 98.69 239 LEU B O 1
ATOM 4299 N N . LEU B 1 240 ? -0.141 28.156 0.279 1 98.69 240 LEU B N 1
ATOM 4300 C CA . LEU B 1 240 ? 0.973 28.938 0.812 1 98.69 240 LEU B CA 1
ATOM 4301 C C . LEU B 1 240 ? 2.309 28.312 0.398 1 98.69 240 LEU B C 1
ATOM 4303 O O . LEU B 1 240 ? 2.473 27.094 0.427 1 98.69 240 LEU B O 1
ATOM 4307 N N . ASN B 1 241 ? 3.201 29.125 -0.017 1 97.44 241 ASN B N 1
ATOM 4308 C CA . ASN B 1 241 ? 4.535 28.656 -0.377 1 97.44 241 ASN B CA 1
ATOM 4309 C C . ASN B 1 241 ? 5.617 29.641 0.071 1 97.44 241 ASN B C 1
ATOM 4311 O O . ASN B 1 241 ? 5.371 30.844 0.162 1 97.44 241 ASN B O 1
ATOM 4315 N N . GLY B 1 242 ? 6.742 29.094 0.427 1 95.88 242 GLY B N 1
ATOM 4316 C CA . GLY B 1 242 ? 7.902 29.922 0.729 1 95.88 242 GLY B CA 1
ATOM 4317 C C . GLY B 1 242 ? 8.695 30.312 -0.503 1 95.88 242 GLY B C 1
ATOM 4318 O O . GLY B 1 242 ? 8.898 29.484 -1.403 1 95.88 242 GLY B O 1
ATOM 4319 N N . ALA B 1 243 ? 9.18 31.5 -0.499 1 95.25 243 ALA B N 1
ATOM 4320 C CA . ALA B 1 243 ? 9.93 32 -1.649 1 95.25 243 ALA B CA 1
ATOM 4321 C C . ALA B 1 243 ? 11.234 31.234 -1.833 1 95.25 243 ALA B C 1
ATOM 4323 O O . ALA B 1 243 ? 11.727 31.109 -2.953 1 95.25 243 ALA B O 1
ATOM 4324 N N . ASP B 1 244 ? 11.711 30.688 -0.79 1 91.12 244 ASP B N 1
ATOM 4325 C CA . ASP B 1 244 ? 13 30 -0.828 1 91.12 244 ASP B CA 1
ATOM 4326 C C . ASP B 1 244 ? 12.805 28.484 -0.86 1 91.12 244 ASP B C 1
ATOM 4328 O O . ASP B 1 244 ? 13.742 27.734 -0.626 1 91.12 244 ASP B O 1
ATOM 4332 N N . SER B 1 245 ? 11.594 28.094 -1.1 1 91.88 245 SER B N 1
ATOM 4333 C CA . SER B 1 245 ? 11.289 26.656 -1.058 1 91.88 245 SER B CA 1
ATOM 4334 C C . SER B 1 245 ? 11.633 25.984 -2.381 1 91.88 245 SER B C 1
ATOM 4336 O O . SER B 1 245 ? 11.477 26.578 -3.447 1 91.88 245 SER B O 1
ATOM 4338 N N . TRP B 1 246 ? 11.969 24.719 -2.303 1 87.44 246 TRP B N 1
ATOM 4339 C CA . TRP B 1 246 ? 12.234 23.891 -3.479 1 87.44 246 TRP B CA 1
ATOM 4340 C C . TRP B 1 246 ? 10.945 23.562 -4.223 1 87.44 246 TRP B C 1
ATOM 4342 O O . TRP B 1 246 ? 10.977 23.203 -5.398 1 87.44 246 TRP B O 1
ATOM 4352 N N . ALA B 1 247 ? 9.758 23.578 -3.584 1 88.5 247 ALA B N 1
ATOM 4353 C CA . ALA B 1 247 ? 8.477 23.203 -4.184 1 88.5 247 ALA B CA 1
ATOM 4354 C C . ALA B 1 247 ? 8.023 24.25 -5.207 1 88.5 247 ALA B C 1
ATOM 4356 O O . ALA B 1 247 ? 7.262 23.938 -6.125 1 88.5 247 ALA B O 1
ATOM 4357 N N . GLY B 1 248 ? 8.469 25.469 -5.051 1 88.25 248 GLY B N 1
ATOM 4358 C CA . GLY B 1 248 ? 8.172 26.531 -6.008 1 88.25 248 GLY B CA 1
ATOM 4359 C C . GLY B 1 248 ? 6.82 27.172 -5.785 1 88.25 248 GLY B C 1
ATOM 4360 O O . GLY B 1 248 ? 6.109 26.828 -4.84 1 88.25 248 GLY B O 1
ATOM 4361 N N . ASN B 1 249 ? 6.477 28.156 -6.598 1 95.75 249 ASN B N 1
ATOM 4362 C CA . ASN B 1 249 ? 5.23 28.922 -6.527 1 95.75 249 ASN B CA 1
ATOM 4363 C C . ASN B 1 249 ? 4.168 28.328 -7.449 1 95.75 249 ASN B C 1
ATOM 4365 O O . ASN B 1 249 ? 4.363 28.25 -8.664 1 95.75 249 ASN B O 1
ATOM 4369 N N . PRO B 1 250 ? 3.004 27.984 -6.859 1 96.56 250 PRO B N 1
ATOM 4370 C CA . PRO B 1 250 ? 1.973 27.297 -7.637 1 96.56 250 PRO B CA 1
ATOM 4371 C C . PRO B 1 250 ? 1.447 28.141 -8.797 1 96.56 250 PRO B C 1
ATOM 4373 O O . PRO B 1 250 ? 0.973 27.594 -9.797 1 96.56 250 PRO B O 1
ATOM 4376 N N . ASP B 1 251 ? 1.485 29.469 -8.688 1 96.25 251 ASP B N 1
ATOM 4377 C CA . ASP B 1 251 ? 1.084 30.312 -9.805 1 96.25 251 ASP B CA 1
ATOM 4378 C C . ASP B 1 251 ? 2.102 30.25 -10.945 1 96.25 251 ASP B C 1
ATOM 4380 O O . ASP B 1 251 ? 1.729 30.094 -12.109 1 96.25 251 ASP B O 1
ATOM 4384 N N . ARG B 1 252 ? 3.312 30.312 -10.594 1 95.56 252 ARG B N 1
ATOM 4385 C CA . ARG B 1 252 ? 4.387 30.375 -11.578 1 95.56 252 ARG B CA 1
ATOM 4386 C C . ARG B 1 252 ? 4.602 29.031 -12.25 1 95.56 252 ARG B C 1
ATOM 4388 O O . ARG B 1 252 ? 4.941 28.969 -13.43 1 95.56 252 ARG B O 1
ATOM 4395 N N . ASN B 1 253 ? 4.41 27.969 -11.555 1 93.75 253 ASN B N 1
ATOM 4396 C CA . ASN B 1 253 ? 4.695 26.672 -12.164 1 93.75 253 ASN B CA 1
ATOM 4397 C C . ASN B 1 253 ? 3.439 26.047 -12.773 1 93.75 253 ASN B C 1
ATOM 4399 O O . ASN B 1 253 ? 3.48 24.922 -13.281 1 93.75 253 ASN B O 1
ATOM 4403 N N . GLY B 1 254 ? 2.305 26.719 -12.594 1 94.44 254 GLY B N 1
ATOM 4404 C CA . GLY B 1 254 ? 1.104 26.344 -13.328 1 94.44 254 GLY B CA 1
ATOM 4405 C C . GLY B 1 254 ? 0.216 25.391 -12.555 1 94.44 254 GLY B C 1
ATOM 4406 O O . GLY B 1 254 ? -0.847 24.984 -13.039 1 94.44 254 GLY B O 1
ATOM 4407 N N . MET B 1 255 ? 0.556 25.031 -11.312 1 96.44 255 MET B N 1
ATOM 4408 C CA . MET B 1 255 ? -0.207 24.031 -10.578 1 96.44 255 MET B CA 1
ATOM 4409 C C . MET B 1 255 ? -1.492 24.625 -10.016 1 96.44 255 MET B C 1
ATOM 4411 O O . MET B 1 255 ? -2.502 23.922 -9.891 1 96.44 255 MET B O 1
ATOM 4415 N N . ALA B 1 256 ? -1.521 25.922 -9.742 1 97.38 256 ALA B N 1
ATOM 4416 C CA . ALA B 1 256 ? -2.682 26.594 -9.156 1 97.38 256 ALA B CA 1
ATOM 4417 C C . ALA B 1 256 ? -3.865 26.578 -10.117 1 97.38 256 ALA B C 1
ATOM 4419 O O . ALA B 1 256 ? -5.02 26.641 -9.688 1 97.38 256 ALA B O 1
ATOM 4420 N N . GLN B 1 257 ? -3.646 26.438 -11.406 1 96.88 257 GLN B N 1
ATOM 4421 C CA . GLN B 1 257 ? -4.691 26.531 -12.422 1 96.88 257 GLN B CA 1
ATOM 4422 C C . GLN B 1 257 ? -5.645 25.344 -12.336 1 96.88 257 GLN B C 1
ATOM 4424 O O . GLN B 1 257 ? -6.738 25.375 -12.898 1 96.88 257 GLN B O 1
ATOM 4429 N N . HIS B 1 258 ? -5.227 24.297 -11.688 1 97.12 258 HIS B N 1
ATOM 4430 C CA . HIS B 1 258 ? -6.035 23.094 -11.625 1 97.12 258 HIS B CA 1
ATOM 4431 C C . HIS B 1 258 ? -7.082 23.188 -10.516 1 97.12 258 HIS B C 1
ATOM 4433 O O . HIS B 1 258 ? -7.906 22.281 -10.359 1 97.12 258 HIS B O 1
ATOM 4439 N N . PHE B 1 259 ? -7.074 24.312 -9.742 1 98.31 259 PHE B N 1
ATOM 4440 C CA . PHE B 1 259 ? -8.047 24.531 -8.68 1 98.31 259 PHE B CA 1
ATOM 4441 C C . PHE B 1 259 ? -9.133 25.5 -9.133 1 98.31 259 PHE B C 1
ATOM 4443 O O . PHE B 1 259 ? -8.875 26.391 -9.953 1 98.31 259 PHE B O 1
ATOM 4450 N N . ARG B 1 260 ? -10.336 25.375 -8.5 1 96.06 260 ARG B N 1
ATOM 4451 C CA . ARG B 1 260 ? -11.469 26.234 -8.828 1 96.06 260 ARG B CA 1
ATOM 4452 C C . ARG B 1 260 ? -11.367 27.578 -8.125 1 96.06 260 ARG B C 1
ATOM 4454 O O . ARG B 1 260 ? -11.703 28.609 -8.703 1 96.06 260 ARG B O 1
ATOM 4461 N N . ASN B 1 261 ? -10.984 27.5 -6.883 1 92.5 261 ASN B N 1
ATOM 4462 C CA . ASN B 1 261 ? -11.047 28.656 -5.992 1 92.5 261 ASN B CA 1
ATOM 4463 C C . ASN B 1 261 ? -9.812 28.75 -5.105 1 92.5 261 ASN B C 1
ATOM 4465 O O . ASN B 1 261 ? -9.93 28.844 -3.881 1 92.5 261 ASN B O 1
ATOM 4469 N N . ALA B 1 262 ? -8.633 28.781 -5.762 1 97.75 262 ALA B N 1
ATOM 4470 C CA . ALA B 1 262 ? -7.438 28.797 -4.926 1 97.75 262 ALA B CA 1
ATOM 4471 C C . ALA B 1 262 ? -6.75 30.156 -4.953 1 97.75 262 ALA B C 1
ATOM 4473 O O . ALA B 1 262 ? -6.648 30.781 -6.008 1 97.75 262 ALA B O 1
ATOM 4474 N N . GLN B 1 263 ? -6.426 30.641 -3.807 1 98.06 263 GLN B N 1
ATOM 4475 C CA . GLN B 1 263 ? -5.555 31.797 -3.637 1 98.06 263 GLN B CA 1
ATOM 4476 C C . GLN B 1 263 ? -4.137 31.375 -3.266 1 98.06 263 GLN B C 1
ATOM 4478 O O . GLN B 1 263 ? -3.951 30.469 -2.453 1 98.06 263 GLN B O 1
ATOM 4483 N N . VAL B 1 264 ? -3.184 32.031 -3.939 1 98.44 264 VAL B N 1
ATOM 4484 C CA . VAL B 1 264 ? -1.788 31.719 -3.66 1 98.44 264 VAL B CA 1
ATOM 4485 C C . VAL B 1 264 ? -1.133 32.875 -2.91 1 98.44 264 VAL B C 1
ATOM 4487 O O . VAL B 1 264 ? -1.271 34.031 -3.303 1 98.44 264 VAL B O 1
ATOM 4490 N N . VAL B 1 265 ? -0.493 32.594 -1.804 1 98.5 265 VAL B N 1
ATOM 4491 C CA . VAL B 1 265 ? 0.275 33.562 -1.054 1 98.5 265 VAL B CA 1
ATOM 4492 C C . VAL B 1 265 ? 1.709 33.062 -0.868 1 98.5 265 VAL B C 1
ATOM 4494 O O . VAL B 1 265 ? 1.933 31.984 -0.344 1 98.5 265 VAL B O 1
ATOM 4497 N N . GLU B 1 266 ? 2.67 33.844 -1.293 1 98.06 266 GLU B N 1
ATOM 4498 C CA . GLU B 1 266 ? 4.086 33.5 -1.141 1 98.06 266 GLU B CA 1
ATOM 4499 C C . GLU B 1 266 ? 4.688 34.219 0.072 1 98.06 266 GLU B C 1
ATOM 4501 O O . GLU B 1 266 ? 4.434 35.406 0.293 1 98.06 266 GLU B O 1
ATOM 4506 N N . PHE B 1 267 ? 5.379 33.531 0.893 1 97.5 267 PHE B N 1
ATOM 4507 C CA . PHE B 1 267 ? 6.074 34.062 2.059 1 97.5 267 PHE B CA 1
ATOM 4508 C C . PHE B 1 267 ? 7.535 34.344 1.736 1 97.5 267 PHE B C 1
ATOM 4510 O O . PHE B 1 267 ? 8.32 33.406 1.511 1 97.5 267 PHE B O 1
ATOM 4517 N N . GLU B 1 268 ? 7.898 35.594 1.752 1 95.19 268 GLU B N 1
ATOM 4518 C CA . GLU B 1 268 ? 9.305 35.969 1.595 1 95.19 268 GLU B CA 1
ATOM 4519 C C . GLU B 1 268 ? 10.125 35.5 2.799 1 95.19 268 GLU B C 1
ATOM 4521 O O . GLU B 1 268 ? 9.594 35.375 3.902 1 95.19 268 GLU B O 1
ATOM 4526 N N . ASN B 1 269 ? 11.383 35.25 2.594 1 92.19 269 ASN B N 1
ATOM 4527 C CA . ASN B 1 269 ? 12.305 34.844 3.646 1 92.19 269 ASN B CA 1
ATOM 4528 C C . ASN B 1 269 ? 11.812 33.594 4.367 1 92.19 269 ASN B C 1
ATOM 4530 O O . ASN B 1 269 ? 11.797 33.531 5.598 1 92.19 269 ASN B O 1
ATOM 4534 N N . ALA B 1 270 ? 11.25 32.719 3.629 1 93.19 270 ALA B N 1
ATOM 4535 C CA . ALA B 1 270 ? 10.75 31.469 4.176 1 93.19 270 ALA B CA 1
ATOM 4536 C C . ALA B 1 270 ? 11 30.312 3.209 1 93.19 270 ALA B C 1
ATOM 4538 O O . ALA B 1 270 ? 10.938 30.5 1.99 1 93.19 270 ALA B O 1
ATOM 4539 N N . GLY B 1 271 ? 11.266 29.188 3.719 1 91.62 271 GLY B N 1
ATOM 4540 C CA . GLY B 1 271 ? 11.438 27.984 2.936 1 91.62 271 GLY B CA 1
ATOM 4541 C C . GLY B 1 271 ? 10.25 27.047 3.012 1 91.62 271 GLY B C 1
ATOM 4542 O O . GLY B 1 271 ? 9.102 27.5 3.027 1 91.62 271 GLY B O 1
ATOM 4543 N N . HIS B 1 272 ? 10.57 25.734 3.008 1 92.31 272 HIS B N 1
ATOM 4544 C CA . HIS B 1 272 ? 9.539 24.703 2.961 1 92.31 272 HIS B CA 1
ATOM 4545 C C . HIS B 1 272 ? 8.695 24.703 4.23 1 92.31 272 HIS B C 1
ATOM 4547 O O . HIS B 1 272 ? 7.539 24.266 4.215 1 92.31 272 HIS B O 1
ATOM 4553 N N . TRP B 1 273 ? 9.203 25.234 5.355 1 92.75 273 TRP B N 1
ATOM 4554 C CA . TRP B 1 273 ? 8.508 25.312 6.641 1 92.75 273 TRP B CA 1
ATOM 4555 C C . TRP B 1 273 ? 8.109 26.734 6.957 1 92.75 273 TRP B C 1
ATOM 4557 O O . TRP B 1 273 ? 8.375 27.234 8.055 1 92.75 273 TRP B O 1
ATOM 4567 N N . LEU B 1 274 ? 7.406 27.281 6.047 1 94.25 274 LEU B N 1
ATOM 4568 C CA . LEU B 1 274 ? 7.133 28.719 6.117 1 94.25 274 LEU B CA 1
ATOM 4569 C C . LEU B 1 274 ? 6.324 29.062 7.367 1 94.25 274 LEU B C 1
ATOM 4571 O O . LEU B 1 274 ? 6.449 30.156 7.91 1 94.25 274 LEU B O 1
ATOM 4575 N N . HIS B 1 275 ? 5.484 28.125 7.926 1 93.81 275 HIS B N 1
ATOM 4576 C CA . HIS B 1 275 ? 4.641 28.391 9.078 1 93.81 275 HIS B CA 1
ATOM 4577 C C . HIS B 1 275 ? 5.465 28.469 10.359 1 93.81 275 HIS B C 1
ATOM 4579 O O . HIS B 1 275 ? 4.988 28.969 11.383 1 93.81 275 HIS B O 1
ATOM 4585 N N . HIS B 1 276 ? 6.668 27.906 10.297 1 90.31 276 HIS B N 1
ATOM 4586 C CA . HIS B 1 276 ? 7.613 28.094 11.391 1 90.31 276 HIS B CA 1
ATOM 4587 C C . HIS B 1 276 ? 8.523 29.281 11.133 1 90.31 276 HIS B C 1
ATOM 4589 O O . HIS B 1 276 ? 8.805 30.062 12.055 1 90.31 276 HIS B O 1
ATOM 4595 N N . ASP B 1 277 ? 8.906 29.5 9.906 1 89.62 277 ASP B N 1
ATOM 4596 C CA . ASP B 1 277 ? 9.859 30.531 9.523 1 89.62 277 ASP B CA 1
ATOM 4597 C C . ASP B 1 277 ? 9.266 31.922 9.719 1 89.62 277 ASP B C 1
ATOM 4599 O O . ASP B 1 277 ? 9.969 32.844 10.141 1 89.62 277 ASP B O 1
ATOM 4603 N N . GLN B 1 278 ? 8.039 32.062 9.336 1 93.56 278 GLN B N 1
ATOM 4604 C CA . GLN B 1 278 ? 7.309 33.312 9.43 1 93.56 278 GLN B CA 1
ATOM 4605 C C . GLN B 1 278 ? 6.004 33.125 10.195 1 93.56 278 GLN B C 1
ATOM 4607 O O . GLN B 1 278 ? 4.926 33.406 9.672 1 93.56 278 GLN B O 1
ATOM 4612 N N . PHE B 1 279 ? 6.223 32.781 11.484 1 94.75 279 PHE B N 1
ATOM 4613 C CA . PHE B 1 279 ? 5.09 32.312 12.281 1 94.75 279 PHE B CA 1
ATOM 4614 C C . PHE B 1 279 ? 4.051 33.406 12.438 1 94.75 279 PHE B C 1
ATOM 4616 O O . PHE B 1 279 ? 2.857 33.188 12.227 1 94.75 279 PHE B O 1
ATOM 4623 N N . ASP B 1 280 ? 4.453 34.688 12.805 1 95.88 280 ASP B N 1
ATOM 4624 C CA . ASP B 1 280 ? 3.504 35.75 13.039 1 95.88 280 ASP B CA 1
ATOM 4625 C C . ASP B 1 280 ? 2.721 36.094 11.773 1 95.88 280 ASP B C 1
ATOM 4627 O O . ASP B 1 280 ? 1.5 36.25 11.82 1 95.88 280 ASP B O 1
ATOM 4631 N N . ARG B 1 281 ? 3.449 36.156 10.711 1 97.5 281 ARG B N 1
ATOM 4632 C CA . ARG B 1 281 ? 2.783 36.406 9.438 1 97.5 281 ARG B CA 1
ATOM 4633 C C . ARG B 1 281 ? 1.842 35.281 9.062 1 97.5 281 ARG B C 1
ATOM 4635 O O . ARG B 1 281 ? 0.754 35.5 8.531 1 97.5 281 ARG B O 1
ATOM 4642 N N . PHE B 1 282 ? 2.309 34.094 9.312 1 98 282 PHE B N 1
ATOM 4643 C CA . PHE B 1 282 ? 1.502 32.938 9.031 1 98 282 PHE B CA 1
ATOM 4644 C C . PHE B 1 282 ? 0.19 32.969 9.805 1 98 282 PHE B C 1
ATOM 4646 O O . PHE B 1 282 ? -0.885 32.812 9.227 1 98 282 PHE B O 1
ATOM 4653 N N . ILE B 1 283 ? 0.216 33.219 11.125 1 98.19 283 ILE B N 1
ATOM 4654 C CA . ILE B 1 283 ? -0.98 33.25 11.953 1 98.19 283 ILE B CA 1
ATOM 4655 C C . ILE B 1 283 ? -1.902 34.375 11.492 1 98.19 283 ILE B C 1
ATOM 4657 O O . ILE B 1 283 ? -3.121 34.188 11.422 1 98.19 283 ILE B O 1
ATOM 4661 N N . ALA B 1 284 ? -1.361 35.5 11.117 1 98.38 284 ALA B N 1
ATOM 4662 C CA . ALA B 1 284 ? -2.166 36.625 10.602 1 98.38 284 ALA B CA 1
ATOM 4663 C C . ALA B 1 284 ? -2.883 36.219 9.32 1 98.38 284 ALA B C 1
ATOM 4665 O O . ALA B 1 284 ? -4.074 36.5 9.148 1 98.38 284 ALA B O 1
ATOM 4666 N N . THR B 1 285 ? -2.135 35.562 8.461 1 98.44 285 THR B N 1
ATOM 4667 C CA . THR B 1 285 ? -2.691 35.094 7.191 1 98.44 285 THR B CA 1
ATOM 4668 C C . THR B 1 285 ? -3.82 34.094 7.434 1 98.44 285 THR B C 1
ATOM 4670 O O . THR B 1 285 ? -4.859 34.156 6.773 1 98.44 285 THR B O 1
ATOM 4673 N N . LEU B 1 286 ? -3.607 33.188 8.391 1 98.31 286 LEU B N 1
ATOM 4674 C CA . LEU B 1 286 ? -4.633 32.188 8.719 1 98.31 286 LEU B CA 1
ATOM 4675 C C . LEU B 1 286 ? -5.891 32.875 9.25 1 98.31 286 LEU B C 1
ATOM 4677 O O . LEU B 1 286 ? -7.004 32.531 8.828 1 98.31 286 LEU B O 1
ATOM 4681 N N . ARG B 1 287 ? -5.742 33.812 10.164 1 97.88 287 ARG B N 1
ATOM 4682 C CA . ARG B 1 287 ? -6.879 34.5 10.789 1 97.88 287 ARG B CA 1
ATOM 4683 C C . ARG B 1 287 ? -7.699 35.25 9.75 1 97.88 287 ARG B C 1
ATOM 4685 O O . ARG B 1 287 ? -8.93 35.281 9.828 1 97.88 287 ARG B O 1
ATOM 4692 N N . ASP B 1 288 ? -7.023 35.844 8.781 1 97.88 288 ASP B N 1
ATOM 4693 C CA . ASP B 1 288 ? -7.707 36.562 7.715 1 97.88 288 ASP B CA 1
ATOM 4694 C C . ASP B 1 288 ? -8.508 35.594 6.824 1 97.88 288 ASP B C 1
ATOM 4696 O O . ASP B 1 288 ? -9.578 35.969 6.332 1 97.88 288 ASP B O 1
ATOM 4700 N N . PHE B 1 289 ? -8.016 34.438 6.613 1 98.31 289 PHE B N 1
ATOM 4701 C CA . PHE B 1 289 ? -8.594 33.5 5.652 1 98.31 289 PHE B CA 1
ATOM 4702 C C . PHE B 1 289 ? -9.672 32.656 6.309 1 98.31 289 PHE B C 1
ATOM 4704 O O . PHE B 1 289 ? -10.68 32.344 5.68 1 98.31 289 PHE B O 1
ATOM 4711 N N . LEU B 1 290 ? -9.445 32.219 7.562 1 96.38 290 LEU B N 1
ATOM 4712 C CA . LEU B 1 290 ? -10.312 31.25 8.219 1 96.38 290 LEU B CA 1
ATOM 4713 C C . LEU B 1 290 ? -11.625 31.891 8.656 1 96.38 290 LEU B C 1
ATOM 4715 O O . LEU B 1 290 ? -12.664 31.219 8.688 1 96.38 290 LEU B O 1
#

Solvent-accessible surface area (backbone atoms only — not comparable to full-atom values): 30573 Å² total; per-residue (Å²): 130,84,78,87,58,60,42,83,45,72,49,74,42,60,75,33,56,29,23,34,34,38,59,45,51,83,87,35,59,43,32,40,38,32,40,33,76,88,40,33,34,73,74,42,47,68,61,46,66,73,44,40,88,69,21,15,36,35,25,37,20,54,76,27,11,34,78,11,40,58,54,60,49,53,69,83,52,62,69,59,50,25,50,43,53,53,44,50,38,60,76,67,63,36,62,56,21,30,38,43,21,27,28,55,22,10,38,28,49,45,47,39,31,18,57,40,32,82,41,34,56,34,39,35,29,30,50,24,72,70,81,37,66,68,55,50,60,69,44,66,80,52,55,66,50,56,55,49,50,52,47,53,52,50,48,58,57,52,70,74,51,75,76,74,70,25,79,40,71,64,52,46,32,51,50,49,39,68,77,39,76,74,53,48,71,69,51,28,44,52,48,39,64,71,34,47,41,76,43,95,88,60,29,31,31,63,31,40,47,71,53,73,69,50,75,75,70,93,71,60,78,51,73,67,56,50,40,51,25,38,45,45,29,70,33,55,29,40,38,37,29,16,68,66,20,91,72,47,51,43,74,81,68,53,59,47,73,42,38,73,47,61,45,81,47,75,36,75,88,13,30,76,55,29,66,68,54,38,38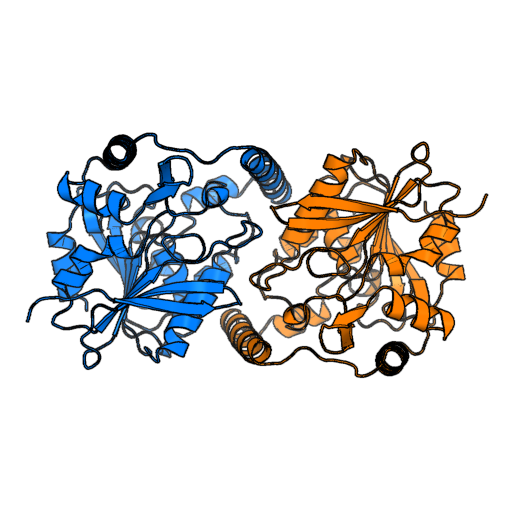,69,60,39,53,52,52,47,65,74,71,108,128,84,78,86,57,61,43,84,46,74,50,76,40,61,76,33,56,29,23,32,32,39,59,45,51,82,87,35,59,43,32,40,38,32,42,31,77,89,39,32,34,74,73,42,47,67,60,48,66,73,45,40,88,69,22,14,36,36,25,36,18,54,76,27,12,33,80,12,42,58,53,59,48,52,70,84,53,62,69,58,50,26,48,42,52,53,43,50,38,59,76,68,63,37,61,57,23,30,37,43,21,26,28,56,21,11,38,29,48,46,48,40,30,17,57,39,32,82,40,34,57,34,39,36,28,31,51,24,72,70,80,35,65,68,56,50,60,69,45,66,81,52,53,67,48,57,54,49,50,52,48,54,52,50,46,56,57,51,70,74,51,76,76,74,70,23,77,39,71,65,53,45,32,52,51,49,39,67,76,40,76,75,53,48,72,69,52,30,44,52,48,38,65,70,35,47,39,75,42,96,89,61,28,31,32,63,30,38,47,70,53,71,69,50,75,77,71,94,73,62,79,50,71,67,56,51,40,51,25,38,44,46,29,71,34,56,30,39,39,37,29,18,66,66,20,91,71,47,52,45,74,82,68,54,61,46,72,42,37,73,46,61,45,80,47,75,37,75,87,14,30,77,54,29,65,68,53,36,39,71,61,39,54,52,53,47,65,74,70,108

Foldseek 3Di:
DPQPDFAKDWDDFPNWTWIKTWSDPLVAQAEEEEEAPLAAQCLCVVVCVLCVVRHGYMTTGFAQFFPTDHDPVLDDALVSSLRVVVVVCVVSVNFLYEYEYAASRLLSVLLNCLVPQRRHAEYEYALHDPDFPVVCVVCVPPDPVNLQVVLVVLLVVLVPDDADWAQDLVRQLVVQCVVPVLADSVSSSSRSVRQWDQDPVRIIGGRGHSSSVRPHRPDHDDPVVSLSSQQSNDHAYEYEAEPAEPSDWCVVRVNCVSHDHYDYDYDYPAYSPRCRNVVVVNSVVVVVRD/DPQPDFAKDWDAFPNWTWIKTWSDPLVAQAEEEEEAPLAAQCLCVVVCVLCVVRHGYMTTGFAQFFPTDHDPVLADALVSSLRVVVVVCVVSVNFLYEYEYAASRLLSVLLNCLVPQRRHAEYEYALHD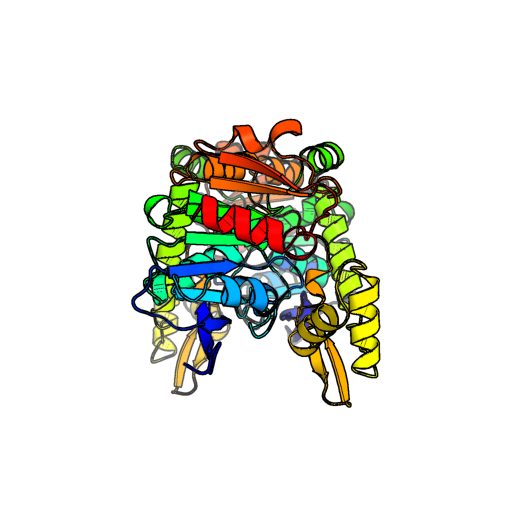PDFPVVCVVCVPPDPVNLQVVLVVLLVVLVPDDADWAQDLVRQLVVQCVVPVLDDSVSSSSRSVRQWDQDPVRIIGGRGDSSSVRPHRPDHDDPVVSLSSQQSNDHAYEYEAEPAEPSDWCVVRVNCVSHDHYDYDYDYPAYSPRCRNVVVVNSVVVVVRD

InterPro domains:
  IPR000073 Alpha/beta hydrolase fold-1 [PF00561] (29-277)
  IPR000639 Epoxide hydrolase-like [PR00412] (54-69)
  IPR000639 Epoxide hydrolase-like [PR00412] (99-112)
  IPR000639 Epoxide hydrolase-like [PR00412] (113-126)
  IPR000639 Epoxide hydrolase-like [PR00412] (267-289)
  IPR029058 Alpha/Beta hydrolase fold [G3DSA:3.40.50.1820] (3-290)
  IPR029058 Alpha/Beta hydrolase fold [SSF53474] (5-290)
  IPR050266 AB hydrolase superfamily [PTHR43798] (8-290)

Radius of gyration: 25.98 Å; Cα contacts (8 Å, |Δi|>4): 1128; chains: 2; bounding box: 43×78×61 Å

Secondary structure (DSSP, 8-state):
-----PEEEEEEETTEEEEEEE---TTSPEEEEE--TT--GGGGHHHHHHHTTT-EEEEEEPTTBTTSPPPTT----HHHHHHHHHHHHHHTT--SEEEEEETHHHHHHHHHHHH-GGGEEEEEEES---S-HHHHHHHTTS-HHHHHHHHHHHHHHHHTSPPP-BSSHHHHHHHHHHH-TTS-HHHHHHHHHHSEEE-TTS-EEESB-GGGGS---S----HHHHHHHHHH--S-EEEEEETT-TT--TTTTTGGGG-SSEEEEEETT--TTHHHHTHHHHHHHHHHH-/-----PEEEEEEETTEEEEEEE-S-TTSPEEEEE--TT--GGGGHHHHHHHTTT-EEEEEEPTTBTTSPPPTT----HHHHHHHHHHHHHHTT--SEEEEEETHHHHHHHHHHHH-GGGEEEEEEES---S-HHHHHHHTTS-HHHHHHHHHHHHHHHHTSPPP-BSSHHHHHHHHHHH-TTS-HHHHHHHHHHTEEE-TTS-EEESB-GGGGS---S----HHHHHHHHHH--S-EEEEEETT-TT--TTTTTGGGG-SSEEEEEETT--TTHHHHTHHHHHHHHHHH-

pLDDT: mean 93.67, std 7.07, range [42.09, 98.94]

Nearest PDB structures (foldseek):
  7al5-assembly1_C  TM=8.412E-01  e=5.270E-20  Pseudomonas aeruginosa PAO1
  4uhe-assembly1_A  TM=7.330E-01  e=1.996E-15  Thermogutta terrifontis
  6i8w-assembly2_B  TM=7.290E-01  e=2.701E-14  Pseudomonas aeruginosa
  4ccy-assembly2_B  TM=7.178E-01  e=7.123E-15  Bacillus subtilis subsp. subtilis str. 168
  2r11-assembly1_A  TM=7.000E-01  e=1.664E-14  Bacillus subtilis

Organism: Novosphingobium aromaticivorans (strain ATCC 700278 / DSM 12444 / CCUG 56034 / CIP 105152 / NBRC 16084 / F199) (NCBI:txid279238)